Protein AF-A0A8S1INH0-F1 (afdb_monomer_lite)

Sequence (662 aa):
KRQGVHVNYIRSQLEVSGIWTEEHAAKLESMSNQMIPEDVAACYAGMVVQLRRRRDALRMISTLQGFLLKPDPESDVDALACVQQLAGLLTSDEEERRASLALTIAKNLKEDWTRQAEGEVEVFVSTGIEPLDAALHGGFRNGGYTIAGLTGHGKTTFSLATMNGWLDAPGEAMVQIWSAEMTQQETAYRLFATRFEGLTEQDFQDNPYARGLKAQADGAADWLGSQNIEIFPPSTRLDVQRIMNEARAAKARKPSARLLLIIDYLQYCRCPWLEREGKSRHIEEAAETLNAFAKSMPDTTVLLLTQYKQEGLRDLPVPVQDPEQAKWGAYDLGFLDAAELLARQFGLSEGDVPREVPKLRKRVATGHKVRPERVVALLEYLLGRLELGEQGASYLEGRGISRHLAETLKIKSIEDPKRWESIVNGLSPDEKAQCGLLYSNGNIAPAHDGPAIIIPYYTAAQQLDSFRFRLLGENPWVRYSSLVGLQPNVPFLAGEISKALESRGTLYVTEAEFDAVSIMTTGRYACSSSGSSIWRDAWVEGWHKLGKVVVVADGDASGKEFAQKVLDSLVRVHGEWARARFVAIQCPAKVKDANALLESGVLDAILDGRTAWLDVEEAPVDVTQLSEEEREDYEERLAIMLESGDVDEDAARKLAGRYARV

pLDDT: mean 81.23, std 16.59, range [26.95, 98.25]

Organism: NCBI:txid121088

Foldseek 3Di:
DDDDCDLVNVQVVCVVVVNDDVVVVVVSVVVVVVDDDPVVVVVVVVVVLVVVLVVVLVVLVVVLVVLVVDPDPVSVVVNVVSVVVSVCSVPVVPPVCVVVVVVVVVVVVVVVVVCVVVVNDDQAFFLQDVVVCVVVVRHHHQFEDEDEEAPPPCSLLSNLLSVVSQQPDDDAAAEEEAAQDDFPQLSLLSSLCSNDPPHHSVCVVVPVVVVVNVVSVVVSVVVVVPHNYHYDGHDLADELVVLLVVVVVVCVVPVGYQYEYEHHALLRYAHVVQVPDDSVVRSVCSRVSVRVSSVVRPNYYYYHYYYDDPVCVVPDDDDDPDPVPCPPDDDPDDPQRVQVVVCVVVVHDPVVGDPDDPPPPPPCPDDDDDLPVLLLVLQVQLLVVFAADDVNQVVLVVLVQHSVNCVVQSKGKDQAVVVSVVSLVVDDPVSCVSNLQADPVRHGPPNDRHMWIKGWAAALVRRTQAIKIQGDDDDDVDRIGGRHVRDDPAWHQNVLVVVQLVVLEEEEEEADNSLQVLVVVVVHRYTYCNHLVNDDLVRCVSVLSHQAYEYEFFQDPRRVVSLVSVLVSCCVRPNPSSVVRYHYHYDHPPAGGSSSCSVVVCSVCVVVVVDDDDPDPDDQQPLVPADPQLNVQLVVQLVVVVVVVPDDSSVSRRVSSVVSVD

InterPro domains:
  IPR007694 DNA helicase, DnaB-like, C-terminal [PF03796] (125-309)
  IPR027417 P-loop containing nucleoside triphosphate hydrolase [G3DSA:3.40.50.300] (104-323)
  IPR027417 P-loop containing nucleoside triphosphate hydrolase [SSF52540] (125-310)
  IPR034154 Archaeal primase DnaG/twinkle-like, TOPRIM domain [cd01029] (506-582)

Secondary structure (DSSP, 8-state):
------HHHHHHHHHHTT---HHHHHHHHHHHTSPPPHHHHHHHHHHHHHHHHHHHHHHHHHHHHHHHTS-SHHHHHHHHHHHHHHHHHHHTHHHHHHHHHHHHHHHHHHHHHHHHHTT---SSB--S-HHHHHHTTSSB-SEEEEEE--TTSSHHHHHHHHHHHHHHSSS-EEEEEEESSS-HHHHHHHHHHHHSTT--HHHHHT-TTTTT-HHHHHHHHHHHHHS-EEEEPP-SSEEHHHHHHHHHHHHHH-TTSEEEEEEE-GGGEE-GGGTTS-HHHHHHHHHHHHHHHHHHSTTEEEEEEE---GGGGSSSPPPPS-TTT-TTPPP---HHHHHHHHHHHTT--TTTS-SS----------TT----HHHHHHHHHHHTT----HHHHHHHHTTT--HHHHHHTT-EEES-HHHHHHHHHTS-HHHHHHTT-B-TTSPBSS--SS-EEEEEEE-TTS-EEEEEEEE-SS--S-SEEEBTTB--SS-BTHHHHHHHHHHT-EEEEESSHHHHHHHHTTT-EEEE-SSGGG--GGGGTTGGGSSEEEEEE-SSHHHHHHHHHHHHHHHHHHTHHHHHHEEEEEPPTT--SHHHHHHTT-HHHHHTT--------PPPP-GGGS-HHHHHHHHHHHHHHHHH-SS-HHHHHHHHHHHTT-

Radius of gyration: 34.38 Å; chains: 1; bounding box: 94×78×93 Å

Structure (mmCIF, N/CA/C/O backbone):
data_AF-A0A8S1INH0-F1
#
_entry.id   AF-A0A8S1INH0-F1
#
loop_
_atom_site.group_PDB
_atom_site.id
_atom_site.type_symbol
_atom_site.label_atom_id
_atom_site.label_alt_id
_atom_site.label_comp_id
_atom_site.label_asym_id
_atom_site.label_entity_id
_atom_site.label_seq_id
_atom_site.pdbx_PDB_ins_code
_atom_site.Cartn_x
_atom_site.Cartn_y
_atom_site.Cartn_z
_atom_site.occupancy
_atom_site.B_iso_or_equiv
_atom_site.auth_seq_id
_atom_site.auth_comp_id
_atom_site.auth_asym_id
_atom_site.auth_atom_id
_atom_site.pdbx_PDB_model_num
ATOM 1 N N . LYS A 1 1 ? -18.030 5.770 -53.976 1.00 33.91 1 LYS A N 1
ATOM 2 C CA . LYS A 1 1 ? -18.067 7.197 -54.386 1.00 33.91 1 LYS A CA 1
ATOM 3 C C . LYS A 1 1 ? -18.965 7.963 -53.408 1.00 33.91 1 LYS A C 1
ATOM 5 O O . LYS A 1 1 ? -20.156 8.069 -53.655 1.00 33.91 1 LYS A O 1
ATOM 10 N N . ARG A 1 2 ? -18.429 8.397 -52.258 1.00 32.25 2 ARG A N 1
ATOM 11 C CA . ARG A 1 2 ? -19.150 9.224 -51.274 1.00 32.25 2 ARG A CA 1
ATOM 12 C C . ARG A 1 2 ? -19.081 10.677 -51.756 1.00 32.25 2 ARG A C 1
ATOM 14 O O . ARG A 1 2 ? -18.022 11.286 -51.676 1.00 32.25 2 ARG A O 1
ATOM 21 N N . GLN A 1 3 ? -20.156 11.197 -52.342 1.00 37.22 3 GLN A N 1
ATOM 22 C CA . GLN A 1 3 ? -20.286 12.637 -52.567 1.00 37.22 3 GLN A CA 1
ATOM 23 C C . GLN A 1 3 ? -20.619 13.267 -51.213 1.00 37.22 3 GLN A C 1
ATOM 25 O O . GLN A 1 3 ? -21.734 13.115 -50.723 1.00 37.22 3 GLN A O 1
ATOM 30 N N . GLY A 1 4 ? -19.637 13.906 -50.574 1.00 49.44 4 GLY A N 1
ATOM 31 C CA . GLY A 1 4 ? -19.907 14.775 -49.432 1.00 49.44 4 GLY A CA 1
ATOM 32 C C . GLY A 1 4 ? -20.866 15.882 -49.863 1.00 49.44 4 GLY A C 1
ATOM 33 O O . GLY A 1 4 ? -20.748 16.412 -50.971 1.00 49.44 4 GLY A O 1
ATOM 34 N N . VAL A 1 5 ? -21.841 16.205 -49.018 1.00 57.50 5 VAL A N 1
ATOM 35 C CA . VAL A 1 5 ? -22.756 17.319 -49.267 1.00 57.50 5 VAL A CA 1
ATOM 36 C C . VAL A 1 5 ? -21.927 18.606 -49.271 1.00 57.50 5 VAL A C 1
ATOM 38 O O . VAL A 1 5 ? -21.475 19.066 -48.228 1.00 57.50 5 VAL A O 1
ATOM 41 N N . HIS A 1 6 ? -21.664 19.156 -50.456 1.00 70.75 6 HIS A N 1
ATOM 42 C CA . HIS A 1 6 ? -20.840 20.354 -50.607 1.00 70.75 6 HIS A CA 1
ATOM 43 C C . HIS A 1 6 ? -21.595 21.577 -50.067 1.00 70.75 6 HIS A C 1
ATOM 45 O O . HIS A 1 6 ? -22.811 21.664 -50.230 1.00 70.75 6 HIS A O 1
ATOM 51 N N . VAL A 1 7 ? -20.894 22.563 -49.500 1.00 69.94 7 VAL A N 1
ATOM 52 C CA . VAL A 1 7 ? -21.493 23.819 -48.985 1.00 69.94 7 VAL A CA 1
ATOM 53 C C . VAL A 1 7 ? -22.413 24.486 -50.021 1.00 69.94 7 VAL A C 1
ATOM 55 O O . VAL A 1 7 ? -23.485 24.987 -49.689 1.00 69.94 7 VAL A O 1
ATOM 58 N N . ASN A 1 8 ? -22.047 24.385 -51.301 1.00 77.38 8 ASN A N 1
ATOM 59 C CA . ASN A 1 8 ? -22.831 24.883 -52.434 1.00 77.38 8 ASN A CA 1
ATOM 60 C C . ASN A 1 8 ? -24.197 24.190 -52.573 1.00 77.38 8 ASN A C 1
ATOM 62 O O . ASN A 1 8 ? -25.172 24.831 -52.954 1.00 77.38 8 ASN A O 1
ATOM 66 N N . TYR A 1 9 ? -24.287 22.902 -52.232 1.00 81.25 9 TYR A N 1
ATOM 67 C CA . TYR A 1 9 ? -25.551 22.172 -52.225 1.00 81.25 9 TYR A CA 1
ATOM 68 C C . TYR A 1 9 ? -26.465 22.679 -51.106 1.00 81.25 9 TYR A C 1
ATOM 70 O O . TYR A 1 9 ? -27.610 23.028 -51.379 1.00 81.25 9 TYR A O 1
ATOM 78 N N . ILE A 1 10 ? -25.955 22.808 -49.875 1.00 79.00 10 ILE A N 1
ATOM 79 C CA . ILE A 1 10 ? -26.731 23.327 -48.732 1.00 79.00 10 ILE A CA 1
ATOM 80 C C . ILE A 1 10 ? -27.231 24.745 -49.022 1.00 79.00 10 ILE A C 1
ATOM 82 O O . ILE A 1 10 ? -28.411 25.029 -48.832 1.00 79.00 10 ILE A O 1
ATOM 86 N N . ARG A 1 11 ? -26.360 25.607 -49.562 1.00 81.81 11 ARG A N 1
ATOM 87 C CA . ARG A 1 11 ? -26.731 26.955 -50.000 1.00 81.81 11 ARG A CA 1
ATOM 88 C C . ARG A 1 11 ? -27.868 26.931 -51.021 1.00 81.81 11 ARG A C 1
ATOM 90 O O . ARG A 1 11 ? -28.874 27.597 -50.805 1.00 81.81 11 ARG A O 1
ATOM 97 N N . SER A 1 12 ? -27.748 26.118 -52.075 1.00 81.94 12 SER A N 1
ATOM 98 C CA . SER A 1 12 ? -28.787 26.022 -53.110 1.00 81.94 12 SER A CA 1
ATOM 99 C C . SER A 1 12 ? -30.146 25.588 -52.546 1.00 81.94 12 SER A C 1
ATOM 101 O O . SER A 1 12 ? -31.172 26.131 -52.938 1.00 81.94 12 SER A O 1
ATOM 103 N N . GLN A 1 13 ? -30.168 24.660 -51.581 1.00 85.56 13 GLN A N 1
ATOM 104 C CA . GLN A 1 13 ? -31.412 24.209 -50.951 1.00 85.56 13 GLN A CA 1
ATOM 105 C C . GLN A 1 13 ? -32.043 25.306 -50.086 1.00 85.56 13 GLN A C 1
ATOM 107 O O . GLN A 1 13 ? -33.254 25.514 -50.137 1.00 85.56 13 GLN A O 1
ATOM 112 N N . LEU A 1 14 ? -31.226 26.042 -49.328 1.00 84.44 14 LEU A N 1
ATOM 113 C CA . LEU A 1 14 ? -31.706 27.125 -48.471 1.00 84.44 14 LEU A CA 1
ATOM 114 C C . LEU A 1 14 ? -32.221 28.326 -49.279 1.00 84.44 14 LEU A C 1
ATOM 116 O O . LEU A 1 14 ? -33.244 28.907 -48.908 1.00 84.44 14 LEU A O 1
ATOM 120 N N . GLU A 1 15 ? -31.567 28.659 -50.395 1.00 85.06 15 GLU A N 1
ATOM 121 C CA . GLU A 1 15 ? -32.019 29.690 -51.341 1.00 85.06 15 GLU A CA 1
ATOM 122 C C . GLU A 1 15 ? -33.357 29.296 -51.982 1.00 85.06 15 GLU A C 1
ATOM 124 O O . GLU A 1 15 ? -34.288 30.100 -51.988 1.00 85.06 15 GLU A O 1
ATOM 129 N N . VAL A 1 16 ? -33.504 28.040 -52.425 1.00 87.50 16 VAL A N 1
ATOM 130 C CA . VAL A 1 16 ? -34.768 27.521 -52.980 1.00 87.50 16 VAL A CA 1
ATOM 131 C C . VAL A 1 16 ? -35.901 27.548 -51.949 1.00 87.50 16 VAL A C 1
ATOM 133 O O . VAL A 1 16 ? -37.036 27.858 -52.299 1.00 87.50 16 VAL A O 1
ATOM 136 N N . SER A 1 17 ? -35.612 27.277 -50.673 1.00 86.00 17 SER A N 1
ATOM 137 C CA . SER A 1 17 ? -36.613 27.368 -49.597 1.00 86.00 17 SER A CA 1
ATOM 138 C C . SER A 1 17 ? -36.920 28.797 -49.123 1.00 86.00 17 SER A C 1
ATOM 140 O O . SER A 1 17 ? -37.795 28.974 -48.280 1.00 86.00 17 SER A O 1
ATOM 142 N N . GLY A 1 18 ? -36.207 29.814 -49.624 1.00 88.19 18 GLY A N 1
ATOM 143 C CA . GLY A 1 18 ? -36.371 31.210 -49.204 1.00 88.19 18 GLY A CA 1
ATOM 144 C C . GLY A 1 18 ? -35.865 31.523 -47.788 1.00 88.19 18 GLY A C 1
ATOM 145 O O . GLY A 1 18 ? -36.223 32.553 -47.227 1.00 88.19 18 GLY A O 1
ATOM 146 N N . ILE A 1 19 ? -35.046 30.644 -47.199 1.00 87.06 19 ILE A N 1
ATOM 147 C CA . ILE A 1 19 ? -34.526 30.765 -45.822 1.00 87.06 19 ILE A CA 1
ATOM 148 C C . ILE A 1 19 ? -33.123 31.399 -45.821 1.00 87.06 19 ILE A C 1
ATOM 150 O O . ILE A 1 19 ? -32.602 31.788 -44.777 1.00 87.06 19 ILE A O 1
ATOM 154 N N . TRP A 1 20 ? -32.481 31.515 -46.986 1.00 87.44 20 TRP A N 1
ATOM 155 C CA . TRP A 1 20 ? -31.119 32.029 -47.087 1.00 87.44 20 TRP A CA 1
ATOM 156 C C . TRP A 1 20 ? -30.998 33.496 -46.651 1.00 87.44 20 TRP A C 1
ATOM 158 O O . TRP A 1 20 ? -31.736 34.362 -47.114 1.00 87.44 20 TRP A O 1
ATOM 168 N N . THR A 1 21 ? -30.019 33.774 -45.789 1.00 88.44 21 THR A N 1
ATOM 169 C CA . THR A 1 21 ? -29.676 35.122 -45.310 1.00 88.44 21 THR A CA 1
ATOM 170 C C . THR A 1 21 ? -28.156 35.293 -45.298 1.00 88.44 21 THR A C 1
ATOM 172 O O . THR A 1 21 ? -27.415 34.306 -45.326 1.00 88.44 21 THR A O 1
ATOM 175 N N . GLU A 1 22 ? -27.668 36.535 -45.226 1.00 80.12 22 GLU A N 1
ATOM 176 C CA . GLU A 1 22 ? -26.226 36.807 -45.084 1.00 80.12 22 GLU A CA 1
ATOM 177 C C . GLU A 1 22 ? -25.638 36.204 -43.794 1.00 80.12 22 GLU A C 1
ATOM 179 O O . GLU A 1 22 ? -24.494 35.752 -43.783 1.00 80.12 22 GLU A O 1
ATOM 184 N N . GLU A 1 23 ? -26.440 36.093 -42.730 1.00 83.19 23 GLU A N 1
ATOM 185 C CA . GLU A 1 23 ? -26.035 35.435 -41.482 1.00 83.19 23 GLU A CA 1
ATOM 186 C C . GLU A 1 23 ? -25.804 33.925 -41.677 1.00 83.19 23 GLU A C 1
ATOM 188 O O . GLU A 1 23 ? -24.836 33.366 -41.156 1.00 83.19 23 GLU A O 1
ATOM 193 N N . HIS A 1 24 ? -26.638 33.257 -42.486 1.00 85.94 24 HIS A N 1
ATOM 194 C CA . HIS A 1 24 ? -26.432 31.851 -42.844 1.00 85.94 24 HIS A CA 1
ATOM 195 C C . HIS A 1 24 ? -25.150 31.644 -43.658 1.00 85.94 24 HIS A C 1
ATOM 197 O O . HIS A 1 24 ? -24.459 30.644 -43.449 1.00 85.94 24 HIS A O 1
ATOM 203 N N . ALA A 1 25 ? -24.804 32.592 -44.537 1.00 79.12 25 ALA A N 1
ATOM 204 C CA . ALA A 1 25 ? -23.573 32.548 -45.322 1.00 79.12 25 ALA A CA 1
ATOM 205 C C . ALA A 1 25 ? -22.331 32.590 -44.419 1.00 79.12 25 ALA A C 1
ATOM 207 O O . ALA A 1 25 ? -21.501 31.681 -44.476 1.00 79.12 25 ALA A O 1
ATOM 208 N N . ALA A 1 26 ? -22.261 33.577 -43.519 1.00 79.69 26 ALA A N 1
ATOM 209 C CA . ALA A 1 26 ? -21.157 33.722 -42.571 1.00 79.69 26 ALA A CA 1
ATOM 210 C C . ALA A 1 26 ? -21.023 32.502 -41.640 1.00 79.69 26 ALA A C 1
ATOM 212 O O . ALA A 1 26 ? -19.919 32.061 -41.315 1.00 79.69 26 ALA A O 1
ATOM 213 N N . LYS A 1 27 ? -22.152 31.910 -41.229 1.00 82.00 27 LYS A N 1
ATOM 214 C CA . LYS A 1 27 ? -22.159 30.744 -40.340 1.00 82.00 27 LYS A CA 1
ATOM 215 C C . LYS A 1 27 ? -21.715 29.460 -41.036 1.00 82.00 27 LYS A C 1
ATOM 217 O O . LYS A 1 27 ? -20.954 28.697 -40.450 1.00 82.00 27 LYS A O 1
ATOM 222 N N . LEU A 1 28 ? -22.137 29.231 -42.280 1.00 79.69 28 LEU A N 1
ATOM 223 C CA . LEU A 1 28 ? -21.678 28.085 -43.072 1.00 79.69 28 LEU A CA 1
ATOM 224 C C . LEU A 1 28 ? -20.183 28.166 -43.382 1.00 79.69 28 LEU A C 1
ATOM 226 O O . LEU A 1 28 ? -19.502 27.149 -43.290 1.00 79.69 28 LEU A O 1
ATOM 230 N N . GLU A 1 29 ? -19.671 29.360 -43.678 1.00 77.00 29 GLU A N 1
ATOM 231 C CA . GLU A 1 29 ? -18.239 29.593 -43.896 1.00 77.00 29 GLU A CA 1
ATOM 232 C C . GLU A 1 29 ? -17.425 29.362 -42.611 1.00 77.00 29 GLU A C 1
ATOM 234 O O . GLU A 1 29 ? -16.391 28.688 -42.618 1.00 77.00 29 GLU A O 1
ATOM 239 N N . SER A 1 30 ? -17.944 29.818 -41.467 1.00 78.06 30 SER A N 1
ATOM 240 C CA . SER A 1 30 ? -17.354 29.515 -40.161 1.00 78.06 30 SER A CA 1
ATOM 241 C C . SER A 1 30 ? -17.362 28.014 -39.846 1.00 78.06 30 SER A C 1
ATOM 243 O O . SER A 1 30 ? -16.390 27.528 -39.271 1.00 78.06 30 SER A O 1
ATOM 245 N N . MET A 1 31 ? -18.417 27.279 -40.211 1.00 75.50 31 MET A N 1
ATOM 246 C CA . MET A 1 31 ? -18.511 25.829 -39.994 1.00 75.50 31 MET A CA 1
ATOM 247 C C . MET A 1 31 ? -17.600 25.036 -40.935 1.00 75.50 31 MET A C 1
ATOM 249 O O . MET A 1 31 ? -16.997 24.059 -40.501 1.00 75.50 31 MET A O 1
ATOM 253 N N . SER A 1 32 ? -17.441 25.451 -42.198 1.00 70.25 32 SER A N 1
ATOM 254 C CA . SER A 1 32 ? -16.522 24.780 -43.130 1.00 70.25 32 SER A CA 1
ATOM 255 C C . SER A 1 32 ? -15.059 24.906 -42.709 1.00 70.25 32 SER A C 1
ATOM 257 O O . SER A 1 32 ? -14.271 23.999 -42.963 1.00 70.25 32 SER A O 1
ATOM 259 N N . ASN A 1 33 ? -14.710 25.995 -42.019 1.00 68.94 33 ASN A N 1
ATOM 260 C CA . ASN A 1 33 ? -13.368 26.218 -41.477 1.00 68.94 33 ASN A CA 1
ATOM 261 C C . ASN A 1 33 ? -13.105 25.441 -40.173 1.00 68.94 33 ASN A C 1
ATOM 263 O O . ASN A 1 33 ? -11.969 25.383 -39.710 1.00 68.94 33 ASN A O 1
ATOM 267 N N . GLN A 1 34 ? -14.135 24.823 -39.589 1.00 67.38 34 GLN A N 1
ATOM 268 C CA . GLN A 1 34 ? -14.057 23.990 -38.390 1.00 67.38 34 GLN A CA 1
ATOM 269 C C . GLN A 1 34 ? -14.294 22.523 -38.772 1.00 67.38 34 GLN A C 1
ATOM 271 O O . GLN A 1 34 ? -15.309 21.927 -38.415 1.00 67.38 34 GLN A O 1
ATOM 276 N N . MET A 1 35 ? -13.373 21.934 -39.542 1.00 59.69 35 MET A N 1
ATOM 277 C CA . MET A 1 35 ? -13.457 20.509 -39.878 1.00 59.69 35 MET A CA 1
ATOM 278 C C . MET A 1 35 ? -13.315 19.654 -38.616 1.00 59.69 35 MET A C 1
ATOM 280 O O . MET A 1 35 ? -12.266 19.638 -37.974 1.00 59.69 35 MET A O 1
ATOM 284 N N . ILE A 1 36 ? -14.373 18.914 -38.291 1.00 60.38 36 ILE A N 1
ATOM 285 C CA . ILE A 1 36 ? -14.364 17.890 -37.248 1.00 60.38 36 ILE A CA 1
ATOM 286 C C . ILE A 1 36 ? -14.061 16.542 -37.924 1.00 60.38 36 ILE A C 1
ATOM 288 O O . ILE A 1 36 ? -14.728 16.211 -38.909 1.00 60.38 36 ILE A O 1
ATOM 292 N N . PRO A 1 37 ? -13.083 15.763 -37.430 1.00 64.06 37 PRO A N 1
ATOM 293 C CA . PRO A 1 37 ? -12.830 14.403 -37.908 1.00 64.06 37 PRO A CA 1
ATOM 294 C C . PRO A 1 37 ? -14.085 13.505 -37.847 1.00 64.06 37 PRO A C 1
ATOM 296 O O . PRO A 1 37 ? -14.911 13.644 -36.942 1.00 64.06 37 PRO A O 1
ATOM 299 N N . GLU A 1 38 ? -14.254 12.595 -38.816 1.00 53.59 38 GLU A N 1
ATOM 300 C CA . GLU A 1 38 ? -15.462 11.752 -38.977 1.00 53.59 38 GLU A CA 1
ATOM 301 C C . GLU A 1 38 ? -15.733 10.871 -37.738 1.00 53.59 38 GLU A C 1
ATOM 303 O O . GLU A 1 38 ? -16.884 10.676 -37.347 1.00 53.59 38 GLU A O 1
ATOM 308 N N . ASP A 1 39 ? -14.676 10.418 -37.067 1.00 50.06 39 ASP A N 1
ATOM 309 C CA . ASP A 1 39 ? -14.702 9.655 -35.814 1.00 50.06 39 ASP A CA 1
ATOM 310 C C . ASP A 1 39 ? -15.163 10.493 -34.608 1.00 50.06 39 ASP A C 1
ATOM 312 O O . ASP A 1 39 ? -15.843 9.991 -33.711 1.00 50.06 39 ASP A O 1
ATOM 316 N N . VAL A 1 40 ? -14.879 11.796 -34.612 1.00 52.25 40 VAL A N 1
ATOM 317 C CA . VAL A 1 40 ? -15.286 12.730 -33.553 1.00 52.25 40 VAL A CA 1
ATOM 318 C C . VAL A 1 40 ? -16.713 13.255 -33.785 1.00 52.25 40 VAL A C 1
ATOM 320 O O . VAL A 1 40 ? -17.442 13.542 -32.830 1.00 52.25 40 VAL A O 1
ATOM 323 N N . ALA A 1 41 ? -17.170 13.322 -35.041 1.00 61.00 41 ALA A N 1
ATOM 324 C CA . ALA A 1 41 ? -18.518 13.768 -35.399 1.00 61.00 41 ALA A CA 1
ATOM 325 C C . ALA A 1 41 ? -19.624 12.900 -34.768 1.00 61.00 41 ALA A C 1
ATOM 327 O O . ALA A 1 41 ? -20.642 13.432 -34.318 1.00 61.00 41 ALA A O 1
ATOM 328 N N . ALA A 1 42 ? -19.408 11.584 -34.660 1.00 57.97 42 ALA A N 1
ATOM 329 C CA . ALA A 1 42 ? -20.332 10.671 -33.984 1.00 57.97 42 ALA A CA 1
ATOM 330 C C . ALA A 1 42 ? -20.482 10.996 -32.484 1.00 57.97 42 ALA A C 1
ATOM 332 O O . ALA A 1 42 ? -21.590 10.970 -31.944 1.00 57.97 42 ALA A O 1
ATOM 333 N N . CYS A 1 43 ? -19.382 11.374 -31.825 1.00 54.75 43 CYS A N 1
ATOM 334 C CA . CYS A 1 43 ? -19.386 11.784 -30.421 1.00 54.75 43 CYS A CA 1
ATOM 335 C C . CYS A 1 43 ? -20.176 13.089 -30.224 1.00 54.75 43 CYS A C 1
ATOM 337 O O . CYS A 1 43 ? -21.077 13.156 -29.384 1.00 54.75 43 CYS A O 1
ATOM 339 N N . TYR A 1 44 ? -19.927 14.100 -31.065 1.00 61.66 44 TYR A N 1
ATOM 340 C CA . TYR A 1 44 ? -20.676 15.360 -31.021 1.00 61.66 44 TYR A CA 1
ATOM 341 C C . TYR A 1 44 ? -22.163 15.179 -31.336 1.00 61.66 44 TYR A C 1
ATOM 343 O O . TYR A 1 44 ? -22.999 15.803 -30.681 1.00 61.66 44 TYR A O 1
ATOM 351 N N . ALA A 1 45 ? -22.518 14.308 -32.283 1.00 66.50 45 ALA A N 1
ATOM 352 C CA . ALA A 1 45 ? -23.913 13.972 -32.553 1.00 66.50 45 ALA A CA 1
ATOM 353 C C . ALA A 1 45 ? -24.592 13.390 -31.300 1.00 66.50 45 ALA A C 1
ATOM 355 O O . ALA A 1 45 ? -25.675 13.842 -30.923 1.00 66.50 45 ALA A O 1
ATOM 356 N N . GLY A 1 46 ? -23.915 12.474 -30.596 1.00 63.47 46 GLY A N 1
ATOM 357 C CA . GLY A 1 46 ? -24.373 11.947 -29.309 1.00 63.47 46 GLY A CA 1
ATOM 358 C C . GLY A 1 46 ? -24.587 13.042 -28.258 1.00 63.47 46 GLY A C 1
ATOM 359 O O . GLY A 1 46 ? -25.639 13.093 -27.617 1.00 63.47 46 GLY A O 1
ATOM 360 N N . MET A 1 47 ? -23.643 13.980 -28.128 1.00 63.66 47 MET A N 1
ATOM 361 C CA . MET A 1 47 ? -23.767 15.118 -27.207 1.00 63.66 47 MET A CA 1
ATOM 362 C C . MET A 1 47 ? -24.951 16.032 -27.553 1.00 63.66 47 MET A C 1
ATOM 364 O O . MET A 1 47 ? -25.687 16.455 -26.661 1.00 63.66 47 MET A O 1
ATOM 368 N N . VAL A 1 48 ? -25.168 16.337 -28.836 1.00 71.94 48 VAL A N 1
ATOM 369 C CA . VAL A 1 48 ? -26.285 17.186 -29.287 1.00 71.94 48 VAL A CA 1
ATOM 370 C C . VAL A 1 48 ? -27.630 16.526 -28.986 1.00 71.94 48 VAL A C 1
ATOM 372 O O . VAL A 1 48 ? -28.540 17.198 -28.492 1.00 71.94 48 VAL A O 1
ATOM 375 N N . VAL A 1 49 ? -27.750 15.214 -29.210 1.00 71.81 49 VAL A N 1
ATOM 376 C CA . VAL A 1 49 ? -28.950 14.439 -28.856 1.00 71.81 49 VAL A CA 1
ATOM 377 C C . VAL A 1 49 ? -29.195 14.481 -27.345 1.00 71.81 49 VAL A C 1
ATOM 379 O O . VAL A 1 49 ? -30.309 14.795 -26.919 1.00 71.81 49 VAL A O 1
ATOM 382 N N . GLN A 1 50 ? -28.163 14.269 -26.522 1.00 67.69 50 GLN A N 1
ATOM 383 C CA . GLN A 1 50 ? -28.279 14.368 -25.061 1.00 67.69 50 GLN A CA 1
ATOM 384 C C . GLN A 1 50 ? -28.713 15.767 -24.602 1.00 67.69 50 GLN A C 1
ATOM 386 O O . GLN A 1 50 ? -29.594 15.899 -23.750 1.00 67.69 50 GLN A O 1
ATOM 391 N N . LEU A 1 51 ? -28.139 16.826 -25.179 1.00 75.94 51 LEU A N 1
ATOM 392 C CA . LEU A 1 51 ? -28.508 18.206 -24.858 1.00 75.94 51 LEU A CA 1
ATOM 393 C C . LEU A 1 51 ? -29.949 18.527 -25.263 1.00 75.94 51 LEU A C 1
ATOM 395 O O . LEU A 1 51 ? -30.651 19.215 -24.518 1.00 75.94 51 LEU A O 1
ATOM 399 N N . ARG A 1 52 ? -30.416 18.027 -26.413 1.00 78.38 52 ARG A N 1
ATOM 400 C CA . ARG A 1 52 ? -31.814 18.182 -26.831 1.00 78.38 52 ARG A CA 1
ATOM 401 C C . ARG A 1 52 ? -32.760 17.476 -25.862 1.00 78.38 52 ARG A C 1
ATOM 403 O O . ARG A 1 52 ? -33.699 18.113 -25.396 1.00 78.38 52 ARG A O 1
ATOM 410 N N . ARG A 1 53 ? -32.467 16.227 -25.490 1.00 71.44 53 ARG A N 1
ATOM 411 C CA . ARG A 1 53 ? -33.259 15.467 -24.509 1.00 71.44 53 ARG A CA 1
ATOM 412 C C . ARG A 1 53 ? -33.324 16.175 -23.161 1.00 71.44 53 ARG A C 1
ATOM 414 O O . ARG A 1 53 ? -34.407 16.317 -22.615 1.00 71.44 53 ARG A O 1
ATOM 421 N N . ARG A 1 54 ? -32.203 16.705 -22.656 1.00 76.69 54 ARG A N 1
ATOM 422 C CA . ARG A 1 54 ? -32.196 17.512 -21.420 1.00 76.69 54 ARG A CA 1
ATOM 423 C C . ARG A 1 54 ? -33.114 18.729 -21.524 1.00 76.69 54 ARG A C 1
ATOM 425 O O . ARG A 1 54 ? -33.841 19.021 -20.583 1.00 76.69 54 ARG A O 1
ATOM 432 N N . ARG A 1 55 ? -33.111 19.430 -22.662 1.00 84.06 55 ARG A N 1
ATOM 433 C CA . ARG A 1 55 ? -34.013 20.573 -22.890 1.00 84.06 55 ARG A CA 1
ATOM 434 C C . ARG A 1 55 ? -35.478 20.149 -22.936 1.00 84.06 55 ARG A C 1
ATOM 436 O O . ARG A 1 55 ? -36.313 20.845 -22.368 1.00 84.06 55 ARG A O 1
ATOM 443 N N . ASP A 1 56 ? -35.784 19.033 -23.586 1.00 81.94 56 ASP A N 1
ATOM 444 C CA . ASP A 1 56 ? -37.152 18.520 -23.672 1.00 81.94 56 ASP A CA 1
ATOM 445 C C . ASP A 1 56 ? -37.638 18.009 -22.303 1.00 81.94 56 ASP A C 1
ATOM 447 O O . ASP A 1 56 ? -38.727 18.380 -21.875 1.00 81.94 56 ASP A O 1
ATOM 451 N N . ALA A 1 57 ? -36.791 17.307 -21.543 1.00 80.44 57 ALA A N 1
ATOM 452 C CA . ALA A 1 57 ? -37.062 16.910 -20.161 1.00 80.44 57 ALA A CA 1
ATOM 453 C C . ALA A 1 57 ? -37.335 18.122 -19.256 1.00 80.44 57 ALA A C 1
ATOM 455 O O . ALA A 1 57 ? -38.309 18.126 -18.512 1.00 80.44 57 ALA A O 1
ATOM 456 N N . LEU A 1 58 ? -36.531 19.188 -19.358 1.00 85.00 58 LEU A N 1
ATOM 457 C CA . LEU A 1 58 ? -36.764 20.427 -18.607 1.00 85.00 58 LEU A CA 1
ATOM 458 C C . LEU A 1 58 ? -38.110 21.073 -18.961 1.00 85.00 58 LEU A C 1
ATOM 460 O O . LEU A 1 58 ? -38.829 21.503 -18.064 1.00 85.00 58 LEU A O 1
ATOM 464 N N . ARG A 1 59 ? -38.489 21.100 -20.246 1.00 86.94 59 ARG A N 1
ATOM 465 C CA . ARG A 1 59 ? -39.811 21.596 -20.675 1.00 86.94 59 ARG A CA 1
ATOM 466 C C . ARG A 1 59 ? -40.948 20.755 -20.100 1.00 86.94 59 ARG A C 1
ATOM 468 O O . ARG A 1 59 ? -41.959 21.311 -19.672 1.00 86.94 59 ARG A O 1
ATOM 475 N N . MET A 1 60 ? -40.781 19.436 -20.068 1.00 85.75 60 MET A N 1
ATOM 476 C CA . MET A 1 60 ? -41.768 18.525 -19.491 1.00 85.75 60 MET A CA 1
ATOM 477 C C . MET A 1 60 ? -41.880 18.696 -17.978 1.00 85.75 60 MET A C 1
ATOM 479 O O . MET A 1 60 ? -42.989 18.738 -17.469 1.00 85.75 60 MET A O 1
ATOM 483 N N . ILE A 1 61 ? -40.768 18.902 -17.266 1.00 88.44 61 ILE A N 1
ATOM 484 C CA . ILE A 1 61 ? -40.781 19.220 -15.830 1.00 88.44 61 ILE A CA 1
ATOM 485 C C . ILE A 1 61 ? -41.530 20.533 -15.571 1.00 88.44 61 ILE A C 1
ATOM 487 O O . ILE A 1 61 ? -42.362 20.590 -14.671 1.00 88.44 61 ILE A O 1
ATOM 491 N N . SER A 1 62 ? -41.300 21.575 -16.376 1.00 89.44 62 SER A N 1
ATOM 492 C CA . SER A 1 62 ? -42.060 22.828 -16.259 1.00 89.44 62 SER A CA 1
ATOM 493 C C . SER A 1 62 ? -43.555 22.639 -16.538 1.00 89.44 62 SER A C 1
ATOM 495 O O . SER A 1 62 ? -44.386 23.281 -15.901 1.00 89.44 62 SER A O 1
ATOM 497 N N . THR A 1 63 ? -43.905 21.745 -17.465 1.00 88.00 63 THR A N 1
ATOM 498 C CA . THR A 1 63 ? -45.302 21.410 -17.783 1.00 88.00 63 THR A CA 1
ATOM 499 C C . THR A 1 63 ? -45.954 20.642 -16.630 1.00 88.00 63 THR A C 1
ATOM 501 O O . THR A 1 63 ? -47.024 21.029 -16.169 1.00 88.00 63 THR A O 1
ATOM 504 N N . LEU A 1 64 ? -45.261 19.634 -16.091 1.00 89.69 64 LEU A N 1
ATOM 505 C CA . LEU A 1 64 ? -45.662 18.873 -14.909 1.00 89.69 64 LEU A CA 1
ATOM 506 C C . LEU A 1 64 ? -45.892 19.789 -13.704 1.00 89.69 64 LEU A C 1
ATOM 508 O O . LEU A 1 64 ? -46.911 19.681 -13.033 1.00 89.69 64 LEU A O 1
ATOM 512 N N . GLN A 1 65 ? -44.982 20.733 -13.459 1.00 90.00 65 GLN A N 1
ATOM 513 C CA . GLN A 1 65 ? -45.142 21.727 -12.402 1.00 90.00 65 GLN A CA 1
ATOM 514 C C . GLN A 1 65 ? -46.412 22.568 -12.603 1.00 90.00 65 GLN A C 1
ATOM 516 O O . GLN A 1 65 ? -47.109 22.865 -11.637 1.00 90.00 65 GLN A O 1
ATOM 521 N N . GLY A 1 66 ? -46.739 22.924 -13.848 1.00 88.75 66 GLY A N 1
ATOM 522 C CA . GLY A 1 66 ? -47.973 23.632 -14.185 1.00 88.75 66 GLY A CA 1
ATOM 523 C C . GLY A 1 66 ? -49.246 22.839 -13.871 1.00 88.75 66 GLY A C 1
ATOM 524 O O . GLY A 1 66 ? -50.229 23.446 -13.448 1.00 88.75 66 GLY A O 1
ATOM 525 N N . PHE A 1 67 ? -49.220 21.514 -14.037 1.00 90.00 67 PHE A N 1
ATOM 526 C CA . PHE A 1 67 ? -50.328 20.631 -13.656 1.00 90.00 67 PHE A CA 1
ATOM 527 C C . PHE A 1 67 ? -50.438 20.479 -12.137 1.00 90.00 67 PHE A C 1
ATOM 529 O O . PHE A 1 67 ? -51.504 20.701 -11.581 1.00 90.00 67 PHE A O 1
ATOM 536 N N . LEU A 1 68 ? -49.323 20.230 -11.443 1.00 83.12 68 LEU A N 1
ATOM 537 C CA . LEU A 1 68 ? -49.308 20.030 -9.986 1.00 83.12 68 LEU A CA 1
ATOM 538 C C . LEU A 1 68 ? -49.734 21.268 -9.179 1.00 83.12 68 LEU A C 1
ATOM 540 O O . LEU A 1 68 ? -50.141 21.152 -8.026 1.00 83.12 68 LEU A O 1
ATOM 544 N N . LEU A 1 69 ? -49.633 22.466 -9.760 1.00 88.56 69 LEU A N 1
ATOM 545 C CA . LEU A 1 69 ? -50.089 23.710 -9.132 1.00 88.56 69 LEU A CA 1
ATOM 546 C C . LEU A 1 69 ? -51.607 23.937 -9.249 1.00 88.56 69 LEU A C 1
ATOM 548 O O . LEU A 1 69 ? -52.120 24.887 -8.654 1.00 88.56 69 LEU A O 1
ATOM 552 N N . LYS A 1 70 ? -52.326 23.095 -9.999 1.00 87.62 70 LYS A N 1
ATOM 553 C CA . LYS A 1 70 ? -53.784 23.131 -10.130 1.00 87.62 70 LYS A CA 1
ATOM 554 C C . LYS A 1 70 ? -54.374 21.897 -9.439 1.00 87.62 70 LYS A C 1
ATOM 556 O O . LYS A 1 70 ? -54.291 20.807 -9.992 1.00 87.62 70 LYS A O 1
ATOM 561 N N . PRO A 1 71 ? -54.942 22.036 -8.230 1.00 74.06 71 PRO A N 1
ATOM 562 C CA . PRO A 1 71 ? -55.460 20.899 -7.478 1.00 74.06 71 PRO A CA 1
ATOM 563 C C . PRO A 1 71 ? -56.852 20.508 -7.997 1.00 74.06 71 PRO A C 1
ATOM 565 O O . PRO A 1 71 ? -57.864 20.764 -7.341 1.00 74.06 71 PRO A O 1
ATOM 568 N N . ASP A 1 72 ? -56.905 19.932 -9.197 1.00 90.12 72 ASP A N 1
ATOM 569 C CA . ASP A 1 72 ? -58.115 19.378 -9.794 1.00 90.12 72 ASP A CA 1
ATOM 570 C C . ASP A 1 72 ? -57.858 17.984 -10.407 1.00 90.12 72 ASP A C 1
ATOM 572 O O . ASP A 1 72 ? -56.739 17.698 -10.839 1.00 90.12 72 ASP A O 1
ATOM 576 N N . PRO A 1 73 ? -58.877 17.103 -10.454 1.00 80.81 73 PRO A N 1
ATOM 577 C CA . PRO A 1 73 ? -58.687 15.713 -10.870 1.00 80.81 73 PRO A CA 1
ATOM 578 C C . PRO A 1 73 ? -58.224 15.523 -12.322 1.00 80.81 73 PRO A C 1
ATOM 580 O O . PRO A 1 73 ? -57.641 14.486 -12.627 1.00 80.81 73 PRO A O 1
ATOM 583 N N . GLU A 1 74 ? -58.495 16.472 -13.226 1.00 84.19 74 GLU A N 1
ATOM 584 C CA . GLU A 1 74 ? -58.035 16.382 -14.621 1.00 84.19 74 GLU A CA 1
ATOM 585 C C . GLU A 1 74 ? -56.533 16.692 -14.703 1.00 84.19 74 GLU A C 1
ATOM 587 O O . GLU A 1 74 ? -55.781 15.950 -15.339 1.00 84.19 74 GLU A O 1
ATOM 592 N N . SER A 1 75 ? -56.076 17.707 -13.963 1.00 81.88 75 SER A N 1
ATOM 593 C CA . SER A 1 75 ? -54.655 18.057 -13.845 1.00 81.88 75 SER A CA 1
ATOM 594 C C . SER A 1 75 ? -53.804 16.930 -13.233 1.00 81.88 75 SER A C 1
ATOM 596 O O . SER A 1 75 ? -52.661 16.739 -13.652 1.00 81.88 75 SER A O 1
ATOM 598 N N . ASP A 1 76 ? -54.345 16.134 -12.303 1.00 79.94 76 ASP A N 1
ATOM 599 C CA . ASP A 1 76 ? -53.641 14.975 -11.725 1.00 79.94 76 ASP A CA 1
ATOM 600 C C . ASP A 1 76 ? -53.412 13.846 -12.752 1.00 79.94 76 ASP A C 1
ATOM 602 O O . ASP A 1 76 ? -52.351 13.210 -12.772 1.00 79.94 76 ASP A O 1
ATOM 606 N N . VAL A 1 77 ? -54.381 13.606 -13.645 1.00 84.75 77 VAL A N 1
ATOM 607 C CA . VAL A 1 77 ? -54.261 12.612 -14.729 1.00 84.75 77 VAL A CA 1
ATOM 608 C C . VAL A 1 77 ? -53.225 13.063 -15.762 1.00 84.75 77 VAL A C 1
ATOM 610 O O . VAL A 1 77 ? -52.375 12.267 -16.175 1.00 84.75 77 VAL A O 1
ATOM 613 N N . ASP A 1 78 ? -53.238 14.344 -16.126 1.00 86.00 78 ASP A N 1
ATOM 614 C CA . ASP A 1 78 ? -52.258 14.930 -17.045 1.00 86.00 78 ASP A CA 1
ATOM 615 C C . ASP A 1 78 ? -50.841 14.955 -16.445 1.00 86.00 78 ASP A C 1
ATOM 617 O O . ASP A 1 78 ? -49.855 14.690 -17.144 1.00 86.00 78 ASP A O 1
ATOM 621 N N . ALA A 1 79 ? -50.718 15.191 -15.133 1.00 83.69 79 ALA A N 1
ATOM 622 C CA . ALA A 1 79 ? -49.452 15.087 -14.413 1.00 83.69 79 ALA A CA 1
ATOM 623 C C . ALA A 1 79 ? -48.877 13.663 -14.491 1.00 83.69 79 ALA A C 1
ATOM 625 O O . ALA A 1 79 ? -47.696 13.489 -14.814 1.00 83.69 79 ALA A O 1
ATOM 626 N N . LEU A 1 80 ? -49.705 12.635 -14.275 1.00 83.44 80 LEU A N 1
ATOM 627 C CA . LEU A 1 80 ? -49.280 11.238 -14.373 1.00 83.44 80 LEU A CA 1
ATOM 628 C C . LEU A 1 80 ? -48.840 10.867 -15.800 1.00 83.44 80 LEU A C 1
ATOM 630 O O . LEU A 1 80 ? -47.795 10.234 -15.978 1.00 83.44 80 LEU A O 1
ATOM 634 N N . ALA A 1 81 ? -49.583 11.306 -16.820 1.00 83.88 81 ALA A N 1
ATOM 635 C CA . ALA A 1 81 ? -49.213 11.102 -18.220 1.00 83.88 81 ALA A CA 1
ATOM 636 C C . ALA A 1 81 ? -47.872 11.781 -18.559 1.00 83.88 81 ALA A C 1
ATOM 638 O O . ALA A 1 81 ? -47.015 11.191 -19.224 1.00 83.88 81 ALA A O 1
ATOM 639 N N . CYS A 1 82 ? -47.642 12.994 -18.046 1.00 85.50 82 CYS A N 1
ATOM 640 C CA . CYS A 1 82 ? -46.388 13.720 -18.231 1.00 85.50 82 CYS A CA 1
ATOM 641 C C . CYS A 1 82 ? -45.196 13.004 -17.566 1.00 85.50 82 CYS A C 1
ATOM 643 O O . CYS A 1 82 ? -44.108 12.963 -18.145 1.00 85.50 82 CYS A O 1
ATOM 645 N N . VAL A 1 83 ? -45.386 12.394 -16.388 1.00 84.25 83 VAL A N 1
ATOM 646 C CA . VAL A 1 83 ? -44.356 11.584 -15.704 1.00 84.25 83 VAL A CA 1
ATOM 647 C C . VAL A 1 83 ? -44.001 10.335 -16.512 1.00 84.25 83 VAL A C 1
ATOM 649 O O . VAL A 1 83 ? -42.820 10.028 -16.678 1.00 84.25 83 VAL A O 1
ATOM 652 N N . GLN A 1 84 ? -44.992 9.634 -17.068 1.00 83.38 84 GLN A N 1
ATOM 653 C CA . GLN A 1 84 ? -44.755 8.445 -17.895 1.00 83.38 84 GLN A CA 1
ATOM 654 C C . GLN A 1 84 ? -43.990 8.777 -19.182 1.00 83.38 84 GLN A C 1
ATOM 656 O O . GLN A 1 84 ? -43.045 8.075 -19.547 1.00 83.38 84 GLN A O 1
ATOM 661 N N . GLN A 1 85 ? -44.343 9.878 -19.848 1.00 81.94 85 GLN A N 1
ATOM 662 C CA . GLN A 1 85 ? -43.615 10.336 -21.032 1.00 81.94 85 GLN A CA 1
ATOM 663 C C . GLN A 1 85 ? -42.187 10.790 -20.685 1.00 81.94 85 GLN A C 1
ATOM 665 O O . GLN A 1 85 ? -41.260 10.520 -21.449 1.00 81.94 85 GLN A O 1
ATOM 670 N N . LEU A 1 86 ? -41.986 11.438 -19.528 1.00 82.12 86 LEU A N 1
ATOM 671 C CA . LEU A 1 86 ? -40.659 11.834 -19.051 1.00 82.12 86 LEU A CA 1
ATOM 672 C C . LEU A 1 86 ? -39.786 10.602 -18.786 1.00 82.12 86 LEU A C 1
ATOM 674 O O . LEU A 1 86 ? -38.626 10.579 -19.191 1.00 82.12 86 LEU A O 1
ATOM 678 N N . ALA A 1 87 ? -40.353 9.561 -18.170 1.00 76.56 87 ALA A N 1
ATOM 679 C CA . ALA A 1 87 ? -39.668 8.292 -17.965 1.00 76.56 87 ALA A CA 1
ATOM 680 C C . ALA A 1 87 ? -39.257 7.658 -19.305 1.00 76.56 87 ALA A C 1
ATOM 682 O O . ALA A 1 87 ? -38.088 7.328 -19.476 1.00 76.56 87 ALA A O 1
ATOM 683 N N . GLY A 1 88 ? -40.162 7.588 -20.289 1.00 75.88 88 GLY A N 1
ATOM 684 C CA . GLY A 1 88 ? -39.856 7.061 -21.629 1.00 75.88 88 GLY A CA 1
ATOM 685 C C . GLY A 1 88 ? -38.780 7.854 -22.388 1.00 75.88 88 GLY A C 1
ATOM 686 O O . GLY A 1 88 ? -37.914 7.278 -23.052 1.00 75.88 88 GLY A O 1
ATOM 687 N N . LEU A 1 89 ? -38.769 9.184 -22.253 1.00 76.25 89 LEU A N 1
ATOM 688 C CA . LEU A 1 89 ? -37.737 10.049 -22.841 1.00 76.25 89 LEU A CA 1
ATOM 689 C C . LEU A 1 89 ? -36.346 9.795 -22.230 1.00 76.25 89 LEU A C 1
ATOM 691 O O . LEU A 1 89 ? -35.329 9.998 -22.896 1.00 76.25 89 LEU A O 1
ATOM 695 N N . LEU A 1 90 ? -36.301 9.349 -20.972 1.00 67.81 90 LEU A N 1
ATOM 696 C CA . LEU A 1 90 ? -35.070 9.038 -20.246 1.00 67.81 90 LEU A CA 1
ATOM 697 C C . LEU A 1 90 ? -34.617 7.576 -20.420 1.00 67.81 90 LEU A C 1
ATOM 699 O O . LEU A 1 90 ? -33.422 7.317 -20.292 1.00 67.81 90 LEU A O 1
ATOM 703 N N . THR A 1 91 ? -35.520 6.641 -20.745 1.00 63.28 91 THR A N 1
ATOM 704 C CA . THR A 1 91 ? -35.227 5.193 -20.840 1.00 63.28 91 THR A CA 1
ATOM 705 C C . THR A 1 91 ? -35.134 4.630 -22.263 1.00 63.28 91 THR A C 1
ATOM 707 O O . THR A 1 91 ? -34.566 3.555 -22.444 1.00 63.28 91 THR A O 1
ATOM 710 N N . SER A 1 92 ? -35.610 5.347 -23.286 1.00 60.31 92 SER A N 1
ATOM 711 C CA . SER A 1 92 ? -35.606 4.920 -24.706 1.00 60.31 92 SER A CA 1
ATOM 712 C C . SER A 1 92 ? -34.225 4.595 -25.316 1.00 60.31 92 SER A C 1
ATOM 714 O O . SER A 1 92 ? -34.146 4.106 -26.440 1.00 60.31 92 SER A O 1
ATOM 716 N N . ASP A 1 93 ? -33.127 4.820 -24.588 1.00 54.75 93 ASP A N 1
ATOM 717 C CA . ASP A 1 93 ? -31.752 4.595 -25.047 1.00 54.75 93 ASP A CA 1
ATOM 718 C C . ASP A 1 93 ? -31.329 3.114 -25.062 1.00 54.75 93 ASP A C 1
ATOM 720 O O . ASP A 1 93 ? -30.398 2.764 -25.783 1.00 54.75 93 ASP A O 1
ATOM 724 N N . GLU A 1 94 ? -31.975 2.228 -24.294 1.00 53.09 94 GLU A N 1
ATOM 725 C CA . GLU A 1 94 ? -31.534 0.826 -24.202 1.00 53.09 94 GLU A CA 1
ATOM 726 C C . GLU A 1 94 ? -31.969 -0.039 -25.393 1.00 53.09 94 GLU A C 1
ATOM 728 O O . GLU A 1 94 ? -31.174 -0.841 -25.886 1.00 53.09 94 GLU A O 1
ATOM 733 N N . GLU A 1 95 ? -33.202 0.102 -25.885 1.00 49.09 95 GLU A N 1
ATOM 734 C CA . GLU A 1 95 ? -33.735 -0.781 -26.934 1.00 49.09 95 GLU A CA 1
ATOM 735 C C . GLU A 1 95 ? -33.181 -0.450 -28.330 1.00 49.09 95 GLU A C 1
ATOM 737 O O . GLU A 1 95 ? -32.748 -1.358 -29.047 1.00 49.09 95 GLU A O 1
ATOM 742 N N . GLU A 1 96 ? -33.082 0.835 -28.695 1.00 52.09 96 GLU A N 1
ATOM 743 C CA . GLU A 1 96 ? -32.463 1.253 -29.965 1.00 52.09 96 GLU A CA 1
ATOM 744 C C . GLU A 1 96 ? -30.949 0.965 -29.994 1.00 52.09 96 GLU A C 1
ATOM 746 O O . GLU A 1 96 ? -30.423 0.522 -31.023 1.00 52.09 96 GLU A O 1
ATOM 751 N N . ARG A 1 97 ? -30.237 1.119 -28.860 1.00 51.19 97 ARG A N 1
ATOM 752 C CA . ARG A 1 97 ? -28.826 0.696 -28.746 1.00 51.19 97 ARG A CA 1
ATOM 753 C C . ARG A 1 97 ? -28.672 -0.811 -28.891 1.00 51.19 97 ARG A C 1
ATOM 755 O O . ARG A 1 97 ? -27.764 -1.234 -29.601 1.00 51.19 97 ARG A O 1
ATOM 762 N N . ARG A 1 98 ? -29.533 -1.626 -28.268 1.00 49.47 98 ARG A N 1
ATOM 763 C CA . ARG A 1 98 ? -29.461 -3.098 -28.357 1.00 49.47 98 ARG A CA 1
ATOM 764 C C . ARG A 1 98 ? -29.678 -3.598 -29.789 1.00 49.47 98 ARG A C 1
ATOM 766 O O . ARG A 1 98 ? -28.915 -4.448 -30.247 1.00 49.47 98 ARG A O 1
ATOM 773 N N . ALA A 1 99 ? -30.643 -3.036 -30.520 1.00 52.53 99 ALA A N 1
ATOM 774 C CA . ALA A 1 99 ? -30.915 -3.420 -31.908 1.00 52.53 99 ALA A CA 1
ATOM 775 C C . ALA A 1 99 ? -29.781 -3.018 -32.876 1.00 52.53 99 ALA A C 1
ATOM 777 O O . ALA A 1 99 ? -29.358 -3.818 -33.714 1.00 52.53 99 ALA A O 1
ATOM 778 N N . SER A 1 100 ? -29.236 -1.804 -32.728 1.00 55.47 100 SER A N 1
ATOM 779 C CA . SER A 1 100 ? -28.103 -1.313 -33.530 1.00 55.47 100 SER A CA 1
ATOM 780 C C . SER A 1 100 ? -26.794 -2.062 -33.226 1.00 55.47 100 SER A C 1
ATOM 782 O O . SER A 1 100 ? -26.020 -2.393 -34.131 1.00 55.47 100 SER A O 1
ATOM 784 N N . LEU A 1 101 ? -26.572 -2.410 -31.955 1.00 52.06 101 LEU A N 1
ATOM 785 C CA . LEU A 1 101 ? -25.411 -3.178 -31.511 1.00 52.06 101 LEU A CA 1
ATOM 786 C C . LEU A 1 101 ? -25.436 -4.608 -32.064 1.00 52.06 101 LEU A C 1
ATOM 788 O O . LEU A 1 101 ? -24.413 -5.075 -32.553 1.00 52.06 101 LEU A O 1
ATOM 792 N N . ALA A 1 102 ? -26.592 -5.279 -32.066 1.00 58.06 102 ALA A N 1
ATOM 793 C CA . ALA A 1 102 ? -26.724 -6.629 -32.617 1.00 58.06 102 ALA A CA 1
ATOM 794 C C . ALA A 1 102 ? -26.393 -6.687 -34.121 1.00 58.06 102 ALA A C 1
ATOM 796 O O . ALA A 1 102 ? -25.664 -7.575 -34.561 1.00 58.06 102 ALA A O 1
ATOM 797 N N . LEU A 1 103 ? -26.867 -5.709 -34.903 1.00 63.94 103 LEU A N 1
ATOM 798 C CA . LEU A 1 103 ? -26.546 -5.589 -36.331 1.00 63.94 103 LEU A CA 1
ATOM 799 C C . LEU A 1 103 ? -25.060 -5.293 -36.571 1.00 63.94 103 LEU A C 1
ATOM 801 O O . LEU A 1 103 ? -24.457 -5.867 -37.477 1.00 63.94 103 LEU A O 1
ATOM 805 N N . THR A 1 104 ? -24.464 -4.430 -35.746 1.00 62.19 104 THR A N 1
ATOM 806 C CA . THR A 1 104 ? -23.035 -4.097 -35.826 1.00 62.19 104 THR A CA 1
ATOM 807 C C . THR A 1 104 ? -22.165 -5.305 -35.478 1.00 62.19 104 THR A C 1
ATOM 809 O O . THR A 1 104 ? -21.241 -5.625 -36.220 1.00 62.19 104 THR A O 1
ATOM 812 N N . ILE A 1 105 ? -22.503 -6.039 -34.412 1.00 64.00 105 ILE A N 1
ATOM 813 C CA . ILE A 1 105 ? -21.819 -7.279 -34.023 1.00 64.00 105 ILE A CA 1
ATOM 814 C C . ILE A 1 105 ? -21.937 -8.325 -35.135 1.00 64.00 105 ILE A C 1
ATOM 816 O O . ILE A 1 105 ? -20.929 -8.899 -35.531 1.00 64.00 105 ILE A O 1
ATOM 820 N N . ALA A 1 106 ? -23.135 -8.548 -35.683 1.00 66.00 106 ALA A N 1
ATOM 821 C CA . ALA A 1 106 ? -23.343 -9.525 -36.752 1.00 66.00 106 ALA A CA 1
ATOM 822 C C . ALA A 1 106 ? -22.542 -9.186 -38.020 1.00 66.00 106 ALA A C 1
ATOM 824 O O . ALA A 1 106 ? -22.013 -10.081 -38.680 1.00 66.00 106 ALA A O 1
ATOM 825 N N . LYS A 1 107 ? -22.428 -7.894 -38.353 1.00 66.69 107 LYS A N 1
ATOM 826 C CA . LYS A 1 107 ? -21.606 -7.427 -39.470 1.00 66.69 107 LYS A CA 1
ATOM 827 C C . LYS A 1 107 ? -20.114 -7.659 -39.208 1.00 66.69 107 LYS A C 1
ATOM 829 O O . LYS A 1 107 ? -19.458 -8.247 -40.062 1.00 66.69 107 LYS A O 1
ATOM 834 N N . ASN A 1 108 ? -19.616 -7.273 -38.032 1.00 62.16 108 ASN A N 1
ATOM 835 C CA . ASN A 1 108 ? -18.210 -7.444 -37.656 1.00 62.16 108 ASN A CA 1
ATOM 836 C C . ASN A 1 108 ? -17.816 -8.928 -37.603 1.00 62.16 108 ASN A C 1
ATOM 838 O O . ASN A 1 108 ? -16.802 -9.308 -38.168 1.00 62.16 108 ASN A O 1
ATOM 842 N N . LEU A 1 109 ? -18.665 -9.790 -37.029 1.00 68.56 109 LEU A N 1
ATOM 843 C CA . LEU A 1 109 ? -18.439 -11.241 -37.006 1.00 68.56 109 LEU A CA 1
ATOM 844 C C . LEU A 1 109 ? -18.351 -11.833 -38.414 1.00 68.56 109 LEU A C 1
ATOM 846 O O . LEU A 1 109 ? -17.526 -12.703 -38.672 1.00 68.56 109 LEU A O 1
ATOM 850 N N . LYS A 1 110 ? -19.192 -11.361 -39.342 1.00 69.62 110 LYS A N 1
ATOM 851 C CA . LYS A 1 110 ? -19.164 -11.823 -40.731 1.00 69.62 110 LYS A CA 1
ATOM 852 C C . LYS A 1 110 ? -17.887 -11.382 -41.448 1.00 69.62 110 LYS A C 1
ATOM 854 O O . LYS A 1 110 ? -17.337 -12.161 -42.224 1.00 69.62 110 LYS A O 1
ATOM 859 N N . GLU A 1 111 ? -17.420 -10.162 -41.196 1.00 66.25 111 GLU A N 1
ATOM 860 C CA . GLU A 1 111 ? -16.139 -9.665 -41.709 1.00 66.25 111 GLU A CA 1
ATOM 861 C C . GLU A 1 111 ? -14.964 -10.472 -41.125 1.00 66.25 111 GLU A C 1
ATOM 863 O O . GLU A 1 111 ? -14.123 -10.944 -41.889 1.00 66.25 111 GLU A O 1
ATOM 868 N N . ASP A 1 112 ? -14.964 -10.749 -39.818 1.00 59.84 112 ASP A N 1
ATOM 869 C CA . ASP A 1 112 ? -13.942 -11.565 -39.147 1.00 59.84 112 ASP A CA 1
ATOM 870 C C . ASP A 1 112 ? -13.900 -13.005 -39.678 1.00 59.84 112 ASP A C 1
ATOM 872 O O . ASP A 1 112 ? -12.826 -13.521 -39.986 1.00 59.84 112 ASP A O 1
ATOM 876 N N . TRP A 1 113 ? -15.056 -13.657 -39.850 1.00 72.19 113 TRP A N 1
ATOM 877 C CA . TRP A 1 113 ? -15.127 -15.008 -40.422 1.00 72.19 113 TRP A CA 1
ATOM 878 C C . TRP A 1 113 ? -14.656 -15.060 -41.874 1.00 72.19 113 TRP A C 1
ATOM 880 O O . TRP A 1 113 ? -14.036 -16.040 -42.278 1.00 72.19 113 TRP A O 1
ATOM 890 N N . THR A 1 114 ? -14.929 -14.012 -42.656 1.00 67.94 114 THR A N 1
ATOM 891 C CA . THR A 1 114 ? -14.475 -13.931 -44.052 1.00 67.94 114 THR A CA 1
ATOM 892 C C . THR A 1 114 ? -12.950 -13.828 -44.103 1.00 67.94 114 THR A C 1
ATOM 894 O O . THR A 1 114 ? -12.307 -14.621 -44.784 1.00 67.94 114 THR A O 1
ATOM 897 N N . ARG A 1 115 ? -12.360 -12.955 -43.277 1.00 60.84 115 ARG A N 1
ATOM 898 C CA . ARG A 1 115 ? -10.901 -12.787 -43.176 1.00 60.84 115 ARG A CA 1
ATOM 899 C C . ARG A 1 115 ? -10.188 -14.030 -42.634 1.00 60.84 115 ARG A C 1
ATOM 901 O O . ARG A 1 115 ? -9.093 -14.354 -43.086 1.00 60.84 115 ARG A O 1
ATOM 908 N N . GLN A 1 116 ? -10.807 -14.751 -41.693 1.00 61.94 116 GLN A N 1
ATOM 909 C CA . GLN A 1 116 ? -10.303 -16.042 -41.202 1.00 61.94 116 GLN A CA 1
ATOM 910 C C . GLN A 1 116 ? -10.318 -17.116 -42.296 1.00 61.94 116 GLN A C 1
ATOM 912 O O . GLN A 1 116 ? -9.354 -17.866 -42.426 1.00 61.94 116 GLN A O 1
ATOM 917 N N . ALA A 1 117 ? -11.388 -17.188 -43.094 1.00 63.91 117 ALA A N 1
ATOM 918 C CA . ALA A 1 117 ? -11.502 -18.148 -44.191 1.00 63.91 117 ALA A CA 1
ATOM 919 C C . ALA A 1 117 ? -10.493 -17.878 -45.323 1.00 63.91 117 ALA A C 1
ATOM 921 O O . ALA A 1 117 ? -10.060 -18.813 -45.994 1.00 63.91 117 ALA A O 1
ATOM 922 N N . GLU A 1 118 ? -10.104 -16.617 -45.512 1.00 68.12 118 GLU A N 1
ATOM 923 C CA . GLU A 1 118 ? -9.104 -16.178 -46.493 1.00 68.12 118 GLU A CA 1
ATOM 924 C C . GLU A 1 118 ? -7.655 -16.284 -45.972 1.00 68.12 118 GLU A C 1
ATOM 926 O O . GLU A 1 118 ? -6.711 -16.100 -46.738 1.00 68.12 118 GLU A O 1
ATOM 931 N N . GLY A 1 119 ? -7.461 -16.631 -44.691 1.00 54.31 119 GLY A N 1
ATOM 932 C CA . GLY A 1 119 ? -6.139 -16.776 -44.068 1.00 54.31 119 GLY A CA 1
ATOM 933 C C . GLY A 1 119 ? -5.417 -15.450 -43.799 1.00 54.31 119 GLY A C 1
ATOM 934 O O . GLY A 1 119 ? -4.214 -15.449 -43.560 1.00 54.31 119 GLY A O 1
ATOM 935 N N . GLU A 1 120 ? -6.129 -14.321 -43.838 1.00 50.47 120 GLU A N 1
ATOM 936 C CA . GLU A 1 120 ? -5.546 -12.975 -43.735 1.00 50.47 120 GLU A CA 1
ATOM 937 C C . GLU A 1 120 ? -5.323 -12.494 -42.292 1.00 50.47 120 GLU A C 1
ATOM 939 O O . GLU A 1 120 ? -4.694 -11.457 -42.077 1.00 50.47 120 GLU A O 1
ATOM 944 N N . VAL A 1 121 ? -5.862 -13.195 -41.290 1.00 52.47 121 VAL A N 1
ATOM 945 C CA . VAL A 1 121 ? -5.809 -12.762 -39.885 1.00 52.47 121 VAL A CA 1
ATOM 946 C C . VAL A 1 121 ? -5.447 -13.926 -38.981 1.00 52.47 121 VAL A C 1
ATOM 948 O O . VAL A 1 121 ? -6.258 -14.827 -38.759 1.00 52.47 121 VAL A O 1
ATOM 951 N N . GLU A 1 122 ? -4.263 -13.859 -38.376 1.00 55.91 122 GLU A N 1
ATOM 952 C CA . GLU A 1 122 ? -4.043 -14.556 -37.115 1.00 55.91 122 GLU A CA 1
ATOM 953 C C . GLU A 1 122 ? -4.859 -13.834 -36.034 1.00 55.91 122 GLU A C 1
ATOM 955 O O . GLU A 1 122 ? -4.635 -12.669 -35.714 1.00 55.91 122 GLU A O 1
ATOM 960 N N . VAL A 1 123 ? -5.869 -14.522 -35.497 1.00 64.75 123 VAL A N 1
ATOM 961 C CA . VAL A 1 123 ? -6.773 -14.011 -34.441 1.00 64.75 123 VAL A CA 1
ATOM 962 C C . VAL A 1 123 ? -6.049 -13.908 -33.089 1.00 64.75 123 VAL A C 1
ATOM 964 O O . VAL A 1 123 ? -6.600 -13.431 -32.096 1.00 64.75 123 VAL A O 1
ATOM 967 N N . PHE A 1 124 ? -4.820 -14.409 -33.042 1.00 80.06 124 PHE A N 1
ATOM 968 C CA . PHE A 1 124 ? -3.990 -14.558 -31.868 1.00 80.06 124 PHE A CA 1
ATOM 969 C C . PHE A 1 124 ? -2.521 -14.343 -32.242 1.00 80.06 124 PHE A C 1
ATOM 971 O O . PHE A 1 124 ? -2.131 -14.526 -33.387 1.00 80.06 124 PHE A O 1
ATOM 978 N N . VAL A 1 125 ? -1.700 -13.992 -31.263 1.00 86.94 125 VAL A N 1
ATOM 979 C CA . VAL A 1 125 ? -0.251 -13.866 -31.386 1.00 86.94 125 VAL A CA 1
ATOM 980 C C . VAL A 1 125 ? 0.370 -14.884 -30.444 1.00 86.94 125 VAL A C 1
ATOM 982 O O . VAL A 1 125 ? 0.087 -14.854 -29.246 1.00 86.94 125 VAL A O 1
ATOM 985 N N . SER A 1 126 ? 1.197 -15.785 -30.973 1.00 88.75 126 SER A N 1
ATOM 986 C CA . SER A 1 126 ? 1.885 -16.793 -30.161 1.00 88.75 126 SER A CA 1
ATOM 987 C C . SER A 1 126 ? 2.649 -16.134 -29.008 1.00 88.75 126 SER A C 1
ATOM 989 O O . SER A 1 126 ? 3.317 -15.110 -29.166 1.00 88.75 126 SER A O 1
ATOM 991 N N . THR A 1 127 ? 2.557 -16.740 -27.831 1.00 89.44 127 THR A N 1
ATOM 992 C CA . THR A 1 127 ? 3.360 -16.379 -26.663 1.00 89.44 127 THR A CA 1
ATOM 993 C C . THR A 1 127 ? 4.796 -16.895 -26.777 1.00 89.44 127 THR A C 1
ATOM 995 O O . THR A 1 127 ? 5.634 -16.545 -25.957 1.00 89.44 127 THR A O 1
ATOM 998 N N . GLY A 1 128 ? 5.113 -17.744 -27.760 1.00 87.75 128 GLY A N 1
ATOM 999 C CA . GLY A 1 128 ? 6.400 -18.438 -27.858 1.00 87.75 128 GLY A CA 1
ATOM 1000 C C . GLY A 1 128 ? 6.557 -19.588 -26.855 1.00 87.75 128 GLY A C 1
ATOM 1001 O O . GLY A 1 128 ? 7.627 -20.186 -26.773 1.00 87.75 128 GLY A O 1
ATOM 1002 N N . ILE A 1 129 ? 5.504 -19.910 -26.094 1.00 87.94 129 ILE A N 1
ATOM 1003 C CA . ILE A 1 129 ? 5.459 -21.018 -25.138 1.00 87.94 129 ILE A CA 1
ATOM 1004 C C . ILE A 1 129 ? 4.334 -21.957 -25.581 1.00 87.94 129 ILE A C 1
ATOM 1006 O O . ILE A 1 129 ? 3.165 -21.720 -25.290 1.00 87.94 129 ILE A O 1
ATOM 1010 N N . GLU A 1 130 ? 4.679 -23.044 -26.271 1.00 87.94 130 GLU A N 1
ATOM 1011 C CA . GLU A 1 130 ? 3.704 -23.944 -26.911 1.00 87.94 130 GLU A CA 1
ATOM 1012 C C . GLU A 1 130 ? 2.596 -24.455 -25.961 1.00 87.94 130 GLU A C 1
ATOM 1014 O O . GLU A 1 130 ? 1.421 -24.366 -26.328 1.00 87.94 130 GLU A O 1
ATOM 1019 N N . PRO A 1 131 ? 2.886 -24.903 -24.718 1.00 85.75 131 PRO A N 1
ATOM 1020 C CA . PRO A 1 131 ? 1.823 -25.309 -23.796 1.00 85.75 131 PRO A CA 1
ATOM 1021 C C . PRO A 1 131 ? 0.859 -24.172 -23.433 1.00 85.75 131 PRO A C 1
ATOM 1023 O O . PRO A 1 131 ? -0.333 -24.404 -23.231 1.00 85.75 131 PRO A O 1
ATOM 1026 N N . LEU A 1 132 ? 1.366 -22.939 -23.350 1.00 86.31 132 LEU A N 1
ATOM 1027 C CA . LEU A 1 132 ? 0.556 -21.763 -23.051 1.00 86.31 132 LEU A CA 1
ATOM 1028 C C . LEU A 1 132 ? -0.297 -21.368 -24.257 1.00 86.31 132 LEU A C 1
ATOM 1030 O O . LEU A 1 132 ? -1.477 -21.073 -24.093 1.00 86.31 132 LEU A O 1
ATOM 1034 N N . ASP A 1 133 ? 0.260 -21.430 -25.463 1.00 85.69 133 ASP A N 1
ATOM 1035 C CA . ASP A 1 133 ? -0.486 -21.179 -26.697 1.00 85.69 133 ASP A CA 1
ATOM 1036 C C . ASP A 1 133 ? -1.614 -22.190 -26.877 1.00 85.69 133 ASP A C 1
ATOM 1038 O O . ASP A 1 133 ? -2.736 -21.805 -27.202 1.00 85.69 133 ASP A O 1
ATOM 1042 N N . ALA A 1 134 ? -1.368 -23.468 -26.582 1.00 81.25 134 ALA A N 1
ATOM 1043 C CA . ALA A 1 134 ? -2.407 -24.492 -26.594 1.00 81.25 134 ALA A CA 1
ATOM 1044 C C . ALA A 1 134 ? -3.546 -24.160 -25.612 1.00 81.25 134 ALA A C 1
ATOM 1046 O O . ALA A 1 134 ? -4.722 -24.243 -25.979 1.00 81.25 134 ALA A O 1
ATOM 1047 N N . ALA A 1 135 ? -3.209 -23.721 -24.393 1.00 80.69 135 ALA A N 1
ATOM 1048 C CA . ALA A 1 135 ? -4.184 -23.318 -23.378 1.00 80.69 135 ALA A CA 1
ATOM 1049 C C . ALA A 1 135 ? -4.952 -22.036 -23.749 1.00 80.69 135 ALA A C 1
ATOM 1051 O O . ALA A 1 135 ? -6.116 -21.883 -23.385 1.00 80.69 135 ALA A O 1
ATOM 1052 N N . LEU A 1 136 ? -4.320 -21.127 -24.494 1.00 83.44 136 LEU A N 1
ATOM 1053 C CA . LEU A 1 136 ? -4.918 -19.878 -24.972 1.00 83.44 136 LEU A CA 1
ATOM 1054 C C . LEU A 1 136 ? -5.573 -20.005 -26.358 1.00 83.44 136 LEU A C 1
ATOM 1056 O O . LEU A 1 136 ? -6.030 -19.007 -26.920 1.00 83.44 136 LEU A O 1
ATOM 1060 N N . HIS A 1 137 ? -5.649 -21.220 -26.907 1.00 81.31 137 HIS A N 1
ATOM 1061 C CA . HIS A 1 137 ? -6.185 -21.498 -28.241 1.00 81.31 137 HIS A CA 1
ATOM 1062 C C . HIS A 1 137 ? -5.483 -20.699 -29.354 1.00 81.31 137 HIS A C 1
ATOM 1064 O O . HIS A 1 137 ? -6.142 -20.095 -30.205 1.00 81.31 137 HIS A O 1
ATOM 1070 N N . GLY A 1 138 ? -4.150 -20.696 -29.318 1.00 80.94 138 GLY A N 1
ATOM 1071 C CA . GLY A 1 138 ? -3.252 -20.107 -30.312 1.00 80.94 138 GLY A CA 1
ATOM 1072 C C . GLY A 1 138 ? -2.301 -19.041 -29.757 1.00 80.94 138 GLY A C 1
ATOM 1073 O O . GLY A 1 138 ? -1.251 -18.811 -30.346 1.00 80.94 138 GLY A O 1
ATOM 1074 N N . GLY A 1 139 ? -2.626 -18.413 -28.621 1.00 88.75 139 GLY A N 1
ATOM 1075 C CA . GLY A 1 139 ? -1.790 -17.387 -27.985 1.00 88.75 139 GLY A CA 1
ATOM 1076 C C . GLY A 1 139 ? -2.588 -16.174 -27.500 1.00 88.75 139 GLY A C 1
ATOM 1077 O O . GLY A 1 139 ? -3.785 -16.262 -27.218 1.00 88.75 139 GLY A O 1
ATOM 1078 N N . PHE A 1 140 ? -1.935 -15.020 -27.389 1.00 90.31 140 PHE A N 1
ATOM 1079 C CA . PHE A 1 140 ? -2.566 -13.774 -26.963 1.00 90.31 140 PHE A CA 1
ATOM 1080 C C . PHE A 1 140 ? -3.564 -13.248 -27.989 1.00 90.31 140 PHE A C 1
ATOM 1082 O O . PHE A 1 140 ? -3.271 -13.157 -29.171 1.00 90.31 140 PHE A O 1
ATOM 1089 N N . ARG A 1 141 ? -4.722 -12.802 -27.518 1.00 87.56 141 ARG A N 1
ATOM 1090 C CA . ARG A 1 141 ? -5.705 -12.033 -28.283 1.00 87.56 141 ARG A CA 1
ATOM 1091 C C . ARG A 1 141 ? -5.672 -10.575 -27.834 1.00 87.56 141 ARG A C 1
ATOM 1093 O O . ARG A 1 141 ? -5.067 -10.232 -26.815 1.00 87.56 141 ARG A O 1
ATOM 1100 N N . ASN A 1 142 ? -6.375 -9.715 -28.561 1.00 85.69 142 ASN A N 1
ATOM 1101 C CA . ASN A 1 142 ? -6.591 -8.338 -28.125 1.00 85.69 142 ASN A CA 1
ATOM 1102 C C . ASN A 1 142 ? -7.346 -8.327 -26.786 1.00 85.69 142 ASN A C 1
ATOM 1104 O O . ASN A 1 142 ? -8.363 -9.009 -26.630 1.00 85.69 142 ASN A O 1
ATOM 1108 N N . GLY A 1 143 ? -6.844 -7.564 -25.817 1.00 87.94 143 GLY A N 1
ATOM 1109 C CA . GLY A 1 143 ? -7.386 -7.537 -24.460 1.00 87.94 143 GLY A CA 1
ATOM 1110 C C . GLY A 1 143 ? -6.324 -7.597 -23.367 1.00 87.94 143 GLY A C 1
ATOM 1111 O O . GLY A 1 143 ? -5.124 -7.514 -23.621 1.00 87.94 143 GLY A O 1
ATOM 1112 N N . GLY A 1 144 ? -6.780 -7.686 -22.121 1.00 89.94 144 GLY A N 1
ATOM 1113 C CA . GLY A 1 144 ? -5.899 -7.708 -20.961 1.00 89.94 144 GLY A CA 1
ATOM 1114 C C . GLY A 1 144 ? -5.777 -9.092 -20.330 1.00 89.94 144 GLY A C 1
ATOM 1115 O O . GLY A 1 144 ? -6.760 -9.821 -20.196 1.00 89.94 144 GLY A O 1
ATOM 1116 N N . TYR A 1 145 ? -4.557 -9.426 -19.926 1.00 92.81 145 TYR A N 1
ATOM 1117 C CA . TYR A 1 145 ? -4.171 -10.659 -19.254 1.00 92.81 145 TYR A CA 1
ATOM 1118 C C . TYR A 1 145 ? -3.488 -10.315 -17.938 1.00 92.81 145 TYR A C 1
ATOM 1120 O O . TYR A 1 145 ? -2.729 -9.352 -17.848 1.00 92.81 145 TYR A O 1
ATOM 1128 N N . THR A 1 146 ? -3.737 -11.119 -16.910 1.00 92.12 146 THR A N 1
ATOM 1129 C CA . THR A 1 146 ? -3.128 -10.931 -15.590 1.00 92.12 146 THR A CA 1
ATOM 1130 C C . THR A 1 146 ? -2.211 -12.101 -15.270 1.00 92.12 146 THR A C 1
ATOM 1132 O O . THR A 1 146 ? -2.627 -13.254 -15.337 1.00 92.12 146 THR A O 1
ATOM 1135 N N . ILE A 1 147 ? -0.971 -11.798 -14.891 1.00 91.31 147 ILE A N 1
ATOM 1136 C CA . ILE A 1 147 ? 0.032 -12.774 -14.466 1.00 91.31 147 ILE A CA 1
ATOM 1137 C C . ILE A 1 147 ? 0.247 -12.588 -12.966 1.00 91.31 147 ILE A C 1
ATOM 1139 O O . ILE A 1 147 ? 0.861 -11.614 -12.523 1.00 91.31 147 ILE A O 1
ATOM 1143 N N . ALA A 1 148 ? -0.275 -13.525 -12.176 1.00 89.31 148 ALA A N 1
ATOM 1144 C CA . ALA A 1 148 ? -0.194 -13.499 -10.722 1.00 89.31 148 ALA A CA 1
ATOM 1145 C C . ALA A 1 148 ? 0.814 -14.529 -10.200 1.00 89.31 148 ALA A C 1
ATOM 1147 O O . ALA A 1 148 ? 0.822 -15.686 -10.613 1.00 89.31 148 ALA A O 1
ATOM 1148 N N . GLY A 1 149 ? 1.662 -14.120 -9.261 1.00 85.81 149 GLY A N 1
ATOM 1149 C CA . GLY A 1 149 ? 2.689 -14.996 -8.700 1.00 85.81 149 GLY A CA 1
ATOM 1150 C C . GLY A 1 149 ? 3.407 -14.387 -7.503 1.00 85.81 149 GLY A C 1
ATOM 1151 O O . GLY A 1 149 ? 3.411 -13.170 -7.298 1.00 85.81 149 GLY A O 1
ATOM 1152 N N . LEU A 1 150 ? 4.057 -15.224 -6.701 1.00 82.94 150 LEU A N 1
ATOM 1153 C CA . LEU A 1 150 ? 4.836 -14.771 -5.548 1.00 82.94 150 LEU A CA 1
ATOM 1154 C C . LEU A 1 150 ? 6.068 -13.949 -5.968 1.00 82.94 150 LEU A C 1
ATOM 1156 O O . LEU A 1 150 ? 6.535 -14.007 -7.112 1.00 82.94 150 LEU A O 1
ATOM 1160 N N . THR A 1 151 ? 6.596 -13.133 -5.051 1.00 80.06 151 THR A N 1
ATOM 1161 C CA . THR A 1 151 ? 7.867 -12.420 -5.268 1.00 80.06 151 THR A CA 1
ATOM 1162 C C . THR A 1 151 ? 8.977 -13.427 -5.569 1.00 80.06 151 THR A C 1
ATOM 1164 O O . THR A 1 151 ? 9.042 -14.490 -4.951 1.00 80.06 151 THR A O 1
ATOM 1167 N N . GLY A 1 152 ? 9.832 -13.119 -6.545 1.00 80.75 152 GLY A N 1
ATOM 1168 C CA . GLY A 1 152 ? 10.968 -13.970 -6.914 1.00 80.75 152 GLY A CA 1
ATOM 1169 C C . GLY A 1 152 ? 10.633 -15.239 -7.708 1.00 80.75 152 GLY A C 1
ATOM 1170 O O . GLY A 1 152 ? 11.548 -15.978 -8.037 1.00 80.75 152 GLY A O 1
ATOM 1171 N N . HIS A 1 153 ? 9.368 -15.491 -8.062 1.00 84.88 153 HIS A N 1
ATOM 1172 C CA . HIS A 1 153 ? 8.961 -16.687 -8.825 1.00 84.88 153 HIS A CA 1
ATOM 1173 C C . HIS A 1 153 ? 8.932 -16.452 -10.347 1.00 84.88 153 HIS A C 1
ATOM 1175 O O . HIS A 1 153 ? 8.162 -17.074 -11.066 1.00 84.88 153 HIS A O 1
ATOM 1181 N N . GLY A 1 154 ? 9.738 -15.510 -10.843 1.00 88.62 154 GLY A N 1
ATOM 1182 C CA . GLY A 1 154 ? 9.947 -15.338 -12.283 1.00 88.62 154 GLY A CA 1
ATOM 1183 C C . GLY A 1 154 ? 8.809 -14.679 -13.070 1.00 88.62 154 GLY A C 1
ATOM 1184 O O . GLY A 1 154 ? 8.794 -14.828 -14.283 1.00 88.62 154 GLY A O 1
ATOM 1185 N N . LYS A 1 155 ? 7.887 -13.925 -12.446 1.00 92.06 155 LYS A N 1
ATOM 1186 C CA . LYS A 1 155 ? 6.805 -13.208 -13.166 1.00 92.06 155 LYS A CA 1
ATOM 1187 C C . LYS A 1 155 ? 7.326 -12.334 -14.311 1.00 92.06 155 LYS A C 1
ATOM 1189 O O . LYS A 1 155 ? 6.883 -12.479 -15.443 1.00 92.06 155 LYS A O 1
ATOM 1194 N N . THR A 1 156 ? 8.292 -11.467 -14.009 1.00 91.81 156 THR A N 1
ATOM 1195 C CA . THR A 1 156 ? 8.921 -10.577 -14.992 1.00 91.81 156 THR A CA 1
ATOM 1196 C C . THR A 1 156 ? 9.651 -11.373 -16.070 1.00 91.81 156 THR A C 1
ATOM 1198 O O . THR A 1 156 ? 9.532 -11.076 -17.252 1.00 91.81 156 THR A O 1
ATOM 1201 N N . THR A 1 157 ? 10.374 -12.429 -15.681 1.00 92.19 157 THR A N 1
ATOM 1202 C CA . THR A 1 157 ? 11.054 -13.326 -16.629 1.00 92.19 157 THR A CA 1
ATOM 1203 C C . THR A 1 157 ? 10.058 -13.980 -17.581 1.00 92.19 157 THR A C 1
ATOM 1205 O O . THR A 1 157 ? 10.284 -13.992 -18.783 1.00 92.19 157 THR A O 1
ATOM 1208 N N . PHE A 1 158 ? 8.935 -14.468 -17.056 1.00 93.19 158 PHE A N 1
ATOM 1209 C CA . PHE A 1 158 ? 7.869 -15.070 -17.842 1.00 93.19 158 PHE A CA 1
ATOM 1210 C C . PHE A 1 158 ? 7.261 -14.063 -18.822 1.00 93.19 158 PHE A C 1
ATOM 1212 O O . PHE A 1 158 ? 7.172 -14.362 -20.007 1.00 93.19 158 PHE A O 1
ATOM 1219 N N . SER A 1 159 ? 6.929 -12.841 -18.386 1.00 94.44 159 SER A N 1
ATOM 1220 C CA . SER A 1 159 ? 6.387 -11.827 -19.302 1.00 94.44 159 SER A CA 1
ATOM 1221 C C . SER A 1 159 ? 7.372 -11.435 -20.406 1.00 94.44 159 SER A C 1
ATOM 1223 O O . SER A 1 159 ? 6.972 -11.303 -21.561 1.00 94.44 159 SER A O 1
ATOM 1225 N N . LEU A 1 160 ? 8.662 -11.299 -20.077 1.00 93.62 160 LEU A N 1
ATOM 1226 C CA . LEU A 1 160 ? 9.708 -10.998 -21.060 1.00 93.62 160 LEU A CA 1
ATOM 1227 C C . LEU A 1 160 ? 9.934 -12.165 -22.030 1.00 93.62 160 LEU A C 1
ATOM 1229 O O . LEU A 1 160 ? 10.127 -11.932 -23.217 1.00 93.62 160 LEU A O 1
ATOM 1233 N N . ALA A 1 161 ? 9.829 -13.411 -21.566 1.00 91.31 161 ALA A N 1
ATOM 1234 C CA . ALA A 1 161 ? 9.871 -14.574 -22.446 1.00 91.31 161 ALA A CA 1
ATOM 1235 C C . ALA A 1 161 ? 8.677 -14.580 -23.413 1.00 91.31 161 ALA A C 1
ATOM 1237 O O . ALA A 1 161 ? 8.870 -14.759 -24.614 1.00 91.31 161 ALA A O 1
ATOM 1238 N N . THR A 1 162 ? 7.464 -14.290 -22.922 1.00 92.38 162 THR A N 1
ATOM 1239 C CA . THR A 1 162 ? 6.269 -14.246 -23.783 1.00 92.38 162 THR A CA 1
ATOM 1240 C C . THR A 1 162 ? 6.296 -13.121 -24.819 1.00 92.38 162 THR A C 1
ATOM 1242 O O . THR A 1 162 ? 5.681 -13.214 -25.880 1.00 92.38 162 THR A O 1
ATOM 1245 N N . MET A 1 163 ? 7.049 -12.056 -24.535 1.00 93.62 163 MET A N 1
ATOM 1246 C CA . MET A 1 163 ? 7.272 -10.956 -25.467 1.00 93.62 163 MET A CA 1
ATOM 1247 C C . MET A 1 163 ? 8.046 -11.401 -26.715 1.00 93.62 163 MET A C 1
ATOM 1249 O O . MET A 1 163 ? 7.838 -10.830 -27.782 1.00 93.62 163 MET A O 1
ATOM 1253 N N . ASN A 1 164 ? 8.909 -12.418 -26.620 1.00 90.00 164 ASN A N 1
ATOM 1254 C CA . ASN A 1 164 ? 9.666 -12.895 -27.779 1.00 90.00 164 ASN A CA 1
ATOM 1255 C C . ASN A 1 164 ? 8.733 -13.460 -28.859 1.00 90.00 164 ASN A C 1
ATOM 1257 O O . ASN A 1 164 ? 8.875 -13.086 -30.019 1.00 90.00 164 ASN A O 1
ATOM 1261 N N . GLY A 1 165 ? 7.715 -14.244 -28.478 1.00 89.38 165 GLY A N 1
ATOM 1262 C CA . GLY A 1 165 ? 6.684 -14.706 -29.418 1.00 89.38 165 GLY A CA 1
ATOM 1263 C C . GLY A 1 165 ? 5.923 -13.549 -30.076 1.00 89.38 165 GLY A C 1
ATOM 1264 O O . GLY A 1 165 ? 5.677 -13.559 -31.282 1.00 89.38 165 GLY A O 1
ATOM 1265 N N . TRP A 1 166 ? 5.655 -12.481 -29.315 1.00 92.38 166 TRP A N 1
ATOM 1266 C CA . TRP A 1 166 ? 5.022 -11.269 -29.840 1.00 92.38 166 TRP A CA 1
ATOM 1267 C C . TRP A 1 166 ? 5.872 -10.532 -30.879 1.00 92.38 166 TRP A C 1
ATOM 1269 O O . TRP A 1 166 ? 5.333 -9.963 -31.832 1.00 92.38 166 TRP A O 1
ATOM 1279 N N . LEU A 1 167 ? 7.189 -10.500 -30.689 1.00 91.88 167 LEU A N 1
ATOM 1280 C CA . LEU A 1 167 ? 8.125 -9.861 -31.614 1.00 91.88 167 LEU A CA 1
ATOM 1281 C C . LEU A 1 167 ? 8.382 -10.717 -32.857 1.00 91.88 167 LEU A C 1
ATOM 1283 O O . LEU A 1 167 ? 8.504 -10.162 -33.944 1.00 91.88 167 LEU A O 1
ATOM 1287 N N . ASP A 1 168 ? 8.421 -12.040 -32.703 1.00 90.38 168 ASP A N 1
ATOM 1288 C CA . ASP A 1 168 ? 8.726 -12.980 -33.787 1.00 90.38 168 ASP A CA 1
ATOM 1289 C C . ASP A 1 168 ? 7.535 -13.235 -34.730 1.00 90.38 168 ASP A C 1
ATOM 1291 O O . ASP A 1 168 ? 7.730 -13.671 -35.866 1.00 90.38 168 ASP A O 1
ATOM 1295 N N . ALA A 1 169 ? 6.301 -12.960 -34.294 1.00 87.69 169 ALA A N 1
ATOM 1296 C CA . ALA A 1 169 ? 5.121 -13.163 -35.130 1.00 87.69 169 ALA A CA 1
ATOM 1297 C C . ALA A 1 169 ? 5.116 -12.254 -36.391 1.00 87.69 169 ALA A C 1
ATOM 1299 O O . ALA A 1 169 ? 5.706 -11.169 -36.391 1.00 87.69 169 ALA A O 1
ATOM 1300 N N . PRO A 1 170 ? 4.421 -12.626 -37.481 1.00 83.19 170 PRO A N 1
ATOM 1301 C CA . PRO A 1 170 ? 4.417 -11.844 -38.720 1.00 83.19 170 PRO A CA 1
ATOM 1302 C C . PRO A 1 170 ? 3.809 -10.445 -38.550 1.00 83.19 170 PRO A C 1
ATOM 1304 O O . PRO A 1 170 ? 2.828 -10.274 -37.832 1.00 83.19 170 PRO A O 1
ATOM 1307 N N . GLY A 1 171 ? 4.343 -9.445 -39.254 1.00 85.00 171 GLY A N 1
ATOM 1308 C CA . GLY A 1 171 ? 3.834 -8.068 -39.227 1.00 85.00 171 GLY A CA 1
ATOM 1309 C C . GLY A 1 171 ? 4.593 -7.140 -38.277 1.00 85.00 171 GLY A C 1
ATOM 1310 O O . GLY A 1 171 ? 5.549 -7.529 -37.612 1.00 85.00 171 GLY A O 1
ATOM 1311 N N . GLU A 1 172 ? 4.202 -5.867 -38.256 1.00 89.94 172 GLU A N 1
ATOM 1312 C CA . GLU A 1 172 ? 4.882 -4.868 -37.433 1.00 89.94 172 GLU A CA 1
ATOM 1313 C C . GLU A 1 172 ? 4.455 -5.003 -35.966 1.00 89.94 172 GLU A C 1
ATOM 1315 O O . GLU A 1 172 ? 3.269 -4.937 -35.643 1.00 89.94 172 GLU A O 1
ATOM 1320 N N . ALA A 1 173 ? 5.422 -5.174 -35.067 1.00 93.19 173 ALA A N 1
ATOM 1321 C CA . ALA A 1 173 ? 5.190 -5.262 -33.632 1.00 93.19 173 ALA A CA 1
ATOM 1322 C C . ALA A 1 173 ? 5.783 -4.060 -32.900 1.00 93.19 173 ALA A C 1
ATOM 1324 O O . ALA A 1 173 ? 6.780 -3.473 -33.329 1.00 93.19 173 ALA A O 1
ATOM 1325 N N . MET A 1 174 ? 5.166 -3.724 -31.776 1.00 95.25 174 MET A N 1
ATOM 1326 C CA . MET A 1 174 ? 5.620 -2.735 -30.815 1.00 95.25 174 MET A CA 1
ATOM 1327 C C . MET A 1 174 ? 5.372 -3.252 -29.401 1.00 95.25 174 MET A C 1
ATOM 1329 O O . MET A 1 174 ? 4.331 -3.854 -29.126 1.00 95.25 174 MET A O 1
ATOM 1333 N N . VAL A 1 175 ? 6.318 -2.993 -28.502 1.00 96.94 175 VAL A N 1
ATOM 1334 C CA . VAL A 1 175 ? 6.199 -3.358 -27.091 1.00 96.94 175 VAL A CA 1
ATOM 1335 C C . VAL A 1 175 ? 6.553 -2.168 -26.213 1.00 96.94 175 VAL A C 1
ATOM 1337 O O . VAL A 1 175 ? 7.565 -1.512 -26.445 1.00 96.94 175 VAL A O 1
ATOM 1340 N N . GLN A 1 176 ? 5.748 -1.914 -25.185 1.00 97.25 176 GLN A N 1
ATOM 1341 C CA . GLN A 1 176 ? 6.081 -0.975 -24.119 1.00 97.25 176 GLN A CA 1
ATOM 1342 C C . GLN A 1 176 ? 6.172 -1.703 -22.784 1.00 97.25 176 GLN A C 1
ATOM 1344 O O . GLN A 1 176 ? 5.258 -2.438 -22.408 1.00 97.25 176 GLN A O 1
ATOM 1349 N N . ILE A 1 177 ? 7.255 -1.463 -22.051 1.00 96.56 177 ILE A N 1
ATOM 1350 C CA . ILE A 1 177 ? 7.513 -2.075 -20.750 1.00 96.56 177 ILE A CA 1
ATOM 1351 C C . ILE A 1 177 ? 7.522 -0.986 -19.684 1.00 96.56 177 ILE A C 1
ATOM 1353 O O . ILE A 1 177 ? 8.371 -0.093 -19.684 1.00 96.56 177 ILE A O 1
ATOM 1357 N N . TRP A 1 178 ? 6.575 -1.088 -18.762 1.00 95.88 178 TRP A N 1
ATOM 1358 C CA . TRP A 1 178 ? 6.374 -0.184 -17.641 1.00 95.88 178 TRP A CA 1
ATOM 1359 C C . TRP A 1 178 ? 6.751 -0.896 -16.352 1.00 95.88 178 TRP A C 1
ATOM 1361 O O . TRP A 1 178 ? 5.929 -1.581 -15.750 1.00 95.88 178 TRP A O 1
ATOM 1371 N N . SER A 1 179 ? 8.007 -0.738 -15.946 1.00 91.00 179 SER A N 1
ATOM 1372 C CA . SER A 1 179 ? 8.541 -1.333 -14.724 1.00 91.00 179 SER A CA 1
ATOM 1373 C C . SER A 1 179 ? 8.584 -0.300 -13.596 1.00 91.00 179 SER A C 1
ATOM 1375 O O . SER A 1 179 ? 9.106 0.795 -13.775 1.00 91.00 179 SER A O 1
ATOM 1377 N N . ALA A 1 180 ? 8.039 -0.628 -12.428 1.00 86.25 180 ALA A N 1
ATOM 1378 C CA . ALA A 1 180 ? 8.148 0.153 -11.198 1.00 86.25 180 ALA A CA 1
ATOM 1379 C C . ALA A 1 180 ? 9.345 -0.283 -10.337 1.00 86.25 180 ALA A C 1
ATOM 1381 O O . ALA A 1 180 ? 9.815 0.490 -9.503 1.00 86.25 180 ALA A O 1
ATOM 1382 N N . GLU A 1 181 ? 9.815 -1.520 -10.520 1.00 81.56 181 GLU A N 1
ATOM 1383 C CA . GLU A 1 181 ? 10.820 -2.163 -9.664 1.00 81.56 181 GLU A CA 1
ATOM 1384 C C . GLU A 1 181 ? 12.206 -2.196 -10.304 1.00 81.56 181 GLU A C 1
ATOM 1386 O O . GLU A 1 181 ? 13.189 -1.808 -9.677 1.00 81.56 181 GLU A O 1
ATOM 1391 N N . MET A 1 182 ? 12.278 -2.651 -11.553 1.00 87.94 182 MET A N 1
ATOM 1392 C CA . MET A 1 182 ? 13.527 -2.824 -12.287 1.00 87.94 182 MET A CA 1
ATOM 1393 C C . MET A 1 182 ? 13.851 -1.590 -13.120 1.00 87.94 182 MET A C 1
ATOM 1395 O O . MET A 1 182 ? 12.974 -0.994 -13.752 1.00 87.94 182 MET A O 1
ATOM 1399 N N . THR A 1 183 ? 15.133 -1.246 -13.172 1.00 90.69 183 THR A N 1
ATOM 1400 C CA . THR A 1 183 ? 15.673 -0.242 -14.089 1.00 90.69 183 THR A CA 1
ATOM 1401 C C . THR A 1 183 ? 15.564 -0.697 -15.549 1.00 90.69 183 THR A C 1
ATOM 1403 O O . THR A 1 183 ? 15.377 -1.880 -15.853 1.00 90.69 183 THR A O 1
ATOM 1406 N N . GLN A 1 184 ? 15.728 0.243 -16.487 1.00 92.25 184 GLN A N 1
ATOM 1407 C CA . GLN A 1 184 ? 15.756 -0.072 -17.922 1.00 92.25 184 GLN A CA 1
ATOM 1408 C C . GLN A 1 184 ? 16.877 -1.064 -18.266 1.00 92.25 184 GLN A C 1
ATOM 1410 O O . GLN A 1 184 ? 16.671 -1.971 -19.068 1.00 92.25 184 GLN A O 1
ATOM 1415 N N . GLN A 1 185 ? 18.043 -0.916 -17.628 1.00 91.38 185 GLN A N 1
ATOM 1416 C CA . GLN A 1 185 ? 19.198 -1.788 -17.847 1.00 91.38 185 GLN A CA 1
ATOM 1417 C C . GLN A 1 185 ? 18.944 -3.206 -17.334 1.00 91.38 185 GLN A C 1
ATOM 1419 O O . GLN A 1 185 ? 19.148 -4.159 -18.077 1.00 91.38 185 GLN A O 1
ATOM 1424 N N . GLU A 1 186 ? 18.435 -3.362 -16.110 1.00 91.94 186 GLU A N 1
ATOM 1425 C CA . GLU A 1 186 ? 18.101 -4.685 -15.559 1.00 91.94 186 GLU A CA 1
ATOM 1426 C C . GLU A 1 186 ? 17.026 -5.388 -16.396 1.00 91.94 186 GLU A C 1
ATOM 1428 O O . GLU A 1 186 ? 17.121 -6.587 -16.661 1.00 91.94 186 GLU A O 1
ATOM 1433 N N . THR A 1 187 ? 16.027 -4.633 -16.863 1.00 93.25 187 THR A N 1
ATOM 1434 C CA . THR A 1 187 ? 14.983 -5.151 -17.759 1.00 93.25 187 THR A CA 1
ATOM 1435 C C . THR A 1 187 ? 15.590 -5.644 -19.074 1.00 93.25 187 THR A C 1
ATOM 1437 O O . THR A 1 187 ? 15.270 -6.745 -19.519 1.00 93.25 187 THR A O 1
ATOM 1440 N N . ALA A 1 188 ? 16.504 -4.871 -19.670 1.00 93.25 188 ALA A N 1
ATOM 1441 C CA . ALA A 1 188 ? 17.196 -5.250 -20.899 1.00 93.25 188 ALA A CA 1
ATOM 1442 C C . ALA A 1 188 ? 18.092 -6.486 -20.710 1.00 93.25 188 ALA A C 1
ATOM 1444 O O . ALA A 1 188 ? 18.041 -7.403 -21.523 1.00 93.25 188 ALA A O 1
ATOM 1445 N N . TYR A 1 189 ? 18.858 -6.571 -19.619 1.00 93.81 189 TYR A N 1
ATOM 1446 C CA . TYR A 1 189 ? 19.703 -7.739 -19.336 1.00 93.81 189 TYR A CA 1
ATOM 1447 C C . TYR A 1 189 ? 18.885 -9.015 -19.168 1.00 93.81 189 TYR A C 1
ATOM 1449 O O . TYR A 1 189 ? 19.245 -10.064 -19.706 1.00 93.81 189 TYR A O 1
ATOM 1457 N N . ARG A 1 190 ? 17.754 -8.929 -18.463 1.00 93.50 190 ARG A N 1
ATOM 1458 C CA . ARG A 1 190 ? 16.847 -10.065 -18.308 1.00 93.50 190 ARG A CA 1
ATOM 1459 C C . ARG A 1 190 ? 16.199 -10.452 -19.632 1.00 93.50 190 ARG A C 1
ATOM 1461 O O . ARG A 1 190 ? 16.109 -11.638 -19.930 1.00 93.50 190 ARG A O 1
ATOM 1468 N N . LEU A 1 191 ? 15.810 -9.470 -20.444 1.00 93.44 191 LEU A N 1
ATOM 1469 C CA . LEU A 1 191 ? 15.325 -9.714 -21.796 1.00 93.44 191 LEU A CA 1
ATOM 1470 C C . LEU A 1 191 ? 16.367 -10.470 -22.632 1.00 93.44 191 LEU A C 1
ATOM 1472 O O . LEU A 1 191 ? 16.039 -11.490 -23.235 1.00 93.44 191 LEU A O 1
ATOM 1476 N N . PHE A 1 192 ? 17.627 -10.034 -22.619 1.00 93.88 192 PHE A N 1
ATOM 1477 C CA . PHE A 1 192 ? 18.693 -10.717 -23.349 1.00 93.88 192 PHE A CA 1
ATOM 1478 C C . PHE A 1 192 ? 18.860 -12.162 -22.894 1.00 93.88 192 PHE A C 1
ATOM 1480 O O . PHE A 1 192 ? 18.897 -13.054 -23.735 1.00 93.88 192 PHE A O 1
ATOM 1487 N N . ALA A 1 193 ? 18.862 -12.408 -21.584 1.00 91.75 193 ALA A N 1
ATOM 1488 C CA . ALA A 1 193 ? 18.935 -13.761 -21.038 1.00 91.75 193 ALA A CA 1
ATOM 1489 C C . ALA A 1 193 ? 17.739 -14.645 -21.447 1.00 91.75 193 ALA A C 1
ATOM 1491 O O . ALA A 1 193 ? 17.885 -15.854 -21.578 1.00 91.75 193 ALA A O 1
ATOM 1492 N N . THR A 1 194 ? 16.553 -14.064 -21.669 1.00 91.06 194 THR A N 1
ATOM 1493 C CA . THR A 1 194 ? 15.385 -14.816 -22.171 1.00 91.06 194 THR A CA 1
ATOM 1494 C C . THR A 1 194 ? 15.381 -15.023 -23.685 1.00 91.06 194 THR A C 1
ATOM 1496 O O . THR A 1 194 ? 14.698 -15.922 -24.165 1.00 91.06 194 THR A O 1
ATOM 1499 N N . ARG A 1 195 ? 16.091 -14.182 -24.447 1.00 91.69 195 ARG A N 1
ATOM 1500 C CA . ARG A 1 195 ? 16.098 -14.207 -25.917 1.00 91.69 195 ARG A CA 1
ATOM 1501 C C . ARG A 1 195 ? 17.266 -15.006 -26.487 1.00 91.69 195 ARG A C 1
ATOM 1503 O O . ARG A 1 195 ? 17.098 -15.697 -27.487 1.00 91.69 195 ARG A O 1
ATOM 1510 N N . PHE A 1 196 ? 18.443 -14.876 -25.889 1.00 90.25 196 PHE A N 1
ATOM 1511 C CA . PHE A 1 196 ? 19.682 -15.450 -26.395 1.00 90.25 196 PHE A CA 1
ATOM 1512 C C . PHE A 1 196 ? 20.070 -16.671 -25.570 1.00 90.25 196 PHE A C 1
ATOM 1514 O O . PHE A 1 196 ? 20.387 -16.575 -24.385 1.00 90.25 196 PHE A O 1
ATOM 1521 N N . GLU A 1 197 ? 20.054 -17.828 -26.223 1.00 86.62 197 GLU A N 1
ATOM 1522 C CA . GLU A 1 197 ? 20.407 -19.096 -25.601 1.00 86.62 197 GLU A CA 1
ATOM 1523 C C . GLU A 1 197 ? 21.854 -19.090 -25.079 1.00 86.62 197 GLU A C 1
ATOM 1525 O O . GLU A 1 197 ? 22.767 -18.548 -25.705 1.00 86.62 197 GLU A O 1
ATOM 1530 N N . GLY A 1 198 ? 22.062 -19.700 -23.911 1.00 84.62 198 GLY A N 1
ATOM 1531 C CA . GLY A 1 198 ? 23.384 -19.826 -23.294 1.00 84.62 198 GLY A CA 1
ATOM 1532 C C . GLY A 1 198 ? 23.910 -18.558 -22.614 1.00 84.62 198 GLY A C 1
ATOM 1533 O O . GLY A 1 198 ? 25.042 -18.576 -22.134 1.00 84.62 198 GLY A O 1
ATOM 1534 N N . LEU A 1 199 ? 23.115 -17.484 -22.539 1.00 88.50 199 LEU A N 1
ATOM 1535 C CA . LEU A 1 199 ? 23.460 -16.257 -21.820 1.00 88.50 199 LEU A CA 1
ATOM 1536 C C . LEU A 1 199 ? 22.594 -16.089 -20.571 1.00 88.50 199 LEU A C 1
ATOM 1538 O O . LEU A 1 199 ? 21.393 -16.348 -20.577 1.00 88.50 199 LEU A O 1
ATOM 1542 N N . THR A 1 200 ? 23.205 -15.618 -19.489 1.00 90.62 200 THR A N 1
ATOM 1543 C CA . THR A 1 200 ? 22.524 -15.332 -18.223 1.00 90.62 200 THR A CA 1
ATOM 1544 C C . THR A 1 200 ? 22.450 -13.832 -17.962 1.00 90.62 200 THR A C 1
ATOM 1546 O O . THR A 1 200 ? 23.239 -13.053 -18.489 1.00 90.62 200 THR A O 1
ATOM 1549 N N . GLU A 1 201 ? 21.537 -13.403 -17.086 1.00 89.81 201 GLU A N 1
ATOM 1550 C CA . GLU A 1 201 ? 21.473 -11.999 -16.648 1.00 89.81 201 GLU A CA 1
ATOM 1551 C C . GLU A 1 201 ? 22.816 -11.543 -16.040 1.00 89.81 201 GLU A C 1
ATOM 1553 O O . GLU A 1 201 ? 23.272 -10.427 -16.291 1.00 89.81 201 GLU A O 1
ATOM 1558 N N . GLN A 1 202 ? 23.493 -12.440 -15.312 1.00 88.94 202 GLN A N 1
ATOM 1559 C CA . GLN A 1 202 ? 24.794 -12.179 -14.694 1.00 88.94 202 GLN A CA 1
ATOM 1560 C C . GLN A 1 202 ? 25.891 -11.903 -15.731 1.00 88.94 202 GLN A C 1
ATOM 1562 O O . GLN A 1 202 ? 26.766 -11.079 -15.479 1.00 88.94 202 GLN A O 1
ATOM 1567 N N . ASP A 1 203 ? 25.844 -12.547 -16.901 1.00 90.56 203 ASP A N 1
ATOM 1568 C CA . ASP A 1 203 ? 26.834 -12.331 -17.964 1.00 90.56 203 ASP A CA 1
ATOM 1569 C C . ASP A 1 203 ? 26.843 -10.884 -18.463 1.00 90.56 203 ASP A C 1
ATOM 1571 O O . ASP A 1 203 ? 27.903 -10.345 -18.785 1.00 90.56 203 ASP A O 1
ATOM 1575 N N . PHE A 1 204 ? 25.674 -10.243 -18.480 1.00 88.12 204 PHE A N 1
ATOM 1576 C CA . PHE A 1 204 ? 25.534 -8.841 -18.860 1.00 88.12 204 PHE A CA 1
ATOM 1577 C C . PHE A 1 204 ? 25.831 -7.882 -17.699 1.00 88.12 204 PHE A C 1
ATOM 1579 O O . PHE A 1 204 ? 26.377 -6.803 -17.928 1.00 88.12 204 PHE A O 1
ATOM 1586 N N . GLN A 1 205 ? 25.534 -8.277 -16.456 1.00 88.25 205 GLN A N 1
ATOM 1587 C CA . GLN A 1 205 ? 25.859 -7.482 -15.265 1.00 88.25 205 GLN A CA 1
ATOM 1588 C C . GLN A 1 205 ? 27.373 -7.424 -14.981 1.00 88.25 205 GLN A C 1
ATOM 1590 O O . GLN A 1 205 ? 27.892 -6.359 -14.651 1.00 88.25 205 GLN A O 1
ATOM 1595 N N . ASP A 1 206 ? 28.100 -8.531 -15.165 1.00 87.56 206 ASP A N 1
ATOM 1596 C CA . ASP A 1 206 ? 29.537 -8.675 -14.854 1.00 87.56 206 ASP A CA 1
ATOM 1597 C C . ASP A 1 206 ? 30.481 -8.099 -15.930 1.00 87.56 206 ASP A C 1
ATOM 1599 O O . ASP A 1 206 ? 31.659 -8.458 -15.981 1.00 87.56 206 ASP A O 1
ATOM 1603 N N . ASN A 1 207 ? 29.990 -7.205 -16.790 1.00 85.62 207 ASN A N 1
ATOM 1604 C CA . ASN A 1 207 ? 30.661 -6.747 -18.007 1.00 85.62 207 ASN A CA 1
ATOM 1605 C C . ASN A 1 207 ? 30.917 -7.904 -19.007 1.00 85.62 207 ASN A C 1
ATOM 1607 O O . ASN A 1 207 ? 31.926 -8.618 -18.912 1.00 85.62 207 ASN A O 1
ATOM 1611 N N . PRO A 1 208 ? 30.076 -8.048 -20.048 1.00 85.19 208 PRO A N 1
ATOM 1612 C CA . PRO A 1 208 ? 30.186 -9.164 -20.985 1.00 85.19 208 PRO A CA 1
ATOM 1613 C C . PRO A 1 208 ? 31.500 -9.145 -21.780 1.00 85.19 208 PRO A C 1
ATOM 1615 O O . PRO A 1 208 ? 31.986 -10.192 -22.206 1.00 85.19 208 PRO A O 1
ATOM 1618 N N . TYR A 1 209 ? 32.137 -7.983 -21.948 1.00 88.06 209 TYR A N 1
ATOM 1619 C CA . TYR A 1 209 ? 33.398 -7.885 -22.684 1.00 88.06 209 TYR A CA 1
ATOM 1620 C C . TYR A 1 209 ? 34.555 -8.478 -21.881 1.00 88.06 209 TYR A C 1
ATOM 1622 O O . TYR A 1 209 ? 35.407 -9.162 -22.446 1.00 88.06 209 TYR A O 1
ATOM 1630 N N . ALA A 1 210 ? 34.559 -8.275 -20.561 1.00 84.75 210 ALA A N 1
ATOM 1631 C CA . ALA A 1 210 ? 35.547 -8.875 -19.668 1.00 84.75 210 ALA A CA 1
ATOM 1632 C C . ALA A 1 210 ? 35.423 -10.408 -19.618 1.00 84.75 210 ALA A C 1
ATOM 1634 O O . ALA A 1 210 ? 36.415 -11.103 -19.403 1.00 84.75 210 ALA A O 1
ATOM 1635 N N . ARG A 1 211 ? 34.222 -10.936 -19.880 1.00 85.69 211 ARG A N 1
ATOM 1636 C CA . ARG A 1 211 ? 33.937 -12.375 -19.978 1.00 85.69 211 ARG A CA 1
ATOM 1637 C C . ARG A 1 211 ? 34.205 -12.985 -21.358 1.00 85.69 211 ARG A C 1
ATOM 1639 O O . ARG A 1 211 ? 33.979 -14.174 -21.548 1.00 85.69 211 ARG A O 1
ATOM 1646 N N . GLY A 1 212 ? 34.681 -12.199 -22.327 1.00 89.94 212 GLY A N 1
ATOM 1647 C CA . GLY A 1 212 ? 34.902 -12.672 -23.698 1.00 89.94 212 GLY A CA 1
ATOM 1648 C C . GLY A 1 212 ? 33.618 -12.850 -24.519 1.00 89.94 212 GLY A C 1
ATOM 1649 O O . GLY A 1 212 ? 33.667 -13.438 -25.594 1.00 89.94 212 GLY A O 1
ATOM 1650 N N . LEU A 1 213 ? 32.486 -12.308 -24.057 1.00 92.56 213 LEU A N 1
ATOM 1651 C CA . LEU A 1 213 ? 31.166 -12.391 -24.697 1.00 92.56 213 LEU A CA 1
ATOM 1652 C C . LEU A 1 213 ? 30.858 -11.166 -25.571 1.00 92.56 213 LEU A C 1
ATOM 1654 O O . LEU A 1 213 ? 29.702 -10.780 -25.741 1.00 92.56 213 LEU A O 1
ATOM 1658 N N . LYS A 1 214 ? 31.895 -10.506 -26.103 1.00 91.94 214 LYS A N 1
ATOM 1659 C CA . LYS A 1 214 ? 31.741 -9.251 -26.851 1.00 91.94 214 LYS A CA 1
ATOM 1660 C C . LYS A 1 214 ? 30.793 -9.405 -28.043 1.00 91.94 214 LYS A C 1
ATOM 1662 O O . LYS A 1 214 ? 29.889 -8.599 -28.194 1.00 91.94 214 LYS A O 1
ATOM 1667 N N . ALA A 1 215 ? 30.971 -10.449 -28.854 1.00 92.19 215 ALA A N 1
ATOM 1668 C CA . ALA A 1 215 ? 30.147 -10.661 -30.044 1.00 92.19 215 ALA A CA 1
ATOM 1669 C C . ALA A 1 215 ? 28.664 -10.876 -29.695 1.00 92.19 215 ALA A C 1
ATOM 1671 O O . ALA A 1 215 ? 27.788 -10.348 -30.372 1.00 92.19 215 ALA A O 1
ATOM 1672 N N . GLN A 1 216 ? 28.384 -11.616 -28.620 1.00 92.56 216 GLN A N 1
ATOM 1673 C CA . GLN A 1 216 ? 27.026 -11.847 -28.133 1.00 92.56 216 GLN A CA 1
ATOM 1674 C C . GLN A 1 216 ? 26.398 -10.565 -27.578 1.00 92.56 216 GLN A C 1
ATOM 1676 O O . GLN A 1 216 ? 25.234 -10.288 -27.850 1.00 92.56 216 GLN A O 1
ATOM 1681 N N . ALA A 1 217 ? 27.162 -9.771 -26.825 1.00 89.56 217 ALA A N 1
ATOM 1682 C CA . ALA A 1 217 ? 26.685 -8.508 -26.271 1.00 89.56 217 ALA A CA 1
ATOM 1683 C C . ALA A 1 217 ? 26.427 -7.453 -27.352 1.00 89.56 217 ALA A C 1
ATOM 1685 O O . ALA A 1 217 ? 25.391 -6.794 -27.308 1.00 89.56 217 ALA A O 1
ATOM 1686 N N . ASP A 1 218 ? 27.320 -7.341 -28.337 1.00 91.81 218 ASP A N 1
ATOM 1687 C CA . ASP A 1 218 ? 27.135 -6.454 -29.487 1.00 91.81 218 ASP A CA 1
ATOM 1688 C C . ASP A 1 218 ? 25.893 -6.889 -30.286 1.00 91.81 218 ASP A C 1
ATOM 1690 O O . ASP A 1 218 ? 25.014 -6.075 -30.549 1.00 91.81 218 ASP A O 1
ATOM 1694 N N . GLY A 1 219 ? 25.736 -8.194 -30.545 1.00 93.44 219 GLY A N 1
ATOM 1695 C CA . GLY A 1 219 ? 24.548 -8.738 -31.209 1.00 93.44 219 GLY A CA 1
ATOM 1696 C C . GLY A 1 219 ? 23.241 -8.508 -30.437 1.00 93.44 219 GLY A C 1
ATOM 1697 O O . GLY A 1 219 ? 22.214 -8.214 -31.046 1.00 93.44 219 GLY A O 1
ATOM 1698 N N . ALA A 1 220 ? 23.263 -8.594 -29.104 1.00 92.69 220 ALA A N 1
ATOM 1699 C CA . ALA A 1 220 ? 22.098 -8.310 -28.266 1.00 92.69 220 ALA A CA 1
ATOM 1700 C C . ALA A 1 220 ? 21.713 -6.821 -28.284 1.00 92.69 220 ALA A C 1
ATOM 1702 O O . ALA A 1 220 ? 20.527 -6.491 -28.363 1.00 92.69 220 ALA A O 1
ATOM 1703 N N . ALA A 1 221 ? 22.705 -5.928 -28.251 1.00 90.94 221 ALA A N 1
ATOM 1704 C CA . ALA A 1 221 ? 22.496 -4.486 -28.342 1.00 90.94 221 ALA A CA 1
ATOM 1705 C C . ALA A 1 221 ? 21.967 -4.072 -29.725 1.00 90.94 221 ALA A C 1
ATOM 1707 O O . ALA A 1 221 ? 20.987 -3.328 -29.804 1.00 90.94 221 ALA A O 1
ATOM 1708 N N . ASP A 1 222 ? 22.562 -4.602 -30.797 1.00 93.88 222 ASP A N 1
ATOM 1709 C CA . ASP A 1 222 ? 22.121 -4.375 -32.175 1.00 93.88 222 ASP A CA 1
ATOM 1710 C C . ASP A 1 222 ? 20.695 -4.893 -32.388 1.00 93.88 222 ASP A C 1
ATOM 1712 O O . ASP A 1 222 ? 19.852 -4.201 -32.967 1.00 93.88 222 ASP A O 1
ATOM 1716 N N . TRP A 1 223 ? 20.390 -6.085 -31.861 1.00 94.94 223 TRP A N 1
ATOM 1717 C CA . TRP A 1 223 ? 19.038 -6.627 -31.890 1.00 94.94 223 TRP A CA 1
ATOM 1718 C C . TRP A 1 223 ? 18.063 -5.688 -31.183 1.00 94.94 223 TRP A C 1
ATOM 1720 O O . TRP A 1 223 ? 17.096 -5.270 -31.813 1.00 94.94 223 TRP A O 1
ATOM 1730 N N . LEU A 1 224 ? 18.328 -5.277 -29.938 1.00 93.06 224 LEU A N 1
ATOM 1731 C CA . LEU A 1 224 ? 17.438 -4.372 -29.202 1.00 93.06 224 LEU A CA 1
ATOM 1732 C C . LEU A 1 224 ? 17.205 -3.055 -29.952 1.00 93.06 224 LEU A C 1
ATOM 1734 O O . LEU A 1 224 ? 16.067 -2.604 -30.041 1.00 93.06 224 LEU A O 1
ATOM 1738 N N . GLY A 1 225 ? 18.261 -2.473 -30.530 1.00 90.44 225 GLY A N 1
ATOM 1739 C CA . GLY A 1 225 ? 18.180 -1.242 -31.321 1.00 90.44 225 GLY A CA 1
ATOM 1740 C C . GLY A 1 225 ? 17.397 -1.386 -32.631 1.00 90.44 225 GLY A C 1
ATOM 1741 O O . GLY A 1 225 ? 16.898 -0.391 -33.155 1.00 90.44 225 GLY A O 1
ATOM 1742 N N . SER A 1 226 ? 17.262 -2.609 -33.151 1.00 91.06 226 SER A N 1
ATOM 1743 C CA . SER A 1 226 ? 16.457 -2.911 -34.343 1.00 91.06 226 SER A CA 1
ATOM 1744 C C . SER A 1 226 ? 14.971 -3.148 -34.048 1.00 91.06 226 SER A C 1
ATOM 1746 O O . SER A 1 226 ? 14.153 -3.095 -34.967 1.00 91.06 226 SER A O 1
ATOM 1748 N N . GLN A 1 227 ? 14.607 -3.421 -32.789 1.00 93.31 227 GLN A N 1
ATOM 1749 C CA . GLN A 1 227 ? 13.229 -3.712 -32.390 1.00 93.31 227 GLN A CA 1
ATOM 1750 C C . GLN A 1 227 ? 12.477 -2.446 -31.953 1.00 93.31 227 GLN A C 1
ATOM 1752 O O . GLN A 1 227 ? 13.055 -1.494 -31.436 1.00 93.31 227 GLN A O 1
ATOM 1757 N N . ASN A 1 228 ? 11.145 -2.452 -32.077 1.00 93.81 228 ASN A N 1
ATOM 1758 C CA . ASN A 1 228 ? 10.288 -1.375 -31.559 1.00 93.81 228 ASN A CA 1
ATOM 1759 C C . ASN A 1 228 ? 9.915 -1.622 -30.087 1.00 93.81 228 ASN A C 1
ATOM 1761 O O . ASN A 1 228 ? 8.741 -1.821 -29.760 1.00 93.81 228 ASN A O 1
ATOM 1765 N N . ILE A 1 229 ? 10.917 -1.652 -29.209 1.00 95.75 229 ILE A N 1
ATOM 1766 C CA . ILE A 1 229 ? 10.737 -1.877 -27.770 1.00 95.75 229 ILE A CA 1
ATOM 1767 C C . ILE A 1 229 ? 10.999 -0.569 -27.023 1.00 95.75 229 ILE A C 1
ATOM 1769 O O . ILE A 1 229 ? 12.086 -0.001 -27.099 1.00 95.75 229 ILE A O 1
ATOM 1773 N N . GLU A 1 230 ? 10.012 -0.106 -26.264 1.00 95.69 230 GLU A N 1
ATOM 1774 C CA . GLU A 1 230 ? 10.118 1.073 -25.407 1.00 95.69 230 GLU A CA 1
ATOM 1775 C C . GLU A 1 230 ? 10.117 0.634 -23.940 1.00 95.69 230 GLU A C 1
ATOM 1777 O O . GLU A 1 230 ? 9.099 0.200 -23.403 1.00 95.69 230 GLU A O 1
ATOM 1782 N N . ILE A 1 231 ? 11.266 0.744 -23.270 1.00 94.31 231 ILE A N 1
ATOM 1783 C CA . ILE A 1 231 ? 11.378 0.464 -21.834 1.00 94.31 231 ILE A CA 1
ATOM 1784 C C . ILE A 1 231 ? 11.305 1.793 -21.095 1.00 94.31 231 ILE A C 1
ATOM 1786 O O . ILE A 1 231 ? 12.182 2.642 -21.256 1.00 94.31 231 ILE A O 1
ATOM 1790 N N . PHE A 1 232 ? 10.271 1.997 -20.287 1.00 92.56 232 PHE A N 1
ATOM 1791 C CA . PHE A 1 232 ? 10.096 3.238 -19.540 1.00 92.56 232 PHE A CA 1
ATOM 1792 C C . PHE A 1 232 ? 10.956 3.235 -18.266 1.00 92.56 232 PHE A C 1
ATOM 1794 O O . PHE A 1 232 ? 11.169 2.179 -17.665 1.00 92.56 232 PHE A O 1
ATOM 1801 N N . PRO A 1 233 ? 11.492 4.399 -17.850 1.00 84.44 233 PRO A N 1
ATOM 1802 C CA . PRO A 1 233 ? 12.294 4.494 -16.638 1.00 84.44 233 PRO A CA 1
ATOM 1803 C C . PRO A 1 233 ? 11.459 4.149 -15.399 1.00 84.44 233 PRO A C 1
ATOM 1805 O O . PRO A 1 233 ? 10.263 4.467 -15.366 1.00 84.44 233 PRO A O 1
ATOM 1808 N N . PRO A 1 234 ? 12.080 3.549 -14.368 1.00 83.06 234 PRO A N 1
ATOM 1809 C CA . PRO A 1 234 ? 11.362 3.151 -13.175 1.00 83.06 234 PRO A CA 1
ATOM 1810 C C . PRO A 1 234 ? 10.757 4.360 -12.474 1.00 83.06 234 PRO A C 1
ATOM 1812 O O . PRO A 1 234 ? 11.408 5.386 -12.268 1.00 83.06 234 PRO A O 1
ATOM 1815 N N . SER A 1 235 ? 9.494 4.220 -12.091 1.00 75.69 235 SER A N 1
ATOM 1816 C CA . SER A 1 235 ? 8.778 5.201 -11.289 1.00 75.69 235 SER A CA 1
ATOM 1817 C C . SER A 1 235 ? 8.168 4.505 -10.086 1.00 75.69 235 SER A C 1
ATOM 1819 O O . SER A 1 235 ? 7.528 3.464 -10.214 1.00 75.69 235 SER A O 1
ATOM 1821 N N . THR A 1 236 ? 8.286 5.130 -8.914 1.00 66.31 236 THR A N 1
ATOM 1822 C CA . THR A 1 236 ? 7.613 4.665 -7.690 1.00 66.31 236 THR A CA 1
ATOM 1823 C C . THR A 1 236 ? 6.087 4.702 -7.813 1.00 66.31 236 THR A C 1
ATOM 1825 O O . THR A 1 236 ? 5.386 4.140 -6.969 1.00 66.31 236 THR A O 1
ATOM 1828 N N . ARG A 1 237 ? 5.560 5.371 -8.849 1.00 77.56 237 ARG A N 1
ATOM 1829 C CA . ARG A 1 237 ? 4.137 5.445 -9.187 1.00 77.56 237 ARG A CA 1
ATOM 1830 C C . ARG A 1 237 ? 3.950 5.339 -10.697 1.00 77.56 237 ARG A C 1
ATOM 1832 O O . ARG A 1 237 ? 4.452 6.178 -11.448 1.00 77.56 237 ARG A O 1
ATOM 1839 N N . LEU A 1 238 ? 3.201 4.337 -11.136 1.00 84.56 238 LEU A N 1
ATOM 1840 C CA . LEU A 1 238 ? 2.810 4.178 -12.532 1.00 84.56 238 LEU A CA 1
ATOM 1841 C C . LEU A 1 238 ? 1.448 4.847 -12.743 1.00 84.56 238 LEU A C 1
ATOM 1843 O O . LEU A 1 238 ? 0.429 4.357 -12.271 1.00 84.56 238 LEU A O 1
ATOM 1847 N N . ASP A 1 239 ? 1.423 6.001 -13.402 1.00 90.44 239 ASP A N 1
ATOM 1848 C CA . ASP A 1 239 ? 0.172 6.699 -13.710 1.00 90.44 239 ASP A CA 1
ATOM 1849 C C . ASP A 1 239 ? -0.532 6.018 -14.893 1.00 90.44 239 ASP A C 1
ATOM 1851 O O . ASP A 1 239 ? -0.015 6.006 -16.014 1.00 90.44 239 ASP A O 1
ATOM 1855 N N . VAL A 1 240 ? -1.723 5.469 -14.642 1.00 92.50 240 VAL A N 1
ATOM 1856 C CA . VAL A 1 240 ? -2.529 4.759 -15.645 1.00 92.50 240 VAL A CA 1
ATOM 1857 C C . VAL A 1 240 ? -2.884 5.664 -16.828 1.00 92.50 240 VAL A C 1
ATOM 1859 O O . VAL A 1 240 ? -2.841 5.221 -17.977 1.00 92.50 240 VAL A O 1
ATOM 1862 N N . GLN A 1 241 ? -3.164 6.949 -16.593 1.00 87.81 241 GLN A N 1
ATOM 1863 C CA . GLN A 1 241 ? -3.470 7.896 -17.665 1.00 87.81 241 GLN A CA 1
ATOM 1864 C C . GLN A 1 241 ? -2.248 8.156 -18.543 1.00 87.81 241 GLN A C 1
ATOM 1866 O O . GLN A 1 241 ? -2.368 8.222 -19.769 1.00 87.81 241 GLN A O 1
ATOM 1871 N N . ARG A 1 242 ? -1.065 8.276 -17.929 1.00 92.19 242 ARG A N 1
ATOM 1872 C CA . ARG A 1 242 ? 0.192 8.436 -18.667 1.00 92.19 242 ARG A CA 1
ATOM 1873 C C . ARG A 1 242 ? 0.470 7.217 -19.541 1.00 92.19 242 ARG A C 1
ATOM 1875 O O . ARG A 1 242 ? 0.752 7.400 -20.720 1.00 92.19 242 ARG A O 1
ATOM 1882 N N . ILE A 1 243 ? 0.328 6.006 -18.996 1.00 94.50 243 ILE A N 1
ATOM 1883 C CA . ILE A 1 243 ? 0.501 4.754 -19.750 1.00 94.50 243 ILE A CA 1
ATOM 1884 C C . ILE A 1 243 ? -0.401 4.750 -20.988 1.00 94.50 243 ILE A C 1
ATOM 1886 O O . ILE A 1 243 ? 0.071 4.545 -22.103 1.00 94.50 243 ILE A O 1
ATOM 1890 N N . MET A 1 244 ? -1.692 5.048 -20.813 1.00 94.19 244 MET A N 1
ATOM 1891 C CA . MET A 1 244 ? -2.642 5.090 -21.929 1.00 94.19 244 MET A CA 1
ATOM 1892 C C . MET A 1 244 ? -2.294 6.165 -22.965 1.00 94.19 244 MET A C 1
ATOM 1894 O O . MET A 1 244 ? -2.456 5.943 -24.163 1.00 94.19 244 MET A O 1
ATOM 1898 N N . ASN A 1 245 ? -1.836 7.341 -22.532 1.00 88.44 245 ASN A N 1
ATOM 1899 C CA . ASN A 1 245 ? -1.467 8.422 -23.445 1.00 88.44 245 ASN A CA 1
ATOM 1900 C C . ASN A 1 245 ? -0.231 8.066 -24.282 1.00 88.44 245 ASN A C 1
ATOM 1902 O O . ASN A 1 245 ? -0.240 8.294 -25.491 1.00 88.44 245 ASN A O 1
ATOM 1906 N N . GLU A 1 246 ? 0.789 7.459 -23.675 1.00 93.75 246 GLU A N 1
ATOM 1907 C CA . GLU A 1 246 ? 1.980 6.988 -24.391 1.00 93.75 246 GLU A CA 1
ATOM 1908 C C . GLU A 1 246 ? 1.647 5.839 -25.348 1.00 93.75 246 GLU A C 1
ATOM 1910 O O . GLU A 1 246 ? 2.101 5.835 -26.490 1.00 93.75 246 GLU A O 1
ATOM 1915 N N . ALA A 1 247 ? 0.787 4.904 -24.938 1.00 94.62 247 ALA A N 1
ATOM 1916 C CA . ALA A 1 247 ? 0.297 3.836 -25.805 1.00 94.62 247 ALA A CA 1
ATOM 1917 C C . ALA A 1 247 ? -0.457 4.389 -27.030 1.00 94.62 247 ALA A C 1
ATOM 1919 O O . ALA A 1 247 ? -0.227 3.958 -28.163 1.00 94.62 247 ALA A O 1
ATOM 1920 N N . ARG A 1 248 ? -1.316 5.401 -26.829 1.00 90.75 248 ARG A N 1
ATOM 1921 C CA . ARG A 1 248 ? -2.001 6.110 -27.925 1.00 90.75 248 ARG A CA 1
ATOM 1922 C C . ARG A 1 248 ? -1.020 6.822 -28.845 1.00 90.75 248 ARG A C 1
ATOM 1924 O O . ARG A 1 248 ? -1.149 6.709 -30.060 1.00 90.75 248 ARG A O 1
ATOM 1931 N N . ALA A 1 249 ? -0.038 7.526 -28.289 1.00 88.25 249 ALA A N 1
ATOM 1932 C CA . ALA A 1 249 ? 0.985 8.209 -29.072 1.00 88.25 249 ALA A CA 1
ATOM 1933 C C . ALA A 1 249 ? 1.826 7.219 -29.895 1.00 88.25 249 ALA A C 1
ATOM 1935 O O . ALA A 1 249 ? 2.173 7.489 -31.046 1.00 88.25 249 ALA A O 1
ATOM 1936 N N . ALA A 1 250 ? 2.127 6.049 -29.339 1.00 90.06 250 ALA A N 1
ATOM 1937 C CA . ALA A 1 250 ? 2.880 5.008 -30.021 1.00 90.06 250 ALA A CA 1
ATOM 1938 C C . ALA A 1 250 ? 2.083 4.385 -31.182 1.00 90.06 250 ALA A C 1
ATOM 1940 O O . ALA A 1 250 ? 2.596 4.308 -32.299 1.00 90.06 250 ALA A O 1
ATOM 1941 N N . LYS A 1 251 ? 0.792 4.090 -30.979 1.00 89.56 251 LYS A N 1
ATOM 1942 C CA . LYS A 1 251 ? -0.125 3.682 -32.059 1.00 89.56 251 LYS A CA 1
ATOM 1943 C C . LYS A 1 251 ? -0.359 4.774 -33.101 1.00 89.56 251 LYS A C 1
ATOM 1945 O O . LYS A 1 251 ? -0.453 4.465 -34.279 1.00 89.56 251 LYS A O 1
ATOM 1950 N N . ALA A 1 252 ? -0.396 6.048 -32.716 1.00 87.75 252 ALA A N 1
ATOM 1951 C CA . ALA A 1 252 ? -0.491 7.145 -33.680 1.00 87.75 252 ALA A CA 1
ATOM 1952 C C . ALA A 1 252 ? 0.755 7.228 -34.581 1.00 87.75 252 ALA A C 1
ATOM 1954 O O . ALA A 1 252 ? 0.634 7.505 -35.772 1.00 87.75 252 ALA A O 1
ATOM 1955 N N . ARG A 1 253 ? 1.948 6.950 -34.032 1.00 89.50 253 ARG A N 1
ATOM 1956 C CA . ARG A 1 253 ? 3.198 6.856 -34.808 1.00 89.50 253 ARG A CA 1
ATOM 1957 C C . ARG A 1 253 ? 3.232 5.621 -35.708 1.00 89.50 253 ARG A C 1
ATOM 1959 O O . ARG A 1 253 ? 3.785 5.700 -36.802 1.00 89.50 253 ARG A O 1
ATOM 1966 N N . LYS A 1 254 ? 2.659 4.502 -35.257 1.00 89.69 254 LYS A N 1
ATOM 1967 C CA . LYS A 1 254 ? 2.625 3.227 -35.988 1.00 89.69 254 LYS A CA 1
ATOM 1968 C C . LYS A 1 254 ? 1.221 2.604 -35.982 1.00 89.69 254 LYS A C 1
ATOM 1970 O O . LYS A 1 254 ? 0.974 1.673 -35.213 1.00 89.69 254 LYS A O 1
ATOM 1975 N N . PRO A 1 255 ? 0.298 3.088 -36.836 1.00 84.94 255 PRO A N 1
ATOM 1976 C CA . PRO A 1 255 ? -1.106 2.663 -36.801 1.00 84.94 255 PRO A CA 1
ATOM 1977 C C . PRO A 1 255 ? -1.318 1.174 -37.091 1.00 84.94 255 PRO A C 1
ATOM 1979 O O . PRO A 1 255 ? -2.242 0.572 -36.553 1.00 84.94 255 PRO A O 1
ATOM 1982 N N . SER A 1 256 ? -0.453 0.585 -37.921 1.00 85.88 256 SER A N 1
ATOM 1983 C CA . SER A 1 256 ? -0.473 -0.829 -38.312 1.00 85.88 256 SER A CA 1
ATOM 1984 C C . SER A 1 256 ? 0.218 -1.767 -37.325 1.00 85.88 256 SER A C 1
ATOM 1986 O O . SER A 1 256 ? 0.064 -2.979 -37.448 1.00 85.88 256 SER A O 1
ATOM 1988 N N . ALA A 1 257 ? 1.006 -1.246 -36.379 1.00 89.88 257 ALA A N 1
ATOM 1989 C CA . ALA A 1 257 ? 1.792 -2.090 -35.491 1.00 89.88 257 ALA A CA 1
ATOM 1990 C C . ALA A 1 257 ? 0.922 -2.664 -34.377 1.00 89.88 257 ALA A C 1
ATOM 1992 O O . ALA A 1 257 ? 0.205 -1.912 -33.716 1.00 89.88 257 ALA A O 1
ATOM 1993 N N . ARG A 1 258 ? 1.017 -3.966 -34.100 1.00 93.12 258 ARG A N 1
ATOM 1994 C CA . ARG A 1 258 ? 0.407 -4.561 -32.900 1.00 93.12 258 ARG A CA 1
ATOM 1995 C C . ARG A 1 258 ? 1.155 -4.102 -31.647 1.00 93.12 258 ARG A C 1
ATOM 1997 O O . ARG A 1 258 ? 2.384 -4.065 -31.644 1.00 93.12 258 ARG A O 1
ATOM 2004 N N . LEU A 1 259 ? 0.430 -3.757 -30.585 1.00 95.75 259 LEU A N 1
ATOM 2005 C CA . LEU A 1 259 ? 1.006 -3.198 -29.360 1.00 95.75 259 LEU A CA 1
ATOM 2006 C C . LEU A 1 259 ? 0.846 -4.155 -28.180 1.00 95.75 259 LEU A C 1
ATOM 2008 O O . LEU A 1 259 ? -0.274 -4.484 -27.800 1.00 95.75 259 LEU A O 1
ATOM 2012 N N . LEU A 1 260 ? 1.963 -4.531 -27.563 1.00 97.00 260 LEU A N 1
ATOM 2013 C CA . LEU A 1 260 ? 1.987 -5.207 -26.270 1.00 97.00 260 LEU A CA 1
ATOM 2014 C C . LEU A 1 260 ? 2.378 -4.210 -25.177 1.00 97.00 260 LEU A C 1
ATOM 2016 O O . LEU A 1 260 ? 3.441 -3.596 -25.246 1.00 97.00 260 LEU A O 1
ATOM 2020 N N . LEU A 1 261 ? 1.542 -4.063 -24.155 1.00 97.44 261 LEU A N 1
ATOM 2021 C CA . LEU A 1 261 ? 1.853 -3.288 -22.955 1.00 97.44 261 LEU A CA 1
ATOM 2022 C C . LEU A 1 261 ? 2.148 -4.243 -21.803 1.00 97.44 261 LEU A C 1
ATOM 2024 O O . LEU A 1 261 ? 1.271 -5.000 -21.405 1.00 97.44 261 LEU A O 1
ATOM 2028 N N . ILE A 1 262 ? 3.350 -4.191 -21.241 1.00 96.94 262 ILE A N 1
ATOM 2029 C CA . ILE A 1 262 ? 3.734 -4.970 -20.058 1.00 96.94 262 ILE A CA 1
ATOM 2030 C C . ILE A 1 262 ? 3.825 -4.020 -18.870 1.00 96.94 262 ILE A C 1
ATOM 2032 O O . ILE A 1 262 ? 4.583 -3.054 -18.911 1.00 96.94 262 ILE A O 1
ATOM 2036 N N . ILE A 1 263 ? 3.058 -4.290 -17.814 1.00 96.06 263 ILE A N 1
ATOM 2037 C CA . ILE A 1 263 ? 2.986 -3.454 -16.614 1.00 96.06 263 ILE A CA 1
ATOM 2038 C C . ILE A 1 263 ? 3.456 -4.274 -15.414 1.00 96.06 263 ILE A C 1
ATOM 2040 O O . ILE A 1 263 ? 2.740 -5.147 -14.921 1.00 96.06 263 ILE A O 1
ATOM 2044 N N . ASP A 1 264 ? 4.666 -3.971 -14.950 1.00 93.06 264 ASP A N 1
ATOM 2045 C CA . ASP A 1 264 ? 5.350 -4.617 -13.832 1.00 93.06 264 ASP A CA 1
ATOM 2046 C C . ASP A 1 264 ? 5.559 -3.601 -12.698 1.00 93.06 264 ASP A C 1
ATOM 2048 O O . ASP A 1 264 ? 6.544 -2.881 -12.655 1.00 93.06 264 ASP A O 1
ATOM 2052 N N . TYR A 1 265 ? 4.644 -3.432 -11.752 1.00 88.62 265 TYR A N 1
ATOM 2053 C CA . TYR A 1 265 ? 3.522 -4.304 -11.426 1.00 88.62 265 TYR A CA 1
ATOM 2054 C C . TYR A 1 265 ? 2.316 -3.493 -10.969 1.00 88.62 265 TYR A C 1
ATOM 2056 O O . TYR A 1 265 ? 2.416 -2.359 -10.489 1.00 88.62 265 TYR A O 1
ATOM 2064 N N . LEU A 1 266 ? 1.142 -4.099 -11.116 1.00 90.00 266 LEU A N 1
ATOM 2065 C CA . LEU A 1 266 ? -0.165 -3.471 -10.969 1.00 90.00 266 LEU A CA 1
ATOM 2066 C C . LEU A 1 266 ? -0.350 -2.755 -9.617 1.00 90.00 266 LEU A C 1
ATOM 2068 O O . LEU A 1 266 ? -0.973 -1.700 -9.554 1.00 90.00 266 LEU A O 1
ATOM 2072 N N . GLN A 1 267 ? 0.253 -3.254 -8.532 1.00 89.69 267 GLN A N 1
ATOM 2073 C CA . GLN A 1 267 ? 0.203 -2.652 -7.190 1.00 89.69 267 GLN A CA 1
ATOM 2074 C C . GLN A 1 267 ? 0.777 -1.220 -7.126 1.00 89.69 267 GLN A C 1
ATOM 2076 O O . GLN A 1 267 ? 0.494 -0.488 -6.165 1.00 89.69 267 GLN A O 1
ATOM 2081 N N . TYR A 1 268 ? 1.594 -0.841 -8.112 1.00 90.00 268 TYR A N 1
ATOM 2082 C CA . TYR A 1 268 ? 2.248 0.466 -8.231 1.00 90.00 268 TYR A CA 1
ATOM 2083 C C . TYR A 1 268 ? 1.498 1.402 -9.171 1.00 90.00 268 TYR A C 1
ATOM 2085 O O . TYR A 1 268 ? 1.837 2.585 -9.254 1.00 90.00 268 TYR A O 1
ATOM 2093 N N . CYS A 1 269 ? 0.447 0.902 -9.826 1.00 90.31 269 CYS A N 1
ATOM 2094 C CA . CYS A 1 269 ? -0.442 1.733 -10.609 1.00 90.31 269 CYS A CA 1
ATOM 2095 C C . CYS A 1 269 ? -1.208 2.710 -9.712 1.00 90.31 269 CYS A C 1
ATOM 2097 O O . CYS A 1 269 ? -1.576 2.421 -8.564 1.00 90.31 269 CYS A O 1
ATOM 2099 N N . ARG A 1 270 ? -1.418 3.910 -10.241 1.00 87.06 270 ARG A N 1
ATOM 2100 C CA . ARG A 1 270 ? -2.202 4.971 -9.627 1.00 87.06 270 ARG A CA 1
ATOM 2101 C C . ARG A 1 270 ? -3.157 5.546 -10.654 1.00 87.06 270 ARG A C 1
ATOM 2103 O O . ARG A 1 270 ? -2.797 5.766 -11.807 1.00 87.06 270 ARG A O 1
ATOM 2110 N N . CYS A 1 271 ? -4.357 5.815 -10.168 1.00 86.12 271 CYS A N 1
ATOM 2111 C CA . CYS A 1 271 ? -5.417 6.488 -10.896 1.00 86.12 271 CYS A CA 1
ATOM 2112 C C . CYS A 1 271 ? -5.522 7.892 -10.296 1.00 86.12 271 CYS A C 1
ATOM 2114 O O . CYS A 1 271 ? -5.975 7.999 -9.154 1.00 86.12 271 CYS A O 1
ATOM 2116 N N . PRO A 1 272 ? -5.064 8.950 -10.991 1.00 75.75 272 PRO A N 1
ATOM 2117 C CA . PRO A 1 272 ? -5.057 10.308 -10.443 1.00 75.75 272 PRO A CA 1
ATOM 2118 C C . PRO A 1 272 ? -6.439 10.796 -9.985 1.00 75.75 272 PRO A C 1
ATOM 2120 O O . PRO A 1 272 ? -6.546 11.577 -9.053 1.00 75.75 272 PRO A O 1
ATOM 2123 N N . TRP A 1 273 ? -7.521 10.288 -10.580 1.00 81.38 273 TRP A N 1
ATOM 2124 C CA . TRP A 1 273 ? -8.891 10.632 -10.181 1.00 81.38 273 TRP A CA 1
ATOM 2125 C C . TRP A 1 273 ? -9.348 9.997 -8.856 1.00 81.38 273 TRP A C 1
ATOM 2127 O O . TRP A 1 273 ? -10.427 10.324 -8.373 1.00 81.38 273 TRP A O 1
ATOM 2137 N N . LEU A 1 274 ? -8.538 9.123 -8.250 1.00 78.00 274 LEU A N 1
ATOM 2138 C CA . LEU A 1 274 ? -8.826 8.441 -6.984 1.00 78.00 274 LEU A CA 1
ATOM 2139 C C . LEU A 1 274 ? -7.905 8.897 -5.835 1.00 78.00 274 LEU A C 1
ATOM 2141 O O . LEU A 1 274 ? -7.638 8.126 -4.924 1.00 78.00 274 LEU A O 1
ATOM 2145 N N . GLU A 1 275 ? -7.403 10.136 -5.853 1.00 68.00 275 GLU A N 1
ATOM 2146 C CA . GLU A 1 275 ? -6.386 10.665 -4.915 1.00 68.00 275 GLU A CA 1
ATOM 2147 C C . GLU A 1 275 ? -6.624 10.409 -3.409 1.00 68.00 275 GLU A C 1
ATOM 2149 O O . GLU A 1 275 ? -5.662 10.409 -2.639 1.00 68.00 275 GLU A O 1
ATOM 2154 N N . ARG A 1 276 ? -7.875 10.203 -2.975 1.00 74.38 276 ARG A N 1
ATOM 2155 C CA . ARG A 1 276 ? -8.251 9.986 -1.564 1.00 74.38 276 ARG A CA 1
ATOM 2156 C C . ARG A 1 276 ? -8.595 8.537 -1.214 1.00 74.38 276 ARG A C 1
ATOM 2158 O O . ARG A 1 276 ? -8.896 8.260 -0.057 1.00 74.38 276 ARG A O 1
ATOM 2165 N N . GLU A 1 277 ? -8.561 7.634 -2.185 1.00 77.88 277 GLU A N 1
ATOM 2166 C CA . GLU A 1 277 ? -8.993 6.251 -2.008 1.00 77.88 277 GLU A CA 1
ATOM 2167 C C . GLU A 1 277 ? -7.852 5.326 -1.567 1.00 77.88 277 GLU A C 1
ATOM 2169 O O . GLU A 1 277 ? -6.661 5.574 -1.780 1.00 77.88 277 GLU A O 1
ATOM 2174 N N . GLY A 1 278 ? -8.223 4.207 -0.946 1.00 75.88 278 GLY A N 1
ATOM 2175 C CA . GLY A 1 278 ? -7.269 3.194 -0.507 1.00 75.88 278 GLY A CA 1
ATOM 2176 C C . GLY A 1 278 ? -6.510 2.533 -1.668 1.00 75.88 278 GLY A C 1
ATOM 2177 O O . GLY A 1 278 ? -6.986 2.441 -2.801 1.00 75.88 278 GLY A O 1
ATOM 2178 N N . LYS A 1 279 ? -5.325 1.975 -1.375 1.00 78.50 279 LYS A N 1
ATOM 2179 C CA . LYS A 1 279 ? -4.482 1.267 -2.364 1.00 78.50 279 LYS A CA 1
ATOM 2180 C C . LYS A 1 279 ? -5.238 0.153 -3.102 1.00 78.50 279 LYS A C 1
ATOM 2182 O O . LYS A 1 279 ? -4.999 -0.042 -4.288 1.00 78.50 279 LYS A O 1
ATOM 2187 N N . SER A 1 280 ? -6.136 -0.561 -2.420 1.00 81.56 280 SER A N 1
ATOM 2188 C CA . SER A 1 280 ? -6.959 -1.616 -3.027 1.00 81.56 280 SER A CA 1
ATOM 2189 C C . SER A 1 280 ? -7.844 -1.074 -4.150 1.00 81.56 280 SER A C 1
ATOM 2191 O O . SER A 1 280 ? -7.868 -1.662 -5.227 1.00 81.56 280 SER A O 1
ATOM 2193 N N . ARG A 1 281 ? -8.478 0.088 -3.940 1.00 83.94 281 ARG A N 1
ATOM 2194 C CA . ARG A 1 281 ? -9.341 0.726 -4.939 1.00 83.94 281 ARG A CA 1
ATOM 2195 C C . ARG A 1 281 ? -8.548 1.200 -6.153 1.00 83.94 281 ARG A C 1
ATOM 2197 O O . ARG A 1 281 ? -8.984 1.010 -7.278 1.00 83.94 281 ARG A O 1
ATOM 2204 N N . HIS A 1 282 ? -7.342 1.732 -5.944 1.00 86.88 282 HIS A N 1
ATOM 2205 C CA . HIS A 1 282 ? -6.438 2.058 -7.051 1.00 86.88 282 HIS A CA 1
ATOM 2206 C C . HIS A 1 282 ? -6.049 0.839 -7.894 1.00 86.88 282 HIS A C 1
ATOM 2208 O O . HIS A 1 282 ? -5.915 0.972 -9.104 1.00 86.88 282 HIS A O 1
ATOM 2214 N N . ILE A 1 283 ? -5.829 -0.325 -7.275 1.00 87.69 283 ILE A N 1
ATOM 2215 C CA . ILE A 1 283 ? -5.461 -1.556 -7.992 1.00 87.69 283 ILE A CA 1
ATOM 2216 C C . ILE A 1 283 ? -6.634 -2.056 -8.833 1.00 87.69 283 ILE A C 1
ATOM 2218 O O . ILE A 1 283 ? -6.442 -2.381 -10.002 1.00 87.69 283 ILE A O 1
ATOM 2222 N N . GLU A 1 284 ? -7.822 -2.108 -8.233 1.00 86.81 284 GLU A N 1
ATOM 2223 C CA . GLU A 1 284 ? -9.063 -2.511 -8.895 1.00 86.81 284 GLU A CA 1
ATOM 2224 C C . GLU A 1 284 ? -9.358 -1.597 -10.090 1.00 86.81 284 GLU A C 1
ATOM 2226 O O . GLU A 1 284 ? -9.418 -2.064 -11.226 1.00 86.81 284 GLU A O 1
ATOM 2231 N N . GLU A 1 285 ? -9.388 -0.284 -9.856 1.00 90.44 285 GLU A N 1
ATOM 2232 C CA . GLU A 1 285 ? -9.631 0.715 -10.895 1.00 90.44 285 GLU A CA 1
ATOM 2233 C C . GLU A 1 285 ? -8.572 0.660 -12.003 1.00 90.44 285 GLU A C 1
ATOM 2235 O O . GLU A 1 285 ? -8.901 0.751 -13.186 1.00 90.44 285 GLU A O 1
ATOM 2240 N N . ALA A 1 286 ? -7.289 0.510 -11.651 1.00 91.50 286 ALA A N 1
ATOM 2241 C CA . ALA A 1 286 ? -6.219 0.407 -12.637 1.00 91.50 286 ALA A CA 1
ATOM 2242 C C . ALA A 1 286 ? -6.399 -0.831 -13.521 1.00 91.50 286 ALA A C 1
ATOM 2244 O O . ALA A 1 286 ? -6.277 -0.726 -14.741 1.00 91.50 286 ALA A O 1
ATOM 2245 N N . ALA A 1 287 ? -6.715 -1.985 -12.927 1.00 90.75 287 ALA A N 1
ATOM 2246 C CA . ALA A 1 287 ? -6.947 -3.222 -13.665 1.00 90.75 287 ALA A CA 1
ATOM 2247 C C . ALA A 1 287 ? -8.142 -3.095 -14.617 1.00 90.75 287 ALA A C 1
ATOM 2249 O O . ALA A 1 287 ? -8.030 -3.445 -15.793 1.00 90.75 287 ALA A O 1
ATOM 2250 N N . GLU A 1 288 ? -9.265 -2.561 -14.134 1.00 88.81 288 GLU A N 1
ATOM 2251 C CA . GLU A 1 288 ? -10.465 -2.336 -14.944 1.00 88.81 288 GLU A CA 1
ATOM 2252 C C . GLU A 1 288 ? -10.199 -1.358 -16.087 1.00 88.81 288 GLU A C 1
ATOM 2254 O O . GLU A 1 288 ? -10.501 -1.658 -17.244 1.00 88.81 288 GLU A O 1
ATOM 2259 N N . THR A 1 289 ? -9.558 -0.228 -15.787 1.00 90.94 289 THR A N 1
ATOM 2260 C CA . THR A 1 289 ? -9.245 0.815 -16.769 1.00 90.94 289 THR A CA 1
ATOM 2261 C C . THR A 1 289 ? -8.307 0.296 -17.854 1.00 90.94 289 THR A C 1
ATOM 2263 O O . THR A 1 289 ? -8.557 0.510 -19.039 1.00 90.94 289 THR A O 1
ATOM 2266 N N . LEU A 1 290 ? -7.246 -0.423 -17.481 1.00 93.25 290 LEU A N 1
ATOM 2267 C CA . LEU A 1 290 ? -6.274 -0.971 -18.430 1.00 93.25 290 LEU A CA 1
ATOM 2268 C C . LEU A 1 290 ? -6.869 -2.111 -19.269 1.00 93.25 290 LEU A C 1
ATOM 2270 O O . LEU A 1 290 ? -6.594 -2.196 -20.466 1.00 93.25 290 LEU A O 1
ATOM 2274 N N . ASN A 1 291 ? -7.742 -2.940 -18.690 1.00 88.38 291 ASN A N 1
ATOM 2275 C CA . ASN A 1 291 ? -8.489 -3.958 -19.434 1.00 88.38 291 ASN A CA 1
ATOM 2276 C C . ASN A 1 291 ? -9.481 -3.335 -20.425 1.00 88.38 291 ASN A C 1
ATOM 2278 O O . ASN A 1 291 ? -9.587 -3.791 -21.566 1.00 88.38 291 ASN A O 1
ATOM 2282 N N . ALA A 1 292 ? -10.214 -2.299 -20.009 1.00 85.81 292 ALA A N 1
ATOM 2283 C CA . ALA A 1 292 ? -11.121 -1.561 -20.882 1.00 85.81 292 ALA A CA 1
ATOM 2284 C C . ALA A 1 292 ? -10.346 -0.873 -22.014 1.00 85.81 292 ALA A C 1
ATOM 2286 O O . ALA A 1 292 ? -10.745 -0.953 -23.177 1.00 85.81 292 ALA A O 1
ATOM 2287 N N . PHE A 1 293 ? -9.195 -0.282 -21.687 1.00 90.56 293 PHE A N 1
ATOM 2288 C CA . PHE A 1 293 ? -8.286 0.312 -22.658 1.00 90.56 293 PHE A CA 1
ATOM 2289 C C . PHE A 1 293 ? -7.844 -0.712 -23.708 1.00 90.56 293 PHE A C 1
ATOM 2291 O O . PHE A 1 293 ? -8.036 -0.461 -24.897 1.00 90.56 293 PHE A O 1
ATOM 2298 N N . ALA A 1 294 ? -7.369 -1.890 -23.287 1.00 91.12 294 ALA A N 1
ATOM 2299 C CA . ALA A 1 294 ? -6.951 -2.972 -24.183 1.00 91.12 294 ALA A CA 1
ATOM 2300 C C . ALA A 1 294 ? -8.055 -3.408 -25.160 1.00 91.12 294 ALA A C 1
ATOM 2302 O O . ALA A 1 294 ? -7.785 -3.677 -26.323 1.00 91.12 294 ALA A O 1
ATOM 2303 N N . LYS A 1 295 ? -9.313 -3.448 -24.700 1.00 83.12 295 LYS A N 1
ATOM 2304 C CA . LYS A 1 295 ? -10.472 -3.807 -25.537 1.00 83.12 295 LYS A CA 1
ATOM 2305 C C . LYS A 1 295 ? -10.889 -2.692 -26.497 1.00 83.12 295 LYS A C 1
ATOM 2307 O O . LYS A 1 295 ? -11.436 -2.974 -27.556 1.00 83.12 295 LYS A O 1
ATOM 2312 N N . SER A 1 296 ? -10.681 -1.435 -26.108 1.00 82.25 296 SER A N 1
ATOM 2313 C CA . SER A 1 296 ? -11.038 -0.265 -26.920 1.00 82.25 296 SER A CA 1
ATOM 2314 C C . SER A 1 296 ? -9.990 0.087 -27.979 1.00 82.25 296 SER A C 1
ATOM 2316 O O . SER A 1 296 ? -10.312 0.734 -28.973 1.00 82.25 296 SER A O 1
ATOM 2318 N N . MET A 1 297 ? -8.739 -0.315 -27.753 1.00 84.44 297 MET A N 1
ATOM 2319 C CA . MET A 1 297 ? -7.595 0.020 -28.589 1.00 84.44 297 MET A CA 1
ATOM 2320 C C . MET A 1 297 ? -7.357 -1.108 -29.612 1.00 84.44 297 MET A C 1
AT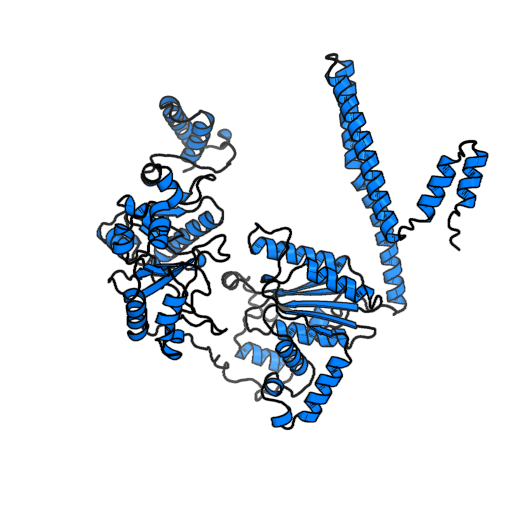OM 2322 O O . MET A 1 297 ? -7.124 -2.245 -29.204 1.00 84.44 297 MET A O 1
ATOM 2326 N N . PRO A 1 298 ? -7.383 -0.835 -30.931 1.00 81.25 298 PRO A N 1
ATOM 2327 C CA . PRO A 1 298 ? -7.152 -1.862 -31.949 1.00 81.25 298 PRO A CA 1
ATOM 2328 C C . PRO A 1 298 ? -5.788 -2.542 -31.789 1.00 81.25 298 PRO A C 1
ATOM 2330 O O . PRO A 1 298 ? -4.787 -1.868 -31.527 1.00 81.25 298 PRO A O 1
ATOM 2333 N N . ASP A 1 299 ? -5.740 -3.863 -31.973 1.00 87.69 299 ASP A N 1
ATOM 2334 C CA . ASP A 1 299 ? -4.520 -4.685 -31.978 1.00 87.69 299 ASP A CA 1
ATOM 2335 C C . ASP A 1 299 ? -3.590 -4.390 -30.802 1.00 87.69 299 ASP A C 1
ATOM 2337 O O . ASP A 1 299 ? -2.412 -4.056 -30.977 1.00 87.69 299 ASP A O 1
ATOM 2341 N N . THR A 1 300 ? -4.180 -4.391 -29.605 1.00 92.94 300 THR A N 1
ATOM 2342 C CA . THR A 1 300 ? -3.512 -4.057 -28.350 1.00 92.94 300 THR A CA 1
ATOM 2343 C C . THR A 1 300 ? -3.764 -5.136 -27.306 1.00 92.94 300 THR A C 1
ATOM 2345 O O . THR A 1 300 ? -4.908 -5.484 -26.998 1.00 92.94 300 THR A O 1
ATOM 2348 N N . THR A 1 301 ? -2.678 -5.619 -26.713 1.00 95.00 301 THR A N 1
ATOM 2349 C CA . THR A 1 301 ? -2.696 -6.570 -25.603 1.00 95.00 301 THR A CA 1
ATOM 2350 C C . THR A 1 301 ? -2.006 -5.958 -24.391 1.00 95.00 301 THR A C 1
ATOM 2352 O O . THR A 1 301 ? -0.970 -5.309 -24.518 1.00 95.00 301 THR A O 1
ATOM 2355 N N . VAL A 1 302 ? -2.574 -6.158 -23.202 1.00 96.94 302 VAL A N 1
ATOM 2356 C CA . VAL A 1 302 ? -2.017 -5.658 -21.937 1.00 96.94 302 VAL A CA 1
ATOM 2357 C C . VAL A 1 302 ? -1.708 -6.828 -21.009 1.00 96.94 302 VAL A C 1
ATOM 2359 O O . VAL A 1 302 ? -2.601 -7.598 -20.678 1.00 96.94 302 VAL A O 1
ATOM 2362 N N . LEU A 1 303 ? -0.460 -6.954 -20.561 1.00 96.38 303 LEU A N 1
ATOM 2363 C CA . LEU A 1 303 ? -0.022 -7.902 -19.538 1.00 96.38 303 LEU A CA 1
ATOM 2364 C C . LEU A 1 303 ? 0.154 -7.168 -18.207 1.00 96.38 303 LEU A C 1
ATOM 2366 O O . LEU A 1 303 ? 1.032 -6.318 -18.059 1.00 96.38 303 LEU A O 1
ATOM 2370 N N . LEU A 1 304 ? -0.677 -7.516 -17.229 1.00 95.75 304 LEU A N 1
ATOM 2371 C CA . LEU A 1 304 ? -0.658 -6.964 -15.878 1.00 95.75 304 LEU A CA 1
ATOM 2372 C C . LEU A 1 304 ? 0.029 -7.948 -14.933 1.00 95.75 304 LEU A C 1
ATOM 2374 O O . LEU A 1 304 ? -0.511 -9.020 -14.652 1.00 95.75 304 LEU A O 1
ATOM 2378 N N . LEU A 1 305 ? 1.202 -7.597 -14.411 1.00 94.44 305 LEU A N 1
ATOM 2379 C CA . LEU A 1 305 ? 1.881 -8.420 -13.413 1.00 94.44 305 LEU A CA 1
ATOM 2380 C C . LEU A 1 305 ? 1.377 -8.049 -12.021 1.00 94.44 305 LEU A C 1
ATOM 2382 O O . LEU A 1 305 ? 1.294 -6.877 -11.659 1.00 94.44 305 LEU A O 1
ATOM 2386 N N . THR A 1 306 ? 1.033 -9.060 -11.229 1.00 91.88 306 THR A N 1
ATOM 2387 C CA . THR A 1 306 ? 0.494 -8.886 -9.879 1.00 91.88 306 THR A CA 1
ATOM 2388 C C . THR A 1 306 ? 1.021 -9.958 -8.924 1.00 91.88 306 THR A C 1
ATOM 2390 O O . THR A 1 306 ? 1.569 -10.987 -9.327 1.00 91.88 306 THR A O 1
ATOM 2393 N N . GLN A 1 307 ? 0.887 -9.721 -7.624 1.00 86.75 307 GLN A N 1
ATOM 2394 C CA . GLN A 1 307 ? 1.330 -10.610 -6.562 1.00 86.75 307 GLN A CA 1
ATOM 2395 C C . GLN A 1 307 ? 0.170 -11.051 -5.662 1.00 86.75 307 GLN A C 1
ATOM 2397 O O . GLN A 1 307 ? -0.683 -10.245 -5.291 1.00 86.75 307 GLN A O 1
ATOM 2402 N N . TYR A 1 308 ? 0.190 -12.325 -5.252 1.00 78.62 308 TYR A N 1
ATOM 2403 C CA . TYR A 1 308 ? -0.724 -12.868 -4.244 1.00 78.62 308 TYR A CA 1
ATOM 2404 C C . TYR A 1 308 ? -0.475 -12.273 -2.852 1.00 78.62 308 TYR A C 1
ATOM 2406 O O . TYR A 1 308 ? 0.673 -12.095 -2.432 1.00 78.62 308 TYR A O 1
ATOM 2414 N N . LYS A 1 309 ? -1.551 -12.046 -2.088 1.00 66.00 309 LYS A N 1
ATOM 2415 C CA . LYS A 1 309 ? -1.445 -11.841 -0.637 1.00 66.00 309 LYS A CA 1
ATOM 2416 C C . LYS A 1 309 ? -1.018 -13.163 0.012 1.00 66.00 309 LYS A C 1
ATOM 2418 O O . LYS A 1 309 ? -1.589 -14.204 -0.298 1.00 66.00 309 LYS A O 1
ATOM 2423 N N . GLN A 1 310 ? -0.039 -13.123 0.919 1.00 55.88 310 GLN A N 1
ATOM 2424 C CA . GLN A 1 310 ? 0.489 -14.317 1.605 1.00 55.88 310 GLN A CA 1
ATOM 2425 C C . GLN A 1 310 ? -0.587 -15.122 2.359 1.00 55.88 310 GLN A C 1
ATOM 2427 O O . GLN A 1 310 ? -0.429 -16.327 2.526 1.00 55.88 310 GLN A O 1
ATOM 2432 N N . GLU A 1 311 ? -1.675 -14.477 2.786 1.00 52.62 311 GLU A N 1
ATOM 2433 C CA . GLU A 1 311 ? -2.793 -15.108 3.501 1.00 52.62 311 GLU A CA 1
ATOM 2434 C C . GLU A 1 311 ? -3.628 -16.047 2.608 1.00 52.62 311 GLU A C 1
ATOM 2436 O O . GLU A 1 311 ? -4.062 -17.092 3.081 1.00 52.62 311 GLU A O 1
ATOM 2441 N N . GLY A 1 312 ? -3.764 -15.761 1.305 1.00 45.69 312 GLY A N 1
ATOM 2442 C CA . GLY A 1 312 ? -4.610 -16.531 0.374 1.00 45.69 312 GLY A CA 1
ATOM 2443 C C . GLY A 1 312 ? -4.022 -17.859 -0.120 1.00 45.69 312 GLY A C 1
ATOM 2444 O O . GLY A 1 312 ? -4.646 -18.544 -0.921 1.00 45.69 312 GLY A O 1
ATOM 2445 N N . LEU A 1 313 ? -2.821 -18.234 0.331 1.00 47.19 313 LEU A N 1
ATOM 2446 C CA . LEU A 1 313 ? -2.198 -19.522 -0.003 1.00 47.19 313 LEU A CA 1
ATOM 2447 C C . LEU A 1 313 ? -2.742 -20.691 0.830 1.00 47.19 313 LEU A C 1
ATOM 2449 O O . LEU A 1 313 ? -2.517 -21.838 0.462 1.00 47.19 313 LEU A O 1
ATOM 2453 N N . ARG A 1 314 ? -3.416 -20.419 1.957 1.00 45.53 314 ARG A N 1
ATOM 2454 C CA . ARG A 1 314 ? -3.939 -21.462 2.859 1.00 45.53 314 ARG A CA 1
ATOM 2455 C C . ARG A 1 314 ? -5.297 -22.027 2.428 1.00 45.53 314 ARG A C 1
ATOM 2457 O O . ARG A 1 314 ? -5.626 -23.126 2.856 1.00 45.53 314 ARG A O 1
ATOM 2464 N N . ASP A 1 315 ? -6.017 -21.314 1.559 1.00 40.44 315 ASP A N 1
ATOM 2465 C CA . ASP A 1 315 ? -7.417 -21.596 1.207 1.00 40.44 315 ASP A CA 1
ATOM 2466 C C . ASP A 1 315 ? -7.620 -21.963 -0.277 1.00 40.44 315 ASP A C 1
ATOM 2468 O O . ASP A 1 315 ? -8.749 -21.979 -0.769 1.00 40.44 315 ASP A O 1
ATOM 2472 N N . LEU A 1 316 ? -6.546 -22.250 -1.026 1.00 40.06 316 LEU A N 1
ATOM 2473 C CA . LEU A 1 316 ? -6.700 -22.778 -2.384 1.00 40.06 316 LEU A CA 1
ATOM 2474 C C . LEU A 1 316 ? -7.350 -24.174 -2.306 1.00 40.06 316 LEU A C 1
ATOM 2476 O O . LEU A 1 316 ? -6.892 -25.003 -1.517 1.00 40.06 316 LEU A O 1
ATOM 2480 N N . PRO A 1 317 ? -8.412 -24.455 -3.088 1.00 37.59 317 PRO A N 1
ATOM 2481 C CA . PRO A 1 317 ? -9.081 -25.748 -3.055 1.00 37.59 317 PRO A CA 1
ATOM 2482 C C . PRO A 1 317 ? -8.080 -26.856 -3.381 1.00 37.59 317 PRO A C 1
ATOM 2484 O O . PRO A 1 317 ? -7.445 -26.838 -4.434 1.00 37.59 317 PRO A O 1
ATOM 2487 N N . VAL A 1 318 ? -7.955 -27.813 -2.460 1.00 36.44 318 VAL A N 1
ATOM 2488 C CA . VAL A 1 318 ? -7.167 -29.037 -2.634 1.00 36.44 318 VAL A CA 1
ATOM 2489 C C . VAL A 1 318 ? -7.701 -29.776 -3.871 1.00 36.44 318 VAL A C 1
ATOM 2491 O O . VAL A 1 318 ? -8.871 -30.173 -3.862 1.00 36.44 318 VAL A O 1
ATOM 2494 N N . PRO A 1 319 ? -6.918 -29.959 -4.950 1.00 37.81 319 PRO A N 1
ATOM 2495 C CA . PRO A 1 319 ? -7.381 -30.705 -6.112 1.00 37.81 319 PRO A CA 1
ATOM 2496 C C . PRO A 1 319 ? -7.428 -32.210 -5.819 1.00 37.81 319 PRO A C 1
ATOM 2498 O O . PRO A 1 319 ? -6.684 -32.734 -4.993 1.00 37.81 319 PRO A O 1
ATOM 2501 N N . VAL A 1 320 ? -8.343 -32.884 -6.515 1.00 39.56 320 VAL A N 1
ATOM 2502 C CA . VAL A 1 320 ? -8.721 -34.302 -6.401 1.00 39.56 320 VAL A CA 1
ATOM 2503 C C . VAL A 1 320 ? -7.512 -35.254 -6.348 1.00 39.56 320 VAL A C 1
ATOM 2505 O O . VAL A 1 320 ? -6.617 -35.179 -7.182 1.00 39.56 320 VAL A O 1
ATOM 2508 N N . GLN A 1 321 ? -7.540 -36.198 -5.398 1.00 40.09 321 GLN A N 1
ATOM 2509 C CA . GLN A 1 321 ? -6.486 -37.184 -5.098 1.00 40.09 321 GLN A CA 1
ATOM 2510 C C . GLN A 1 321 ? -6.334 -38.336 -6.120 1.00 40.09 321 GLN A C 1
ATOM 2512 O O . GLN A 1 321 ? -5.650 -39.309 -5.816 1.00 40.09 321 GLN A O 1
ATOM 2517 N N . ASP A 1 322 ? -6.956 -38.268 -7.303 1.00 44.34 322 ASP A N 1
ATOM 2518 C CA . ASP A 1 322 ? -6.904 -39.342 -8.310 1.00 44.34 322 ASP A CA 1
ATOM 2519 C C . ASP A 1 322 ? -6.075 -38.916 -9.546 1.00 44.34 322 ASP A C 1
ATOM 2521 O O . ASP A 1 322 ? -6.569 -38.155 -10.389 1.00 44.34 322 ASP A O 1
ATOM 2525 N N . PRO A 1 323 ? -4.817 -39.386 -9.675 1.00 42.94 323 PRO A N 1
ATOM 2526 C CA . PRO A 1 323 ? -3.916 -39.023 -10.768 1.00 42.94 323 PRO A CA 1
ATOM 2527 C C . PRO A 1 323 ? -4.373 -39.511 -12.148 1.00 42.94 323 PRO A C 1
ATOM 2529 O O . PRO A 1 323 ? -3.944 -38.946 -13.151 1.00 42.94 323 PRO A O 1
ATOM 2532 N N . GLU A 1 324 ? -5.229 -40.538 -12.231 1.00 43.78 324 GLU A N 1
ATOM 2533 C CA . GLU A 1 324 ? -5.668 -41.087 -13.524 1.00 43.78 324 GLU A CA 1
ATOM 2534 C C . GLU A 1 324 ? -6.868 -40.336 -14.124 1.00 43.78 324 GLU A C 1
ATOM 2536 O O . GLU A 1 324 ? -7.090 -40.394 -15.336 1.00 43.78 324 GLU A O 1
ATOM 2541 N N . GLN A 1 325 ? -7.617 -39.575 -13.317 1.00 43.09 325 GLN A N 1
ATOM 2542 C CA . GLN A 1 325 ? -8.783 -38.808 -13.783 1.00 43.09 325 GLN A CA 1
ATOM 2543 C C . GLN A 1 325 ? -8.487 -37.323 -14.055 1.00 43.09 325 GLN A C 1
ATOM 2545 O O . GLN A 1 325 ? -9.257 -36.649 -14.745 1.00 43.09 325 GLN A O 1
ATOM 2550 N N . ALA A 1 326 ? -7.367 -36.788 -13.566 1.00 41.34 326 ALA A N 1
ATOM 2551 C CA . ALA A 1 326 ? -7.039 -35.370 -13.672 1.00 41.34 326 ALA A CA 1
ATOM 2552 C C . ALA A 1 326 ? -6.212 -35.065 -14.932 1.00 41.34 326 ALA A C 1
ATOM 2554 O O . ALA A 1 326 ? -4.990 -34.961 -14.884 1.00 41.34 326 ALA A O 1
ATOM 2555 N N . LYS A 1 327 ? -6.876 -34.862 -16.079 1.00 44.03 327 LYS A N 1
ATOM 2556 C CA . LYS A 1 327 ? -6.170 -34.478 -17.317 1.00 44.03 327 LYS A CA 1
ATOM 2557 C C . LYS A 1 327 ? -5.455 -33.121 -17.242 1.00 44.03 327 LYS A C 1
ATOM 2559 O O . LYS A 1 327 ? -4.516 -32.947 -17.999 1.00 44.03 327 LYS A O 1
ATOM 2564 N N . TRP A 1 328 ? -5.851 -32.207 -16.348 1.00 46.06 328 TRP A N 1
ATOM 2565 C CA . TRP A 1 328 ? -5.171 -30.924 -16.084 1.00 46.06 328 TRP A CA 1
ATOM 2566 C C . TRP A 1 328 ? -5.523 -30.402 -14.677 1.00 46.06 328 TRP A C 1
ATOM 2568 O O . TRP A 1 328 ? -6.184 -29.376 -14.527 1.00 46.06 328 TRP A O 1
ATOM 2578 N N . GLY A 1 329 ? -5.158 -31.149 -13.633 1.00 37.81 329 GLY A N 1
ATOM 2579 C CA . GLY A 1 329 ? -5.296 -30.703 -12.241 1.00 37.81 329 GLY A CA 1
ATOM 2580 C C . GLY A 1 329 ? -4.024 -30.012 -11.753 1.00 37.81 329 GLY A C 1
ATOM 2581 O O . GLY A 1 329 ? -2.926 -30.448 -12.087 1.00 37.81 329 GLY A O 1
ATOM 2582 N N . ALA A 1 330 ? -4.159 -28.942 -10.967 1.00 38.50 330 ALA A N 1
ATOM 2583 C CA . ALA A 1 330 ? -3.029 -28.349 -10.259 1.00 38.50 330 ALA A CA 1
ATOM 2584 C C . ALA A 1 330 ? -2.339 -29.422 -9.396 1.00 38.50 330 ALA A C 1
ATOM 2586 O O . ALA A 1 330 ? -2.987 -30.110 -8.610 1.00 38.50 330 ALA A O 1
ATOM 2587 N N . TYR A 1 331 ? -1.033 -29.583 -9.578 1.00 41.94 331 TYR A N 1
ATOM 2588 C CA . TYR A 1 331 ? -0.235 -30.559 -8.850 1.00 41.94 331 TYR A CA 1
ATOM 2589 C C . TYR A 1 331 ? 0.272 -29.941 -7.541 1.00 41.94 331 TYR A C 1
ATOM 2591 O O . TYR A 1 331 ? 1.019 -28.966 -7.588 1.00 41.94 331 TYR A O 1
ATOM 2599 N N . ASP A 1 332 ? -0.071 -30.524 -6.389 1.00 41.12 332 ASP A N 1
ATOM 2600 C CA . ASP A 1 332 ? 0.670 -30.303 -5.135 1.00 41.12 332 ASP A CA 1
ATOM 2601 C C . ASP A 1 332 ? 1.771 -31.369 -5.019 1.00 41.12 332 ASP A C 1
ATOM 2603 O O . ASP A 1 332 ? 1.727 -32.280 -4.194 1.00 41.12 332 ASP A O 1
ATOM 2607 N N . LEU A 1 333 ? 2.713 -31.330 -5.966 1.00 46.84 333 LEU A N 1
ATOM 2608 C CA . LEU A 1 333 ? 3.861 -32.232 -5.990 1.00 46.84 333 LEU A CA 1
ATOM 2609 C C . LEU A 1 333 ? 5.023 -31.596 -5.225 1.00 46.84 333 LEU A C 1
ATOM 2611 O O . LEU A 1 333 ? 5.344 -30.418 -5.413 1.00 46.84 333 LEU A O 1
ATOM 2615 N N . GLY A 1 334 ? 5.706 -32.395 -4.402 1.00 50.75 334 GLY A N 1
ATOM 2616 C CA . GLY A 1 334 ? 7.010 -32.012 -3.878 1.00 50.75 334 GLY A CA 1
ATOM 2617 C C . GLY A 1 334 ? 7.977 -31.728 -5.031 1.00 50.75 334 GLY A C 1
ATOM 2618 O O . GLY A 1 334 ? 7.837 -32.277 -6.119 1.00 50.75 334 GLY A O 1
ATOM 2619 N N . PHE A 1 335 ? 8.981 -30.872 -4.815 1.00 56.84 335 PHE A N 1
ATOM 2620 C CA . PHE A 1 335 ? 9.923 -30.469 -5.873 1.00 56.84 335 PHE A CA 1
ATOM 2621 C C . PHE A 1 335 ? 10.539 -31.662 -6.629 1.00 56.84 335 PHE A C 1
ATOM 2623 O O . PHE A 1 335 ? 10.692 -31.602 -7.846 1.00 56.84 335 PHE A O 1
ATOM 2630 N N . LEU A 1 336 ? 10.884 -32.737 -5.911 1.00 65.19 336 LEU A N 1
ATOM 2631 C CA . LEU A 1 336 ? 11.453 -33.949 -6.507 1.00 65.19 336 LEU A CA 1
ATOM 2632 C C . LEU A 1 336 ? 10.427 -34.697 -7.359 1.00 65.19 336 LEU A C 1
ATOM 2634 O O . LEU A 1 336 ? 10.739 -35.063 -8.485 1.00 65.19 336 LEU A O 1
ATOM 2638 N N . ASP A 1 337 ? 9.199 -34.833 -6.866 1.00 59.88 337 ASP A N 1
ATOM 2639 C CA . ASP A 1 337 ? 8.121 -35.511 -7.586 1.00 59.88 337 ASP A CA 1
ATOM 2640 C C . ASP A 1 337 ? 7.704 -34.718 -8.835 1.00 59.88 337 ASP A C 1
ATOM 2642 O O . ASP A 1 337 ? 7.441 -35.294 -9.887 1.00 59.88 337 ASP A O 1
ATOM 2646 N N . ALA A 1 338 ? 7.715 -33.382 -8.754 1.00 59.91 338 ALA A N 1
ATOM 2647 C CA . ALA A 1 338 ? 7.489 -32.499 -9.893 1.00 59.91 338 ALA A CA 1
ATOM 2648 C C . ALA A 1 338 ? 8.614 -32.621 -10.933 1.00 59.91 338 ALA A C 1
ATOM 2650 O O . ALA A 1 338 ? 8.341 -32.718 -12.128 1.00 59.91 338 ALA A O 1
ATOM 2651 N N . ALA A 1 339 ? 9.876 -32.651 -10.491 1.00 62.75 339 ALA A N 1
ATOM 2652 C CA . ALA A 1 339 ? 11.022 -32.828 -11.379 1.00 62.75 339 ALA A CA 1
ATOM 2653 C C . ALA A 1 339 ? 11.009 -34.204 -12.063 1.00 62.75 339 ALA A C 1
ATOM 2655 O O . ALA A 1 339 ? 11.309 -34.296 -13.251 1.00 62.75 339 ALA A O 1
ATOM 2656 N N . GLU A 1 340 ? 10.618 -35.259 -11.347 1.00 68.44 340 GLU A N 1
ATOM 2657 C CA . GLU A 1 340 ? 10.518 -36.615 -11.886 1.00 68.44 340 GLU A CA 1
ATOM 2658 C C . GLU A 1 340 ? 9.342 -36.760 -12.865 1.00 68.44 340 GLU A C 1
ATOM 2660 O O . GLU A 1 340 ? 9.491 -37.365 -13.929 1.00 68.44 340 GLU A O 1
ATOM 2665 N N . LEU A 1 341 ? 8.192 -36.151 -12.559 1.00 63.22 341 LEU A N 1
ATOM 2666 C CA . LEU A 1 341 ? 7.037 -36.104 -13.458 1.00 63.22 341 LEU A CA 1
ATOM 2667 C C . LEU A 1 341 ? 7.389 -35.395 -14.773 1.00 63.22 341 LEU A C 1
ATOM 2669 O O . LEU A 1 341 ? 7.128 -35.928 -15.853 1.00 63.22 341 LEU A O 1
ATOM 2673 N N . LEU A 1 342 ? 8.034 -34.228 -14.684 1.00 59.97 342 LEU A N 1
ATOM 2674 C CA . LEU A 1 342 ? 8.502 -33.482 -15.850 1.00 59.97 342 LEU A CA 1
ATOM 2675 C C . LEU A 1 342 ? 9.543 -34.292 -16.631 1.00 59.97 342 LEU A C 1
ATOM 2677 O O . LEU A 1 342 ? 9.434 -34.413 -17.846 1.00 59.97 342 LEU A O 1
ATOM 2681 N N . ALA A 1 343 ? 10.503 -34.923 -15.958 1.00 68.31 343 ALA A N 1
ATOM 2682 C CA . ALA A 1 343 ? 11.503 -35.752 -16.621 1.00 68.31 343 ALA A CA 1
ATOM 2683 C C . ALA A 1 343 ? 10.882 -36.903 -17.422 1.00 68.31 343 ALA A C 1
ATOM 2685 O O . ALA A 1 343 ? 11.255 -37.115 -18.574 1.00 68.31 343 ALA A O 1
ATOM 2686 N N . ARG A 1 344 ? 9.874 -37.587 -16.867 1.00 65.69 344 ARG A N 1
ATOM 2687 C CA . ARG A 1 344 ? 9.123 -38.627 -17.589 1.00 65.69 344 ARG A CA 1
ATOM 2688 C C . ARG A 1 344 ? 8.346 -38.060 -18.772 1.00 65.69 344 ARG A C 1
ATOM 2690 O O . ARG A 1 344 ? 8.353 -38.660 -19.843 1.00 65.69 344 ARG A O 1
ATOM 2697 N N . GLN A 1 345 ? 7.698 -36.910 -18.595 1.00 63.94 345 GLN A N 1
ATOM 2698 C CA . GLN A 1 345 ? 6.908 -36.265 -19.644 1.00 63.94 345 GLN A CA 1
ATOM 2699 C C . GLN A 1 345 ? 7.773 -35.767 -20.813 1.00 63.94 345 GLN A C 1
ATOM 2701 O O . GLN A 1 345 ? 7.329 -35.810 -21.959 1.00 63.94 345 GLN A O 1
ATOM 2706 N N . PHE A 1 346 ? 9.009 -35.347 -20.539 1.00 65.25 346 PHE A N 1
ATOM 2707 C CA . PHE A 1 346 ? 9.956 -34.830 -21.531 1.00 65.25 346 PHE A CA 1
ATOM 2708 C C . PHE A 1 346 ? 11.019 -35.852 -21.979 1.00 65.25 346 PHE A C 1
ATOM 2710 O O . PHE A 1 346 ? 11.928 -35.499 -22.725 1.00 65.25 346 PHE A O 1
ATOM 2717 N N . GLY A 1 347 ? 10.910 -37.120 -21.563 1.00 74.06 347 GLY A N 1
ATOM 2718 C CA . GLY A 1 347 ? 11.817 -38.196 -21.985 1.00 74.06 347 GLY A CA 1
ATOM 2719 C C . GLY A 1 347 ? 13.258 -38.066 -21.473 1.00 74.06 347 GLY A C 1
ATOM 2720 O O . GLY A 1 347 ? 14.177 -38.583 -22.107 1.00 74.06 347 GLY A O 1
ATOM 2721 N N . LEU A 1 348 ? 13.464 -37.373 -20.352 1.00 69.69 348 LEU A N 1
ATOM 2722 C CA . LEU A 1 348 ? 14.768 -37.214 -19.703 1.00 69.69 348 LEU A CA 1
ATOM 2723 C C . LEU A 1 348 ? 15.145 -38.478 -18.914 1.00 69.69 348 LEU A C 1
ATOM 2725 O O . LEU A 1 348 ? 14.280 -39.210 -18.427 1.00 69.69 348 LEU A O 1
ATOM 2729 N N . SER A 1 349 ? 16.445 -38.752 -18.789 1.00 69.56 349 SER A N 1
ATOM 2730 C CA . SER A 1 349 ? 16.946 -39.962 -18.128 1.00 69.56 349 SER A CA 1
ATOM 2731 C C . SER A 1 349 ? 17.055 -39.779 -16.605 1.00 69.56 349 SER A C 1
ATOM 2733 O O . SER A 1 349 ? 17.174 -38.660 -16.114 1.00 69.56 349 SER A O 1
ATOM 2735 N N . GLU A 1 350 ? 17.056 -40.868 -15.820 1.00 58.75 350 GLU A N 1
ATOM 2736 C CA . GLU A 1 350 ? 17.140 -40.827 -14.337 1.00 58.75 350 GLU A CA 1
ATOM 2737 C C . GLU A 1 350 ? 18.381 -40.089 -13.779 1.00 58.75 350 GLU A C 1
ATOM 2739 O O . GLU A 1 350 ? 18.452 -39.799 -12.582 1.00 58.75 350 GLU A O 1
ATOM 2744 N N . GLY A 1 351 ? 19.386 -39.813 -14.617 1.00 65.25 351 GLY A N 1
ATOM 2745 C CA . GLY A 1 351 ? 20.559 -39.014 -14.254 1.00 65.25 351 GLY A CA 1
ATOM 2746 C C . GLY A 1 351 ? 20.337 -37.500 -14.321 1.00 65.25 351 GLY A C 1
ATOM 2747 O O . GLY A 1 351 ? 21.086 -36.763 -13.683 1.00 65.25 351 GLY A O 1
ATOM 2748 N N . ASP A 1 352 ? 19.313 -37.049 -15.049 1.00 63.91 352 ASP A N 1
ATOM 2749 C CA . ASP A 1 352 ? 19.040 -35.633 -15.333 1.00 63.91 352 ASP A CA 1
ATOM 2750 C C . ASP A 1 352 ? 18.104 -34.994 -14.294 1.00 63.91 352 ASP A C 1
ATOM 2752 O O . ASP A 1 352 ? 17.953 -33.772 -14.235 1.00 63.91 352 ASP A O 1
ATOM 2756 N N . VAL A 1 353 ? 17.482 -35.820 -13.446 1.00 63.72 353 VAL A N 1
ATOM 2757 C CA . VAL A 1 353 ? 16.563 -35.380 -12.394 1.00 63.72 353 VAL A CA 1
ATOM 2758 C C . VAL A 1 353 ? 17.354 -35.070 -11.121 1.00 63.72 353 VAL A C 1
ATOM 2760 O O . VAL A 1 353 ? 18.103 -35.928 -10.638 1.00 63.72 353 VAL A O 1
ATOM 2763 N N . PRO A 1 354 ? 17.204 -33.872 -10.526 1.00 63.72 354 PRO A N 1
ATOM 2764 C CA . PRO A 1 354 ? 17.810 -33.564 -9.238 1.00 63.72 354 PRO A CA 1
ATOM 2765 C C . PRO A 1 354 ? 17.407 -34.613 -8.196 1.00 63.72 354 PRO A C 1
ATOM 2767 O O . PRO A 1 354 ? 16.224 -34.854 -7.994 1.00 63.72 354 PRO A O 1
ATOM 2770 N N . ARG A 1 355 ? 18.382 -35.232 -7.518 1.00 72.00 355 ARG A N 1
ATOM 2771 C CA . ARG A 1 355 ? 18.126 -36.237 -6.461 1.00 72.00 355 ARG A CA 1
ATOM 2772 C C . ARG A 1 355 ? 17.932 -35.638 -5.073 1.00 72.00 355 ARG A C 1
ATOM 2774 O O . ARG A 1 355 ? 17.562 -36.333 -4.133 1.00 72.00 355 ARG A O 1
ATOM 2781 N N . GLU A 1 356 ? 18.198 -34.348 -4.942 1.00 63.03 356 GLU A N 1
ATOM 2782 C CA . GLU A 1 356 ? 17.974 -33.589 -3.724 1.00 63.03 356 GLU A CA 1
ATOM 2783 C C . GLU A 1 356 ? 17.153 -32.353 -4.069 1.00 63.03 356 GLU A C 1
ATOM 2785 O O . GLU A 1 356 ? 17.390 -31.708 -5.093 1.00 63.03 356 GLU A O 1
ATOM 2790 N N . VAL A 1 357 ? 16.200 -32.003 -3.201 1.00 51.22 357 VAL A N 1
ATOM 2791 C CA . VAL A 1 357 ? 15.545 -30.696 -3.268 1.00 51.22 357 VAL A CA 1
ATOM 2792 C C . VAL A 1 357 ? 16.658 -29.653 -3.160 1.00 51.22 357 VAL A C 1
ATOM 2794 O O . VAL A 1 357 ? 17.381 -29.673 -2.154 1.00 51.22 357 VAL A O 1
ATOM 2797 N N . PRO A 1 358 ? 16.825 -28.742 -4.140 1.00 42.91 358 PRO A N 1
ATOM 2798 C CA . PRO A 1 358 ? 17.767 -27.652 -4.033 1.00 42.91 358 PRO A CA 1
ATOM 2799 C C . PRO A 1 358 ? 17.480 -26.967 -2.713 1.00 42.91 358 PRO A C 1
ATOM 2801 O O . PRO A 1 358 ? 16.389 -26.432 -2.499 1.00 42.91 358 PRO A O 1
ATOM 2804 N N . LYS A 1 359 ? 18.440 -27.028 -1.786 1.00 34.22 359 LYS A N 1
ATOM 2805 C CA . LYS A 1 359 ? 18.357 -26.229 -0.574 1.00 34.22 359 LYS A CA 1
ATOM 2806 C C . LYS A 1 359 ? 18.269 -24.806 -1.076 1.00 34.22 359 LYS A C 1
ATOM 2808 O O . LYS A 1 359 ? 19.274 -24.255 -1.524 1.00 34.22 359 LYS A O 1
ATOM 2813 N N . LEU A 1 360 ? 17.066 -24.230 -1.024 1.00 33.81 360 LEU A N 1
ATOM 2814 C CA . LEU A 1 360 ? 16.881 -22.797 -1.098 1.00 33.81 360 LEU A CA 1
ATOM 2815 C C . LEU A 1 360 ? 17.958 -22.256 -0.171 1.00 33.81 360 LEU A C 1
ATOM 2817 O O . LEU A 1 360 ? 17.882 -22.434 1.050 1.00 33.81 360 LEU A O 1
ATOM 2821 N N . ARG A 1 361 ? 18.971 -21.596 -0.740 1.00 30.50 361 ARG A N 1
ATOM 2822 C CA . ARG A 1 361 ? 19.658 -20.550 -0.006 1.00 30.50 361 ARG A CA 1
ATOM 2823 C C . ARG A 1 361 ? 18.586 -19.497 0.203 1.00 30.50 361 ARG A C 1
ATOM 2825 O O . ARG A 1 361 ? 18.555 -18.463 -0.451 1.00 30.50 361 ARG A O 1
ATOM 2832 N N . LYS A 1 362 ? 17.691 -19.769 1.159 1.00 30.00 362 LYS A N 1
ATOM 2833 C CA . LYS A 1 362 ? 17.124 -18.732 1.979 1.00 30.00 362 LYS A CA 1
ATOM 2834 C C . LYS A 1 362 ? 18.353 -17.894 2.305 1.00 30.00 362 LYS A C 1
ATOM 2836 O O . LYS A 1 362 ? 19.297 -18.381 2.933 1.00 30.00 362 LYS A O 1
ATOM 2841 N N . ARG A 1 363 ? 18.350 -16.623 1.909 1.00 29.91 363 ARG A N 1
ATOM 2842 C CA . ARG A 1 363 ? 18.756 -15.639 2.899 1.00 29.91 363 ARG A CA 1
ATOM 2843 C C . ARG A 1 363 ? 17.856 -15.948 4.080 1.00 29.91 363 ARG A C 1
ATOM 2845 O O . ARG A 1 363 ? 16.692 -15.567 4.123 1.00 29.91 363 ARG A O 1
ATOM 2852 N N . VAL A 1 364 ? 18.363 -16.823 4.939 1.00 26.95 364 VAL A N 1
ATOM 2853 C CA . VAL A 1 364 ? 17.815 -17.082 6.240 1.00 26.95 364 VAL A CA 1
ATOM 2854 C C . VAL A 1 364 ? 18.008 -15.723 6.895 1.00 26.95 364 VAL A C 1
ATOM 2856 O O . VAL A 1 364 ? 19.081 -15.423 7.406 1.00 26.95 364 VAL A O 1
ATOM 2859 N N . ALA A 1 365 ? 16.992 -14.860 6.804 1.00 34.75 365 ALA A N 1
ATOM 2860 C CA . ALA A 1 365 ? 16.656 -14.037 7.945 1.00 34.75 365 ALA A CA 1
ATOM 2861 C C . ALA A 1 365 ? 16.520 -15.067 9.060 1.00 34.75 365 ALA A C 1
ATOM 2863 O O . ALA A 1 365 ? 15.593 -15.877 9.059 1.00 34.75 365 ALA A O 1
ATOM 2864 N N . THR A 1 366 ? 17.595 -15.201 9.832 1.00 30.41 366 THR A N 1
ATOM 2865 C CA . THR A 1 366 ? 17.764 -16.226 10.847 1.00 30.41 366 THR A CA 1
ATOM 2866 C C . THR A 1 366 ? 16.499 -16.290 11.668 1.00 30.41 366 THR A C 1
ATOM 2868 O O . THR A 1 366 ? 16.177 -15.333 12.369 1.00 30.41 366 THR A O 1
ATOM 2871 N N . GLY A 1 367 ? 15.799 -17.425 11.564 1.00 30.84 367 GLY A N 1
ATOM 2872 C CA . GLY A 1 367 ? 14.895 -17.863 12.611 1.00 30.84 367 GLY A CA 1
ATOM 2873 C C . GLY A 1 367 ? 15.633 -17.700 13.932 1.00 30.84 367 GLY A C 1
ATOM 2874 O O . GLY A 1 367 ? 16.796 -18.092 14.028 1.00 30.84 367 GLY A O 1
ATOM 2875 N N . HIS A 1 368 ? 14.989 -16.985 14.852 1.00 39.81 368 HIS A N 1
ATOM 2876 C CA . HIS A 1 368 ? 15.435 -16.666 16.204 1.00 39.81 368 HIS A CA 1
ATOM 2877 C C . HIS A 1 368 ? 16.937 -16.852 16.458 1.00 39.81 368 HIS A C 1
ATOM 2879 O O . HIS A 1 368 ? 17.379 -17.853 17.014 1.00 39.81 368 HIS A O 1
ATOM 2885 N N . LYS A 1 369 ? 17.732 -15.838 16.119 1.00 37.06 369 LYS A N 1
ATOM 2886 C CA . LYS A 1 369 ? 18.897 -15.535 16.944 1.00 37.06 369 LYS A CA 1
ATOM 2887 C C . LYS A 1 369 ? 18.493 -14.351 17.792 1.00 37.06 369 LYS A C 1
ATOM 2889 O O . LYS A 1 369 ? 18.064 -13.341 17.240 1.00 37.06 369 LYS A O 1
ATOM 2894 N N . VAL A 1 370 ? 18.555 -14.534 19.110 1.00 41.28 370 VAL A N 1
ATOM 2895 C CA . VAL A 1 370 ? 18.681 -13.473 20.116 1.00 41.28 370 VAL A CA 1
ATOM 2896 C C . VAL A 1 370 ? 19.182 -12.212 19.418 1.00 41.28 370 VAL A C 1
ATOM 2898 O O . VAL A 1 370 ? 20.268 -12.260 18.827 1.00 41.28 370 VAL A O 1
ATOM 2901 N N . ARG A 1 371 ? 18.361 -11.144 19.377 1.00 57.47 371 ARG A N 1
ATOM 2902 C CA . ARG A 1 371 ? 18.833 -9.845 18.871 1.00 57.47 371 ARG A CA 1
ATOM 2903 C C . ARG A 1 371 ? 20.159 -9.626 19.588 1.00 57.47 371 ARG A C 1
ATOM 2905 O O . ARG A 1 371 ? 20.137 -9.705 20.817 1.00 57.47 371 ARG A O 1
ATOM 2912 N N . PRO A 1 372 ? 21.295 -9.490 18.876 1.00 63.88 372 PRO A N 1
ATOM 2913 C CA . PRO A 1 372 ? 22.577 -9.379 19.547 1.00 63.88 372 PRO A CA 1
ATOM 2914 C C . PRO A 1 372 ? 22.419 -8.316 20.626 1.00 63.88 372 PRO A C 1
ATOM 2916 O O . PRO A 1 372 ? 21.865 -7.262 20.324 1.00 63.88 372 PRO A O 1
ATOM 2919 N N . GLU A 1 373 ? 22.848 -8.572 21.859 1.00 77.19 373 GLU A N 1
ATOM 2920 C CA . GLU A 1 373 ? 22.810 -7.575 22.946 1.00 77.19 373 GLU A CA 1
ATOM 2921 C C . GLU A 1 373 ? 23.367 -6.221 22.465 1.00 77.19 373 GLU A C 1
ATOM 2923 O O . GLU A 1 373 ? 22.906 -5.152 22.851 1.00 77.19 373 GLU A O 1
ATOM 2928 N N . ARG A 1 374 ? 24.279 -6.285 21.487 1.00 82.56 374 ARG A N 1
ATOM 2929 C CA . ARG A 1 374 ? 24.798 -5.169 20.701 1.00 82.56 374 ARG A CA 1
ATOM 2930 C C . ARG A 1 374 ? 23.741 -4.305 19.989 1.00 82.56 374 ARG A C 1
ATOM 2932 O O . ARG A 1 374 ? 23.886 -3.093 20.011 1.00 82.56 374 ARG A O 1
ATOM 2939 N N . VAL A 1 375 ? 22.703 -4.868 19.364 1.00 87.50 375 VAL A N 1
ATOM 2940 C CA . VAL A 1 375 ? 21.624 -4.091 18.715 1.00 87.50 375 VAL A CA 1
ATOM 2941 C C . VAL A 1 375 ? 20.825 -3.323 19.761 1.00 87.50 375 VAL A C 1
ATOM 2943 O O . VAL A 1 375 ? 20.590 -2.134 19.585 1.00 87.50 375 VAL A O 1
ATOM 2946 N N . VAL A 1 376 ? 20.457 -3.972 20.869 1.00 89.81 376 VAL A N 1
ATOM 2947 C CA . VAL A 1 376 ? 19.741 -3.306 21.969 1.00 89.81 376 VAL A CA 1
ATOM 2948 C C . VAL A 1 376 ? 20.587 -2.165 22.534 1.00 89.81 376 VAL A C 1
ATOM 2950 O O . VAL A 1 376 ? 20.106 -1.037 22.604 1.00 89.81 376 VAL A O 1
ATOM 2953 N N . ALA A 1 377 ? 21.869 -2.416 22.813 1.00 91.56 377 ALA A N 1
ATOM 2954 C CA . ALA A 1 377 ? 22.798 -1.396 23.297 1.00 91.56 377 ALA A CA 1
ATOM 2955 C C . ALA A 1 377 ? 22.947 -0.210 22.325 1.00 91.56 377 ALA A C 1
ATOM 2957 O O . ALA A 1 377 ? 23.033 0.938 22.755 1.00 91.56 377 ALA A O 1
ATOM 2958 N N . LEU A 1 378 ? 22.947 -0.461 21.011 1.00 92.75 378 LEU A N 1
ATOM 2959 C CA . LEU A 1 378 ? 22.986 0.595 19.996 1.00 92.75 378 LEU A CA 1
ATOM 2960 C C . LEU A 1 378 ? 21.692 1.419 19.970 1.00 92.75 378 LEU A C 1
ATOM 2962 O O . LEU A 1 378 ? 21.753 2.644 19.894 1.00 92.75 378 LEU A O 1
ATOM 2966 N N . LEU A 1 379 ? 20.524 0.780 20.067 1.00 94.50 379 LEU A N 1
ATOM 2967 C CA . LEU A 1 379 ? 19.242 1.487 20.140 1.00 94.50 379 LEU A CA 1
ATOM 2968 C C . LEU A 1 379 ? 19.134 2.328 21.423 1.00 94.50 379 LEU A C 1
ATOM 2970 O O . LEU A 1 379 ? 18.686 3.473 21.369 1.00 94.50 379 LEU A O 1
ATOM 2974 N N . GLU A 1 380 ? 19.598 1.801 22.557 1.00 95.19 380 GLU A N 1
ATOM 2975 C CA . GLU A 1 380 ? 19.674 2.536 23.825 1.00 95.19 380 GLU A CA 1
ATOM 2976 C C . GLU A 1 380 ? 20.635 3.724 23.737 1.00 95.19 380 GLU A C 1
ATOM 2978 O O . GLU A 1 380 ? 20.303 4.825 24.176 1.00 95.19 380 GLU A O 1
ATOM 2983 N N . TYR A 1 381 ? 21.795 3.534 23.107 1.00 94.81 381 TYR A N 1
ATOM 2984 C CA . TYR A 1 381 ? 22.753 4.604 22.842 1.00 94.81 381 TYR A CA 1
ATOM 2985 C C . TYR A 1 381 ? 22.150 5.733 21.994 1.00 94.81 381 TYR A C 1
ATOM 2987 O O . TYR A 1 381 ? 22.361 6.910 22.295 1.00 94.81 381 TYR A O 1
ATOM 2995 N N . LEU A 1 382 ? 21.375 5.394 20.959 1.00 95.12 382 LEU A N 1
ATOM 2996 C CA . LEU A 1 382 ? 20.689 6.375 20.116 1.00 95.12 382 LEU A CA 1
ATOM 2997 C C . LEU A 1 382 ? 19.632 7.150 20.906 1.00 95.12 382 LEU A C 1
ATOM 2999 O O . LEU A 1 382 ? 19.646 8.382 20.902 1.00 95.12 382 LEU A O 1
ATOM 3003 N N . LEU A 1 383 ? 18.751 6.444 21.624 1.00 95.62 383 LEU A N 1
ATOM 3004 C CA . LEU A 1 383 ? 17.711 7.066 22.450 1.00 95.62 383 LEU A CA 1
ATOM 3005 C C . LEU A 1 383 ? 18.298 7.945 23.562 1.00 95.62 383 LEU A C 1
ATOM 3007 O O . LEU A 1 383 ? 17.742 8.999 23.863 1.00 95.62 383 LEU A O 1
ATOM 3011 N N . GLY A 1 384 ? 19.431 7.546 24.145 1.00 96.19 384 GLY A N 1
ATOM 3012 C CA . GLY A 1 384 ? 20.113 8.283 25.211 1.00 96.19 384 GLY A CA 1
ATOM 3013 C C . GLY A 1 384 ? 20.678 9.643 24.790 1.00 96.19 384 GLY A C 1
ATOM 3014 O O . GLY A 1 384 ? 20.991 10.461 25.650 1.00 96.19 384 GLY A O 1
ATOM 3015 N N . ARG A 1 385 ? 20.792 9.918 23.484 1.00 96.50 385 ARG A N 1
ATOM 3016 C CA . ARG A 1 385 ? 21.259 11.211 22.939 1.00 96.50 385 ARG A CA 1
ATOM 3017 C C . ARG A 1 385 ? 20.147 12.156 22.516 1.00 96.50 385 ARG A C 1
ATOM 3019 O O . ARG A 1 385 ? 20.420 13.262 22.029 1.00 96.50 385 ARG A O 1
ATOM 3026 N N . LEU A 1 386 ? 18.914 11.697 22.663 1.00 96.62 386 LEU A N 1
ATOM 3027 C CA . LEU A 1 386 ? 17.728 12.426 22.284 1.00 96.62 386 LEU A CA 1
ATOM 3028 C C . LEU A 1 386 ? 16.927 12.798 23.527 1.00 96.62 386 LEU A C 1
ATOM 3030 O O . LEU A 1 386 ? 16.900 12.108 24.551 1.00 96.62 386 LEU A O 1
ATOM 3034 N N . GLU A 1 387 ? 16.239 13.916 23.405 1.00 97.12 387 GLU A N 1
ATOM 3035 C CA . GLU A 1 387 ? 15.315 14.447 24.394 1.00 97.12 387 GLU A CA 1
ATOM 3036 C C . GLU A 1 387 ? 13.964 14.648 23.713 1.00 97.12 387 GLU A C 1
ATOM 3038 O O . GLU A 1 387 ? 13.862 14.575 22.485 1.00 97.12 387 GLU A O 1
ATOM 3043 N N . LEU A 1 388 ? 12.913 14.840 24.503 1.00 97.94 388 LEU A N 1
ATOM 3044 C CA . LEU A 1 388 ? 11.631 15.258 23.959 1.00 97.94 388 LEU A CA 1
ATOM 3045 C C . LEU A 1 388 ? 11.670 16.779 23.772 1.00 97.94 388 LEU A C 1
ATOM 3047 O O . LEU A 1 388 ? 11.506 17.544 24.726 1.00 97.94 388 LEU A O 1
ATOM 3051 N N . GLY A 1 389 ? 11.955 17.200 22.544 1.00 96.94 389 GLY A N 1
ATOM 3052 C CA . GLY A 1 389 ? 11.965 18.602 22.153 1.00 96.94 389 GLY A CA 1
ATOM 3053 C C . GLY A 1 389 ? 10.569 19.225 22.123 1.00 96.94 389 GLY A C 1
ATOM 3054 O O . GLY A 1 389 ? 9.556 18.540 22.274 1.00 96.94 389 GLY A O 1
ATOM 3055 N N . GLU A 1 390 ? 10.526 20.546 21.950 1.00 96.94 390 GLU A N 1
ATOM 3056 C CA . GLU A 1 390 ? 9.292 21.335 22.049 1.00 96.94 390 GLU A CA 1
ATOM 3057 C C . GLU A 1 390 ? 8.248 20.974 20.987 1.00 96.94 390 GLU A C 1
ATOM 3059 O O . GLU A 1 390 ? 7.067 20.913 21.316 1.00 96.94 390 GLU A O 1
ATOM 3064 N N . GLN A 1 391 ? 8.632 20.687 19.735 1.00 95.31 391 GLN A N 1
ATOM 3065 C CA . GLN A 1 391 ? 7.638 20.326 18.714 1.00 95.31 391 GLN A CA 1
ATOM 3066 C C . GLN A 1 391 ? 7.053 18.943 18.982 1.00 95.31 391 GLN A C 1
ATOM 3068 O O . GLN A 1 391 ? 5.842 18.749 18.867 1.00 95.31 391 GLN A O 1
ATOM 3073 N N . GLY A 1 392 ? 7.897 17.987 19.383 1.00 96.38 392 GLY A N 1
ATOM 3074 C CA . GLY A 1 392 ? 7.444 16.671 19.827 1.00 96.38 392 GLY A CA 1
ATOM 3075 C C . GLY A 1 392 ? 6.503 16.760 21.031 1.00 96.38 392 GLY A C 1
ATOM 3076 O O . GLY A 1 392 ? 5.434 16.152 21.010 1.00 96.38 392 GLY A O 1
ATOM 3077 N N . ALA A 1 393 ? 6.867 17.544 22.050 1.00 97.50 393 ALA A N 1
ATOM 3078 C CA . ALA A 1 393 ? 6.039 17.768 23.234 1.00 97.50 393 ALA A CA 1
ATOM 3079 C C . ALA A 1 393 ? 4.703 18.430 22.870 1.00 97.50 393 ALA A C 1
ATOM 3081 O O . ALA A 1 393 ? 3.653 17.886 23.195 1.00 97.50 393 ALA A O 1
ATOM 3082 N N . SER A 1 394 ? 4.728 19.528 22.111 1.00 96.56 394 SER A N 1
ATOM 3083 C CA . SER A 1 394 ? 3.525 20.246 21.676 1.00 96.56 394 SER A CA 1
ATOM 3084 C C . SER A 1 394 ? 2.580 19.354 20.862 1.00 96.56 394 SER A C 1
ATOM 3086 O O . SER A 1 394 ? 1.367 19.370 21.073 1.00 96.56 394 SER A O 1
ATOM 3088 N N . TYR A 1 395 ? 3.121 18.509 19.979 1.00 95.25 395 TYR A N 1
ATOM 3089 C CA . TYR A 1 395 ? 2.328 17.547 19.214 1.00 95.25 395 TYR A CA 1
ATOM 3090 C C . TYR A 1 395 ? 1.614 16.513 20.104 1.00 95.25 395 TYR A C 1
ATOM 3092 O O . TYR A 1 395 ? 0.492 16.101 19.789 1.00 95.25 395 TYR A O 1
ATOM 3100 N N . LEU A 1 396 ? 2.277 16.053 21.170 1.00 95.12 396 LEU A N 1
ATOM 3101 C CA . LEU A 1 396 ? 1.735 15.085 22.128 1.00 95.12 396 LEU A CA 1
ATOM 3102 C C . LEU A 1 396 ? 0.724 15.741 23.077 1.00 95.12 396 LEU A C 1
ATOM 3104 O O . LEU A 1 396 ? -0.334 15.172 23.332 1.00 95.12 396 LEU A O 1
ATOM 3108 N N . GLU A 1 397 ? 0.997 16.959 23.536 1.00 95.06 397 GLU A N 1
ATOM 3109 C CA . GLU A 1 397 ? 0.090 17.730 24.390 1.00 95.06 397 GLU A CA 1
ATOM 3110 C C . GLU A 1 397 ? -1.200 18.091 23.657 1.00 95.06 397 GLU A C 1
ATOM 3112 O O . GLU A 1 397 ? -2.282 17.960 24.226 1.00 95.06 397 GLU A O 1
ATOM 3117 N N . GLY A 1 398 ? -1.105 18.417 22.364 1.00 91.00 398 GLY A N 1
ATOM 3118 C CA . GLY A 1 398 ? -2.264 18.583 21.484 1.00 91.00 398 GLY A CA 1
ATOM 3119 C C . GLY A 1 398 ? -3.115 17.320 21.316 1.00 91.00 398 GLY A C 1
ATOM 3120 O O . GLY A 1 398 ? -4.153 17.399 20.681 1.00 91.00 398 GLY A O 1
ATOM 3121 N N . ARG A 1 399 ? -2.677 16.184 21.873 1.00 89.25 399 ARG A N 1
ATOM 3122 C CA . ARG A 1 399 ? -3.367 14.885 21.924 1.00 89.25 399 ARG A CA 1
ATOM 3123 C C . ARG A 1 399 ? -3.691 14.445 23.350 1.00 89.25 399 ARG A C 1
ATOM 3125 O O . ARG A 1 399 ? -3.962 13.271 23.593 1.00 89.25 399 ARG A O 1
ATOM 3132 N N . GLY A 1 400 ? -3.579 15.344 24.325 1.00 89.25 400 GLY A N 1
ATOM 3133 C CA . GLY A 1 400 ? -3.806 15.025 25.734 1.00 89.25 400 GLY A CA 1
ATOM 3134 C C . GLY A 1 400 ? -2.714 14.161 26.378 1.00 89.25 400 GLY A C 1
ATOM 3135 O O . GLY A 1 400 ? -2.922 13.633 27.469 1.00 89.25 400 GLY A O 1
ATOM 3136 N N . ILE A 1 401 ? -1.546 14.006 25.745 1.00 94.06 401 ILE A N 1
ATOM 3137 C CA . ILE A 1 401 ? -0.398 13.288 26.311 1.00 94.06 401 ILE A CA 1
ATOM 3138 C C . ILE A 1 401 ? 0.576 14.320 26.878 1.00 94.06 401 ILE A C 1
ATOM 3140 O O . ILE A 1 401 ? 1.273 15.007 26.135 1.00 94.06 401 ILE A O 1
ATOM 3144 N N . SER A 1 402 ? 0.637 14.430 28.206 1.00 95.88 402 SER A N 1
ATOM 3145 C CA . SER A 1 402 ? 1.524 15.396 28.860 1.00 95.88 402 SER A CA 1
ATOM 3146 C C . SER A 1 402 ? 3.001 15.070 28.625 1.00 95.88 402 SER A C 1
ATOM 3148 O O . SER A 1 402 ? 3.390 13.901 28.527 1.00 95.88 402 SER A O 1
ATOM 3150 N N . ARG A 1 403 ? 3.853 16.104 28.619 1.00 97.44 403 ARG A N 1
ATOM 3151 C CA . ARG A 1 403 ? 5.313 15.943 28.530 1.00 97.44 403 ARG A CA 1
ATOM 3152 C C . ARG A 1 403 ? 5.859 14.959 29.563 1.00 97.44 403 ARG A C 1
ATOM 3154 O O . ARG A 1 403 ? 6.622 14.064 29.220 1.00 97.44 403 ARG A O 1
ATOM 3161 N N . HIS A 1 404 ? 5.400 15.077 30.808 1.00 97.44 404 HIS A N 1
ATOM 3162 C CA . HIS A 1 404 ? 5.809 14.194 31.899 1.00 97.44 404 HIS A CA 1
ATOM 3163 C C . HIS A 1 404 ? 5.467 12.719 31.625 1.00 97.44 404 HIS A C 1
ATOM 3165 O O . HIS A 1 404 ? 6.277 11.824 31.883 1.00 97.44 404 HIS A O 1
ATOM 3171 N N . LEU A 1 405 ? 4.281 12.450 31.069 1.00 96.69 405 LEU A N 1
ATOM 3172 C CA . LEU A 1 405 ? 3.888 11.093 30.702 1.00 96.69 405 LEU A CA 1
ATOM 3173 C C . LEU A 1 405 ? 4.731 10.564 29.539 1.00 96.69 405 LEU A C 1
ATOM 3175 O O . LEU A 1 405 ? 5.219 9.437 29.594 1.00 96.69 405 LEU A O 1
ATOM 3179 N N . ALA A 1 406 ? 4.944 11.382 28.510 1.00 97.25 406 ALA A N 1
ATOM 3180 C CA . ALA A 1 406 ? 5.782 11.021 27.375 1.00 97.25 406 ALA A CA 1
ATOM 3181 C C . ALA A 1 406 ? 7.225 10.696 27.807 1.00 97.25 406 ALA A C 1
ATOM 3183 O O . ALA A 1 406 ? 7.791 9.694 27.369 1.00 97.25 406 ALA A O 1
ATOM 3184 N N . GLU A 1 407 ? 7.793 11.479 28.726 1.00 97.00 407 GLU A N 1
ATOM 3185 C CA . GLU A 1 407 ? 9.110 11.233 29.324 1.00 97.00 407 GLU A CA 1
ATOM 3186 C C . GLU A 1 407 ? 9.144 9.945 30.156 1.00 97.00 407 GLU A C 1
ATOM 3188 O O . GLU A 1 407 ? 10.108 9.184 30.062 1.00 97.00 407 GLU A O 1
ATOM 3193 N N . THR A 1 408 ? 8.076 9.651 30.905 1.00 96.56 408 THR A N 1
ATOM 3194 C CA . THR A 1 408 ? 7.923 8.386 31.650 1.00 96.56 408 THR A CA 1
ATOM 3195 C C . THR A 1 408 ? 7.919 7.182 30.704 1.00 96.56 408 THR A C 1
ATOM 3197 O O . THR A 1 408 ? 8.539 6.158 30.990 1.00 96.56 408 THR A O 1
ATOM 3200 N N . LEU A 1 409 ? 7.297 7.330 29.532 1.00 96.88 409 LEU A N 1
ATOM 3201 C CA . LEU A 1 409 ? 7.318 6.347 28.445 1.00 96.88 409 LEU A CA 1
ATOM 3202 C C . LEU A 1 409 ? 8.614 6.375 27.618 1.00 96.88 409 LEU A C 1
ATOM 3204 O O . LEU A 1 409 ? 8.752 5.614 26.660 1.00 96.88 409 LEU A O 1
ATOM 3208 N N . LYS A 1 410 ? 9.571 7.239 27.981 1.00 97.69 410 LYS A N 1
ATOM 3209 C CA . LYS A 1 410 ? 10.852 7.455 27.293 1.00 97.69 410 LYS A CA 1
ATOM 3210 C C . LYS A 1 410 ? 10.694 7.850 25.818 1.00 97.69 410 LYS A C 1
ATOM 3212 O O . LYS A 1 410 ? 11.614 7.643 25.029 1.00 97.69 410 LYS A O 1
ATOM 3217 N N . ILE A 1 411 ? 9.557 8.438 25.447 1.00 98.19 411 ILE A N 1
ATOM 3218 C CA . ILE A 1 411 ? 9.318 8.991 24.111 1.00 98.19 411 ILE A CA 1
ATOM 3219 C C . ILE A 1 411 ? 10.273 10.169 23.893 1.00 98.19 411 ILE A C 1
ATOM 3221 O O . ILE A 1 411 ? 10.447 11.013 24.772 1.00 98.19 411 ILE A O 1
ATOM 3225 N N . LYS A 1 412 ? 10.911 10.216 22.722 1.00 98.19 412 LYS A N 1
ATOM 3226 C CA . LYS A 1 412 ? 11.880 11.256 22.331 1.00 98.19 412 LYS A CA 1
ATOM 3227 C C . LYS A 1 412 ? 11.438 11.943 21.043 1.00 98.19 412 LYS A C 1
ATOM 3229 O O . LYS A 1 412 ? 10.523 11.459 20.381 1.00 98.19 412 LYS A O 1
ATOM 3234 N N . SER A 1 413 ? 12.106 13.019 20.637 1.00 97.69 413 SER A N 1
ATOM 3235 C CA . SER A 1 413 ? 11.917 13.596 19.303 1.00 97.69 413 SER A CA 1
ATOM 3236 C C . SER A 1 413 ? 13.234 13.889 18.584 1.00 97.69 413 SER A C 1
ATOM 3238 O O . SER A 1 413 ? 14.302 14.046 19.177 1.00 97.69 413 SER A O 1
ATOM 3240 N N . ILE A 1 414 ? 13.136 13.925 17.260 1.00 96.62 414 ILE A N 1
ATOM 3241 C CA . ILE A 1 414 ? 14.105 14.473 16.323 1.00 96.62 414 ILE A CA 1
ATOM 3242 C C . ILE A 1 414 ? 13.549 15.839 15.922 1.00 96.62 414 ILE A C 1
ATOM 3244 O O . ILE A 1 414 ? 12.653 15.914 15.090 1.00 96.62 414 ILE A O 1
ATOM 3248 N N . GLU A 1 415 ? 14.036 16.908 16.548 1.00 93.50 415 GLU A N 1
ATOM 3249 C CA . GLU A 1 415 ? 13.650 18.288 16.197 1.00 93.50 415 GLU A CA 1
ATOM 3250 C C . GLU A 1 415 ? 14.413 18.790 14.966 1.00 93.50 415 GLU A C 1
ATOM 3252 O O . GLU A 1 415 ? 13.860 19.470 14.108 1.00 93.50 415 GLU A O 1
ATOM 3257 N N . ASP A 1 416 ? 15.695 18.424 14.887 1.00 92.69 416 ASP A N 1
ATOM 3258 C CA . ASP A 1 416 ? 16.592 18.758 13.786 1.00 92.69 416 ASP A CA 1
ATOM 3259 C C . ASP A 1 416 ? 17.073 17.462 13.109 1.00 92.69 416 ASP A C 1
ATOM 3261 O O . ASP A 1 416 ? 17.878 16.722 13.696 1.00 92.69 416 ASP A O 1
ATOM 3265 N N . PRO A 1 417 ? 16.614 17.175 11.878 1.00 91.06 417 PRO A N 1
ATOM 3266 C CA . PRO A 1 417 ? 17.063 16.026 11.097 1.00 91.06 417 PRO A CA 1
ATOM 3267 C C . PRO A 1 417 ? 18.584 15.960 10.932 1.00 91.06 417 PRO A C 1
ATOM 3269 O O . PRO A 1 417 ? 19.153 14.872 10.981 1.00 91.06 417 PRO A O 1
ATOM 3272 N N . LYS A 1 418 ? 19.284 17.101 10.850 1.00 92.19 418 LYS A N 1
ATOM 3273 C CA . LYS A 1 418 ? 20.753 17.120 10.725 1.00 92.19 418 LYS A CA 1
ATOM 3274 C C . LYS A 1 418 ? 21.442 16.638 11.994 1.00 92.19 418 LYS A C 1
ATOM 3276 O O . LYS A 1 418 ? 22.474 15.968 11.934 1.00 92.19 418 LYS A O 1
ATOM 3281 N N . ARG A 1 419 ? 20.874 16.945 13.165 1.00 93.44 419 ARG A N 1
ATOM 3282 C CA . ARG A 1 419 ? 21.359 16.403 14.441 1.00 93.44 419 ARG A CA 1
ATOM 3283 C C . ARG A 1 419 ? 21.182 14.888 14.478 1.00 93.44 419 ARG A C 1
ATOM 3285 O O . ARG A 1 419 ? 22.095 14.191 14.921 1.00 93.44 419 ARG A O 1
ATOM 3292 N N . TRP A 1 420 ? 20.047 14.380 14.004 1.00 94.94 420 TRP A N 1
ATOM 3293 C CA . TRP A 1 420 ? 19.819 12.940 13.889 1.00 94.94 420 TRP A CA 1
ATOM 3294 C C . TRP A 1 420 ? 20.819 12.275 12.940 1.00 94.94 420 TRP A C 1
ATOM 3296 O O . TRP A 1 420 ? 21.487 11.319 13.336 1.00 94.94 420 TRP A O 1
ATOM 3306 N N . GLU A 1 421 ? 21.015 12.830 11.744 1.00 93.50 421 GLU A N 1
ATOM 3307 C CA . GLU A 1 421 ? 22.029 12.359 10.799 1.00 93.50 421 GLU A CA 1
ATOM 3308 C C . GLU A 1 421 ? 23.428 12.358 11.416 1.00 93.50 421 GLU A C 1
ATOM 3310 O O . GLU A 1 421 ? 24.160 11.391 11.250 1.00 93.50 421 GLU A O 1
ATOM 3315 N N . SER A 1 422 ? 23.799 13.397 12.168 1.00 94.00 422 SER A N 1
ATOM 3316 C CA . SER A 1 422 ? 25.088 13.473 12.866 1.00 94.00 422 SER A CA 1
ATOM 3317 C C . SER A 1 422 ? 25.258 12.352 13.900 1.00 94.00 422 SER A C 1
ATOM 3319 O O . SER A 1 422 ? 26.289 11.676 13.922 1.00 94.00 422 SER A O 1
ATOM 3321 N N . ILE A 1 423 ? 24.225 12.084 14.710 1.00 94.25 423 ILE A N 1
ATOM 3322 C CA . ILE A 1 423 ? 24.229 10.984 15.686 1.00 94.25 423 ILE A CA 1
ATOM 3323 C C . ILE A 1 423 ? 24.395 9.637 14.973 1.00 94.25 423 ILE A C 1
ATOM 3325 O O . ILE A 1 423 ? 25.239 8.833 15.376 1.00 94.25 423 ILE A O 1
ATOM 3329 N N . VAL A 1 424 ? 23.622 9.402 13.908 1.00 94.81 424 VAL A N 1
ATOM 3330 C CA . VAL A 1 424 ? 23.659 8.148 13.145 1.00 94.81 424 VAL A CA 1
ATOM 3331 C C . VAL A 1 424 ? 24.969 8.007 12.369 1.00 94.81 424 VAL A C 1
ATOM 3333 O O . VAL A 1 424 ? 25.513 6.910 12.290 1.00 94.81 424 VAL A O 1
ATOM 3336 N N . ASN A 1 425 ? 25.535 9.092 11.841 1.00 93.25 425 ASN A N 1
ATOM 3337 C CA . ASN A 1 425 ? 26.827 9.095 11.151 1.00 93.25 425 ASN A CA 1
ATOM 3338 C C . ASN A 1 425 ? 28.016 8.822 12.071 1.00 93.25 425 ASN A C 1
ATOM 3340 O O . ASN A 1 425 ? 29.069 8.425 11.578 1.00 93.25 425 ASN A O 1
ATOM 3344 N N . GLY A 1 426 ? 27.834 8.941 13.387 1.00 92.44 426 GLY A N 1
ATOM 3345 C CA . GLY A 1 426 ? 28.788 8.434 14.369 1.00 92.44 426 GLY A CA 1
ATOM 3346 C C . GLY A 1 426 ? 28.850 6.902 14.462 1.00 92.44 426 GLY A C 1
ATOM 3347 O O . GLY A 1 426 ? 29.746 6.390 15.127 1.00 92.44 426 GLY A O 1
ATOM 3348 N N . LEU A 1 427 ? 27.921 6.171 13.834 1.00 93.00 427 LEU A N 1
ATOM 3349 C CA . LEU A 1 427 ? 27.918 4.706 13.776 1.00 93.00 427 LEU A CA 1
ATOM 3350 C C . LEU A 1 427 ? 28.639 4.193 12.524 1.00 93.00 427 LEU A C 1
ATOM 3352 O O . LEU A 1 427 ? 28.558 4.794 11.447 1.00 93.00 427 LEU A O 1
ATOM 3356 N N . SER A 1 428 ? 29.286 3.033 12.641 1.00 91.44 428 SER A N 1
ATOM 3357 C CA . SER A 1 428 ? 29.855 2.342 11.479 1.00 91.44 428 SER A CA 1
ATOM 3358 C C . SER A 1 428 ? 28.758 1.872 10.504 1.00 91.44 428 SER A C 1
ATOM 3360 O O . SER A 1 428 ? 27.609 1.671 10.913 1.00 91.44 428 SER A O 1
ATOM 3362 N N . PRO A 1 429 ? 29.073 1.660 9.209 1.00 86.62 429 PRO A N 1
ATOM 3363 C CA . PRO A 1 429 ? 28.106 1.136 8.239 1.00 86.62 429 PRO A CA 1
ATOM 3364 C C . PRO A 1 429 ? 27.424 -0.167 8.689 1.00 86.62 429 PRO A C 1
ATOM 3366 O O . PRO A 1 429 ? 26.210 -0.307 8.540 1.00 86.62 429 PRO A O 1
ATOM 3369 N N . ASP A 1 430 ? 28.180 -1.074 9.313 1.00 85.31 430 ASP A N 1
ATOM 3370 C CA . ASP A 1 430 ? 27.658 -2.338 9.841 1.00 85.31 430 ASP A CA 1
ATOM 3371 C C . ASP A 1 430 ? 26.665 -2.117 10.987 1.00 85.31 430 ASP A C 1
ATOM 3373 O O . ASP A 1 430 ? 25.632 -2.779 11.049 1.00 85.31 430 ASP A O 1
ATOM 3377 N N . GLU A 1 431 ? 26.934 -1.164 11.881 1.00 90.94 431 GLU A N 1
ATOM 3378 C CA . GLU A 1 431 ? 26.042 -0.835 12.999 1.00 90.94 431 GLU A CA 1
ATOM 3379 C C . GLU A 1 431 ? 24.742 -0.189 12.518 1.00 90.94 431 GLU A C 1
ATOM 3381 O O . GLU A 1 431 ? 23.664 -0.543 13.002 1.00 90.94 431 GLU A O 1
ATOM 3386 N N . LYS A 1 432 ? 24.825 0.698 11.515 1.00 91.69 432 LYS A N 1
ATOM 3387 C CA . LYS A 1 432 ? 23.647 1.286 10.859 1.00 91.69 432 LYS A CA 1
ATOM 3388 C C . LYS A 1 432 ? 22.769 0.202 10.233 1.00 91.69 432 LYS A C 1
ATOM 3390 O O . LYS A 1 432 ? 21.553 0.211 10.426 1.00 91.69 432 LYS A O 1
ATOM 3395 N N . ALA A 1 433 ? 23.376 -0.746 9.517 1.00 85.25 433 ALA A N 1
ATOM 3396 C CA . ALA A 1 433 ? 22.661 -1.859 8.903 1.00 85.25 433 ALA A CA 1
ATOM 3397 C C . ALA A 1 433 ? 22.042 -2.798 9.956 1.00 85.25 433 ALA A C 1
ATOM 3399 O O . ALA A 1 433 ? 20.872 -3.159 9.844 1.00 85.25 433 ALA A O 1
ATOM 3400 N N . GLN A 1 434 ? 22.787 -3.148 11.011 1.00 85.62 434 GLN A N 1
ATOM 3401 C CA . GLN A 1 434 ? 22.309 -4.024 12.091 1.00 85.62 434 GLN A CA 1
ATOM 3402 C C . GLN A 1 434 ? 21.141 -3.425 12.883 1.00 85.62 434 GLN A C 1
ATOM 3404 O O . GLN A 1 434 ? 20.271 -4.170 13.329 1.00 85.62 434 GLN A O 1
ATOM 3409 N N . CYS A 1 435 ? 21.100 -2.099 13.038 1.00 88.19 435 CYS A N 1
ATOM 3410 C CA . CYS A 1 435 ? 20.018 -1.395 13.731 1.00 88.19 435 CYS A CA 1
ATOM 3411 C C . CYS A 1 435 ? 18.877 -0.961 12.803 1.00 88.19 435 CYS A C 1
ATOM 3413 O O . CYS A 1 435 ? 18.020 -0.187 13.220 1.00 88.19 435 CYS A O 1
ATOM 3415 N N . GLY A 1 436 ? 18.856 -1.419 11.546 1.00 89.88 436 GLY A N 1
ATOM 3416 C CA . GLY A 1 436 ? 17.788 -1.085 10.602 1.00 89.88 436 GLY A CA 1
ATOM 3417 C C . GLY A 1 436 ? 17.703 0.402 10.249 1.00 89.88 436 GLY A C 1
ATOM 3418 O O . GLY A 1 436 ? 16.643 0.880 9.847 1.00 89.88 436 GLY A O 1
ATOM 3419 N N . LEU A 1 437 ? 18.801 1.144 10.420 1.00 92.00 437 LEU A N 1
ATOM 3420 C CA . LEU A 1 437 ? 18.875 2.577 10.143 1.00 92.00 437 LEU A CA 1
ATOM 3421 C C . LEU A 1 437 ? 19.252 2.891 8.700 1.00 92.00 437 LEU A C 1
ATOM 3423 O O . LEU A 1 437 ? 19.115 4.039 8.304 1.00 92.00 437 LEU A O 1
ATOM 3427 N N . LEU A 1 438 ? 19.748 1.919 7.934 1.00 88.31 438 LEU A N 1
ATOM 3428 C CA . LEU A 1 438 ? 20.190 2.122 6.557 1.00 88.31 438 LEU A CA 1
ATOM 3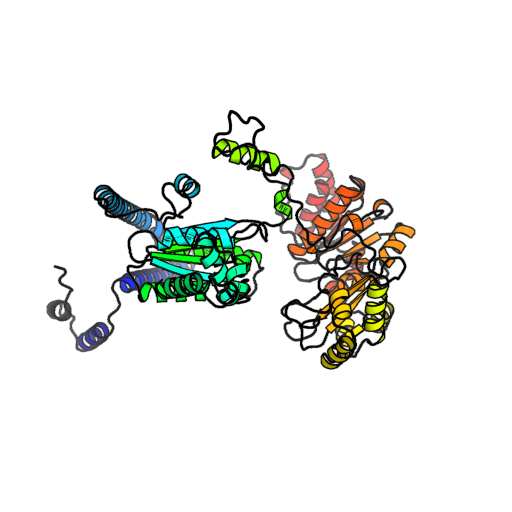429 C C . LEU A 1 438 ? 19.215 1.455 5.580 1.00 88.31 438 LEU A C 1
ATOM 3431 O O . LEU A 1 438 ? 19.049 0.235 5.596 1.00 88.31 438 LEU A O 1
ATOM 3435 N N . TYR A 1 439 ? 18.582 2.253 4.723 1.00 82.56 439 TYR A N 1
ATOM 3436 C CA . TYR A 1 439 ? 17.784 1.757 3.603 1.00 82.56 439 TYR A CA 1
ATOM 3437 C C . TYR A 1 439 ? 18.679 1.210 2.482 1.00 82.56 439 TYR A C 1
ATOM 3439 O O . TYR A 1 439 ? 19.863 1.531 2.390 1.00 82.56 439 TYR A O 1
ATOM 3447 N N . SER A 1 440 ? 18.100 0.413 1.580 1.00 77.62 440 SER A N 1
ATOM 3448 C CA . SER A 1 440 ? 18.818 -0.157 0.427 1.00 77.62 440 SER A CA 1
ATOM 3449 C C . SER A 1 440 ? 19.398 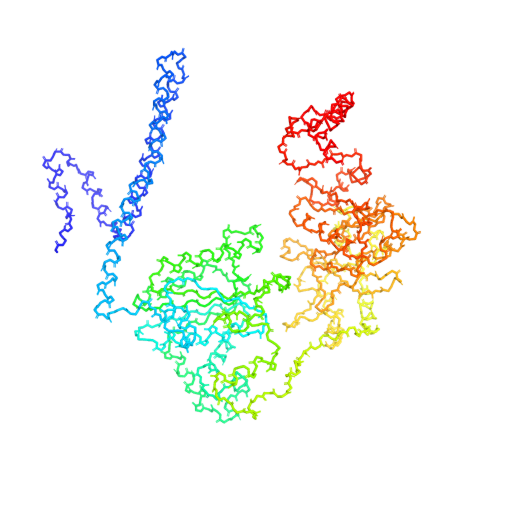0.901 -0.516 1.00 77.62 440 SER A C 1
ATOM 3451 O O . SER A 1 440 ? 20.406 0.647 -1.165 1.00 77.62 440 SER A O 1
ATOM 3453 N N . ASN A 1 441 ? 18.793 2.088 -0.566 1.00 79.56 441 ASN A N 1
ATOM 3454 C CA . ASN A 1 441 ? 19.275 3.229 -1.343 1.00 79.56 441 ASN A CA 1
ATOM 3455 C C . ASN A 1 441 ? 20.346 4.067 -0.613 1.00 79.56 441 ASN A C 1
ATOM 3457 O O . ASN A 1 441 ? 20.755 5.100 -1.130 1.00 79.56 441 ASN A O 1
ATOM 3461 N N . GLY A 1 442 ? 20.777 3.653 0.584 1.00 83.75 442 GLY A N 1
ATOM 3462 C CA . GLY A 1 442 ? 21.767 4.360 1.398 1.00 83.75 442 GLY A CA 1
ATOM 3463 C C . GLY A 1 442 ? 21.200 5.456 2.306 1.00 83.75 442 GLY A C 1
ATOM 3464 O O . GLY A 1 442 ? 21.959 6.032 3.085 1.00 83.75 442 GLY A O 1
ATOM 3465 N N . ASN A 1 443 ? 19.892 5.729 2.263 1.00 85.50 443 ASN A N 1
ATOM 3466 C CA . ASN A 1 443 ? 19.275 6.735 3.130 1.00 85.50 443 ASN A CA 1
ATOM 3467 C C . ASN A 1 443 ? 19.217 6.265 4.590 1.00 85.50 443 ASN A C 1
ATOM 3469 O O . ASN A 1 443 ? 19.101 5.069 4.870 1.00 85.50 443 ASN A O 1
ATOM 3473 N N . ILE A 1 444 ? 19.236 7.223 5.519 1.00 90.06 444 ILE A N 1
ATOM 3474 C CA . ILE A 1 444 ? 19.095 6.972 6.956 1.00 90.06 444 ILE A CA 1
ATOM 3475 C C . ILE A 1 444 ? 17.607 6.974 7.346 1.00 90.06 444 ILE A C 1
ATOM 3477 O O . ILE A 1 444 ? 16.830 7.778 6.840 1.00 90.06 444 ILE A O 1
ATOM 3481 N N . ALA A 1 445 ? 17.190 6.072 8.237 1.00 89.62 445 ALA A N 1
ATOM 3482 C CA . ALA A 1 445 ? 15.843 6.057 8.801 1.00 89.62 445 ALA A CA 1
ATOM 3483 C C . ALA A 1 445 ? 15.675 7.111 9.915 1.00 89.62 445 ALA A C 1
ATOM 3485 O O . ALA A 1 445 ? 16.559 7.199 10.764 1.00 89.62 445 ALA A O 1
ATOM 3486 N N . PRO A 1 446 ? 14.554 7.859 9.965 1.00 91.12 446 PRO A N 1
ATOM 3487 C CA . PRO A 1 446 ? 13.502 7.885 8.954 1.00 91.12 446 PRO A CA 1
ATOM 3488 C C . PRO A 1 446 ? 13.958 8.683 7.723 1.00 91.12 446 PRO A C 1
ATOM 3490 O O . PRO A 1 446 ? 14.638 9.692 7.863 1.00 91.12 446 PRO A O 1
ATOM 3493 N N . ALA A 1 447 ? 13.558 8.251 6.522 1.00 84.44 447 ALA A N 1
ATOM 3494 C CA . ALA A 1 447 ? 13.857 8.972 5.282 1.00 84.44 447 ALA A CA 1
ATOM 3495 C C . ALA A 1 447 ? 12.915 10.182 5.147 1.00 84.44 447 ALA A C 1
ATOM 3497 O O . ALA A 1 447 ? 11.962 10.155 4.367 1.00 84.44 447 ALA A O 1
ATOM 3498 N N . HIS A 1 448 ? 13.123 11.185 5.998 1.00 82.19 448 HIS A N 1
ATOM 3499 C CA . HIS A 1 448 ? 12.264 12.351 6.142 1.00 82.19 448 HIS A CA 1
ATOM 3500 C C . HIS A 1 448 ? 13.063 13.569 6.617 1.00 82.19 448 HIS A C 1
ATOM 3502 O O . HIS A 1 448 ? 13.751 13.499 7.633 1.00 82.19 448 HIS A O 1
ATOM 3508 N N . ASP A 1 449 ? 12.893 14.695 5.922 1.00 84.12 449 ASP A N 1
ATOM 3509 C CA . ASP A 1 449 ? 13.645 15.939 6.157 1.00 84.12 449 ASP A CA 1
ATOM 3510 C C . ASP A 1 449 ? 13.000 16.861 7.204 1.00 84.12 449 ASP A C 1
ATOM 3512 O O . ASP A 1 449 ? 13.401 18.012 7.367 1.00 84.12 449 ASP A O 1
ATOM 3516 N N . GLY A 1 450 ? 11.969 16.385 7.898 1.00 89.19 450 GLY A N 1
ATOM 3517 C CA . GLY A 1 450 ? 11.272 17.122 8.948 1.00 89.19 450 GLY A CA 1
ATOM 3518 C C . GLY A 1 450 ? 11.299 16.414 10.305 1.00 89.19 450 GLY A C 1
ATOM 3519 O O . GLY A 1 450 ? 11.806 15.291 10.422 1.00 89.19 450 GLY A O 1
ATOM 3520 N N . PRO A 1 451 ? 10.734 17.060 11.333 1.00 93.81 451 PRO A N 1
ATOM 3521 C CA . PRO A 1 451 ? 10.774 16.566 12.697 1.00 93.81 451 PRO A CA 1
ATOM 3522 C C . PRO A 1 451 ? 10.043 15.227 12.846 1.00 93.81 451 PRO A C 1
ATOM 3524 O O . PRO A 1 451 ? 9.162 14.875 12.060 1.00 93.81 451 PRO A O 1
ATOM 3527 N N . ALA A 1 452 ? 10.409 14.451 13.861 1.00 96.44 452 ALA A N 1
ATOM 3528 C CA . ALA A 1 452 ? 9.792 13.155 14.129 1.00 96.44 452 ALA A CA 1
ATOM 3529 C C . ALA A 1 452 ? 9.754 12.844 15.627 1.00 96.44 452 ALA A C 1
ATOM 3531 O O . ALA A 1 452 ? 10.631 13.254 16.377 1.00 96.44 452 ALA A O 1
ATOM 3532 N N . ILE A 1 453 ? 8.772 12.065 16.066 1.00 97.62 453 ILE A N 1
ATOM 3533 C CA . ILE A 1 453 ? 8.721 11.490 17.415 1.00 97.62 453 ILE A CA 1
ATOM 3534 C C . ILE A 1 453 ? 9.230 10.056 17.345 1.00 97.62 453 ILE A C 1
ATOM 3536 O O . ILE A 1 453 ? 8.839 9.304 16.455 1.00 97.62 453 ILE A O 1
ATOM 3540 N N . ILE A 1 454 ? 10.074 9.670 18.295 1.00 97.69 454 ILE A N 1
ATOM 3541 C CA . ILE A 1 454 ? 10.555 8.303 18.463 1.00 97.69 454 ILE A CA 1
ATOM 3542 C C . ILE A 1 454 ? 9.765 7.631 19.582 1.00 97.69 454 ILE A C 1
ATOM 3544 O O . ILE A 1 454 ? 9.777 8.086 20.726 1.00 97.69 454 ILE A O 1
ATOM 3548 N N . ILE A 1 455 ? 9.104 6.530 19.235 1.00 97.88 455 ILE A N 1
ATOM 3549 C CA . ILE A 1 455 ? 8.224 5.750 20.102 1.00 97.88 455 ILE A CA 1
ATOM 3550 C C . ILE A 1 455 ? 8.930 4.431 20.441 1.00 97.88 455 ILE A C 1
ATOM 3552 O O . ILE A 1 455 ? 8.985 3.543 19.583 1.00 97.88 455 ILE A O 1
ATOM 3556 N N . PRO A 1 456 ? 9.517 4.290 21.641 1.00 97.44 456 PRO A N 1
ATOM 3557 C CA . PRO A 1 456 ? 10.223 3.079 22.037 1.00 97.44 456 PRO A CA 1
ATOM 3558 C C . PRO A 1 456 ? 9.276 1.957 22.474 1.00 97.44 456 PRO A C 1
ATOM 3560 O O . PRO A 1 456 ? 8.238 2.184 23.091 1.00 97.44 456 PRO A O 1
ATOM 3563 N N . TYR A 1 457 ? 9.675 0.724 22.181 1.00 96.81 457 TYR A N 1
ATOM 3564 C CA . TYR A 1 457 ? 8.975 -0.502 22.539 1.00 96.81 457 TYR A CA 1
ATOM 3565 C C . TYR A 1 457 ? 9.798 -1.222 23.582 1.00 96.81 457 TYR A C 1
ATOM 3567 O O . TYR A 1 457 ? 10.928 -1.629 23.315 1.00 96.81 457 TYR A O 1
ATOM 3575 N N . TYR A 1 458 ? 9.217 -1.395 24.760 1.00 96.31 458 TYR A N 1
ATOM 3576 C CA . TYR A 1 458 ? 9.836 -2.129 25.850 1.00 96.31 458 TYR A CA 1
ATOM 3577 C C . TYR A 1 458 ? 9.128 -3.457 26.053 1.00 96.31 458 TYR A C 1
ATOM 3579 O O . TYR A 1 458 ? 7.902 -3.543 26.006 1.00 96.31 458 TYR A O 1
ATOM 3587 N N . THR A 1 459 ? 9.919 -4.492 26.308 1.00 94.94 459 THR A N 1
ATOM 3588 C CA . THR A 1 459 ? 9.431 -5.769 26.827 1.00 94.94 459 THR A CA 1
ATOM 3589 C C . THR A 1 459 ? 8.801 -5.589 28.214 1.00 94.94 459 THR A C 1
ATOM 3591 O O . THR A 1 459 ? 9.027 -4.585 28.893 1.00 94.94 459 THR A O 1
ATOM 3594 N N . ALA A 1 460 ? 8.065 -6.599 28.688 1.00 92.12 460 ALA A N 1
ATOM 3595 C CA . ALA A 1 460 ? 7.557 -6.632 30.065 1.00 92.12 460 ALA A CA 1
ATOM 3596 C C . ALA A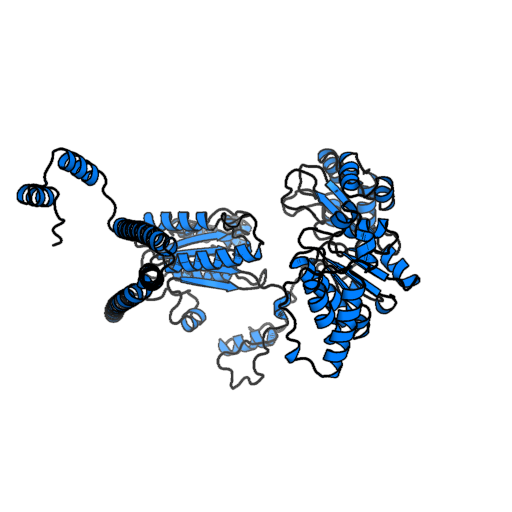 1 460 ? 8.673 -6.453 31.115 1.00 92.12 460 ALA A C 1
ATOM 3598 O O . ALA A 1 460 ? 8.470 -5.811 32.141 1.00 92.12 460 ALA A O 1
ATOM 3599 N N . ALA A 1 461 ? 9.879 -6.948 30.816 1.00 92.81 461 ALA A N 1
ATOM 3600 C CA . ALA A 1 461 ? 11.068 -6.816 31.655 1.00 92.81 461 ALA A CA 1
ATOM 3601 C C . ALA A 1 461 ? 11.780 -5.453 31.516 1.00 92.81 461 ALA A C 1
ATOM 3603 O O . ALA A 1 461 ? 12.920 -5.315 31.952 1.00 92.81 461 ALA A O 1
ATOM 3604 N N . GLN A 1 462 ? 11.144 -4.453 30.892 1.00 93.75 462 GLN A N 1
ATOM 3605 C CA . GLN A 1 462 ? 11.673 -3.096 30.683 1.00 93.75 462 GLN A CA 1
ATOM 3606 C C . GLN A 1 462 ? 12.950 -3.016 29.826 1.00 93.75 462 GLN A C 1
ATOM 3608 O O . GLN A 1 462 ? 13.593 -1.968 29.764 1.00 93.75 462 GLN A O 1
ATOM 3613 N N . GLN A 1 463 ? 13.293 -4.089 29.111 1.00 93.62 463 GLN A N 1
ATOM 3614 C CA . GLN A 1 463 ? 14.348 -4.078 28.094 1.00 93.62 463 GLN A CA 1
ATOM 3615 C C . GLN A 1 463 ? 13.827 -3.485 26.787 1.00 93.62 463 GLN A C 1
ATOM 3617 O O . GLN A 1 463 ? 12.718 -3.826 26.361 1.00 93.62 463 GLN A O 1
ATOM 3622 N N . LEU A 1 464 ? 14.621 -2.620 26.152 1.00 94.75 464 LEU A N 1
ATOM 3623 C CA . LEU A 1 464 ? 14.283 -2.031 24.860 1.00 94.75 464 LEU A CA 1
ATOM 3624 C C . LEU A 1 464 ? 14.280 -3.117 23.776 1.00 94.75 464 LEU A C 1
ATOM 3626 O O . LEU A 1 464 ? 15.283 -3.790 23.554 1.00 94.75 464 LEU A O 1
ATOM 3630 N N . ASP A 1 465 ? 13.154 -3.273 23.087 1.00 92.31 465 ASP A N 1
ATOM 3631 C CA . ASP A 1 465 ? 13.042 -4.134 21.915 1.00 92.31 465 ASP A CA 1
ATOM 3632 C C . ASP A 1 465 ? 13.427 -3.347 20.657 1.00 92.31 465 ASP A C 1
ATOM 3634 O O . ASP A 1 465 ? 14.400 -3.681 19.982 1.00 92.31 465 ASP A O 1
ATOM 3638 N N . SER A 1 466 ? 12.668 -2.300 20.338 1.00 93.62 466 SER A N 1
ATOM 3639 C CA . SER A 1 466 ? 12.789 -1.494 19.115 1.00 93.62 466 SER A CA 1
ATOM 3640 C C . SER A 1 466 ? 12.224 -0.089 19.339 1.00 93.62 466 SER A C 1
ATOM 3642 O O . SER A 1 466 ? 11.765 0.234 20.432 1.00 93.62 466 SER A O 1
ATOM 3644 N N . PHE A 1 467 ? 12.242 0.766 18.318 1.00 94.88 467 PHE A N 1
ATOM 3645 C CA . PHE A 1 467 ? 11.434 1.981 18.302 1.00 94.88 467 PHE A CA 1
ATOM 3646 C C . PHE A 1 467 ? 10.875 2.249 16.904 1.00 94.88 467 PHE A C 1
ATOM 3648 O O . PHE A 1 467 ? 11.402 1.763 15.900 1.00 94.88 467 PHE A O 1
ATOM 3655 N N . ARG A 1 468 ? 9.802 3.037 16.843 1.00 95.38 468 ARG A N 1
ATOM 3656 C CA . ARG A 1 468 ? 9.200 3.535 15.601 1.00 95.38 468 ARG A CA 1
ATOM 3657 C C . ARG A 1 468 ? 9.252 5.051 15.551 1.00 95.38 468 ARG A C 1
ATOM 3659 O O . ARG A 1 468 ? 9.387 5.709 16.577 1.00 95.38 468 ARG A O 1
ATOM 3666 N N . PHE A 1 469 ? 9.106 5.594 14.353 1.00 95.44 469 PHE A N 1
ATOM 3667 C CA . PHE A 1 469 ? 9.012 7.023 14.114 1.00 95.44 469 PHE A CA 1
ATOM 3668 C C . PHE A 1 469 ? 7.572 7.409 13.806 1.00 95.44 469 PHE A C 1
ATOM 3670 O O . PHE A 1 469 ? 6.926 6.768 12.978 1.00 95.44 469 PHE A O 1
ATOM 3677 N N . ARG A 1 470 ? 7.103 8.501 14.403 1.00 95.12 470 ARG A N 1
ATOM 3678 C CA . ARG A 1 470 ? 5.963 9.280 13.924 1.00 95.12 470 ARG A CA 1
ATOM 3679 C C . ARG A 1 470 ? 6.509 10.535 13.256 1.00 95.12 470 ARG A C 1
ATOM 3681 O O . ARG A 1 470 ? 7.087 11.375 13.936 1.00 95.12 470 ARG A O 1
ATOM 3688 N N . LEU A 1 471 ? 6.334 10.658 11.947 1.00 94.12 471 LEU A N 1
ATOM 3689 C CA . LEU A 1 471 ? 6.809 11.818 11.192 1.00 94.12 471 LEU A CA 1
ATOM 3690 C C . LEU A 1 471 ? 5.873 13.009 11.427 1.00 94.12 471 LEU A C 1
ATOM 3692 O O . LEU A 1 471 ? 4.648 12.853 11.406 1.00 94.12 471 LEU A O 1
ATOM 3696 N N . LEU A 1 472 ? 6.456 14.177 11.686 1.00 91.25 472 LEU A N 1
ATOM 3697 C CA . LEU A 1 472 ? 5.761 15.440 11.922 1.00 91.25 472 LEU A CA 1
ATOM 3698 C C . LEU A 1 472 ? 5.938 16.359 10.704 1.00 91.25 472 LEU A C 1
ATOM 3700 O O . LEU A 1 472 ? 7.009 16.401 10.108 1.00 91.25 472 LEU A O 1
ATOM 3704 N N . GLY A 1 473 ? 4.897 17.103 10.332 1.00 81.38 473 GLY A N 1
ATOM 3705 C CA . GLY A 1 473 ? 4.927 18.034 9.200 1.00 81.38 473 GLY A CA 1
ATOM 3706 C C . GLY A 1 473 ? 3.574 18.163 8.503 1.00 81.38 473 GLY A C 1
ATOM 3707 O O . GLY A 1 473 ? 2.621 17.451 8.831 1.00 81.38 473 GLY A O 1
ATOM 3708 N N . GLU A 1 474 ? 3.486 19.069 7.529 1.00 60.81 474 GLU A N 1
ATOM 3709 C CA . GLU A 1 474 ? 2.308 19.202 6.670 1.00 60.81 474 GLU A CA 1
ATOM 3710 C C . GLU A 1 474 ? 2.283 18.043 5.660 1.00 60.81 474 GLU A C 1
ATOM 3712 O O . GLU A 1 474 ? 3.121 17.955 4.767 1.00 60.81 474 GLU A O 1
ATOM 3717 N N . ASN A 1 475 ? 1.326 17.125 5.818 1.00 56.88 475 ASN A N 1
ATOM 3718 C CA . ASN A 1 475 ? 1.106 15.965 4.942 1.00 56.88 475 ASN A CA 1
ATOM 3719 C C . ASN A 1 475 ? 2.308 15.017 4.734 1.00 56.88 475 ASN A C 1
ATOM 3721 O O . ASN A 1 475 ? 2.706 14.757 3.594 1.00 56.88 475 ASN A O 1
ATOM 3725 N N . PRO A 1 476 ? 2.845 14.383 5.793 1.00 58.53 476 PRO A N 1
ATOM 3726 C CA . PRO A 1 476 ? 3.753 13.266 5.597 1.00 58.53 476 PRO A CA 1
ATOM 3727 C C . PRO A 1 476 ? 2.990 12.120 4.908 1.00 58.53 476 PRO A C 1
ATOM 3729 O O . PRO A 1 476 ? 2.056 11.546 5.472 1.00 58.53 476 PRO A O 1
ATOM 3732 N N . TRP A 1 477 ? 3.397 11.776 3.679 1.00 57.44 477 TRP A N 1
ATOM 3733 C CA . TRP A 1 477 ? 2.847 10.664 2.881 1.00 57.44 477 TRP A CA 1
ATOM 3734 C C . TRP A 1 477 ? 2.876 9.317 3.624 1.00 57.44 477 TRP A C 1
ATOM 3736 O O . TRP A 1 477 ? 2.121 8.404 3.298 1.00 57.44 477 TRP A O 1
ATOM 3746 N N . VAL A 1 478 ? 3.745 9.203 4.632 1.00 74.75 478 VAL A N 1
ATOM 3747 C CA . VAL A 1 478 ? 3.829 8.098 5.584 1.00 74.75 478 VAL A CA 1
ATOM 3748 C C . VAL A 1 478 ? 3.828 8.698 6.986 1.00 74.75 478 VAL A C 1
ATOM 3750 O O . VAL A 1 478 ? 4.756 9.405 7.355 1.00 74.75 478 VAL A O 1
ATOM 3753 N N . ARG A 1 479 ? 2.798 8.425 7.792 1.00 85.69 479 ARG A N 1
ATOM 3754 C CA . ARG A 1 479 ? 2.727 8.971 9.159 1.00 85.69 479 ARG A CA 1
ATOM 3755 C C . ARG A 1 479 ? 3.646 8.236 10.132 1.00 85.69 479 ARG A C 1
ATOM 3757 O O . ARG A 1 479 ? 4.243 8.869 10.995 1.00 85.69 479 ARG A O 1
ATOM 3764 N N . TYR A 1 480 ? 3.761 6.918 9.989 1.00 90.12 480 TYR A N 1
ATOM 3765 C CA . TYR A 1 480 ? 4.590 6.072 10.845 1.00 90.12 480 TYR A CA 1
ATOM 3766 C C . TYR A 1 480 ? 5.623 5.304 10.030 1.00 90.12 480 TYR A C 1
ATOM 3768 O O . TYR A 1 480 ? 5.281 4.697 9.019 1.00 90.12 480 TYR A O 1
ATOM 3776 N N . SER A 1 481 ? 6.863 5.269 10.508 1.00 90.19 481 SER A N 1
ATOM 3777 C CA . SER A 1 481 ? 7.952 4.494 9.908 1.00 90.19 481 SER A CA 1
ATOM 3778 C C . SER A 1 481 ? 8.577 3.575 10.949 1.00 90.19 481 SER A C 1
ATOM 3780 O O . SER A 1 481 ? 8.853 3.997 12.068 1.00 90.19 481 SER A O 1
ATOM 3782 N N . SER A 1 482 ? 8.841 2.324 10.580 1.00 90.38 482 SER A N 1
ATOM 3783 C CA . SER A 1 482 ? 9.633 1.394 11.398 1.00 90.38 482 SER A CA 1
ATOM 3784 C C . SER A 1 482 ? 11.093 1.388 10.937 1.00 90.38 482 SER A C 1
ATOM 3786 O O . SER A 1 482 ? 11.404 1.849 9.838 1.00 90.38 482 SER A O 1
ATOM 3788 N N . LEU A 1 483 ? 11.980 0.835 11.763 1.00 90.25 483 LEU A N 1
ATOM 3789 C CA . LEU A 1 483 ? 13.347 0.504 11.363 1.00 90.25 483 LEU A CA 1
ATOM 3790 C C . LEU A 1 483 ? 13.345 -0.640 10.333 1.00 90.25 483 LEU A C 1
ATOM 3792 O O . LEU A 1 483 ? 12.540 -1.576 10.411 1.00 90.25 483 LEU A O 1
ATOM 3796 N N . VAL A 1 484 ? 14.256 -0.581 9.362 1.00 84.25 484 VAL A N 1
ATOM 3797 C CA . VAL A 1 484 ? 14.364 -1.567 8.278 1.00 84.25 484 VAL A CA 1
ATOM 3798 C C . VAL A 1 484 ? 14.737 -2.929 8.858 1.00 84.25 484 VAL A C 1
ATOM 3800 O O . VAL A 1 484 ? 15.771 -3.086 9.497 1.00 84.25 484 VAL A O 1
ATOM 3803 N N . GLY A 1 485 ? 13.884 -3.933 8.653 1.00 83.50 485 GLY A N 1
ATOM 3804 C CA . GLY A 1 485 ? 14.119 -5.288 9.167 1.00 83.50 485 GLY A CA 1
ATOM 3805 C C . GLY A 1 485 ? 13.971 -5.447 10.688 1.00 83.50 485 GLY A C 1
ATOM 3806 O O . GLY A 1 485 ? 14.112 -6.563 11.184 1.00 83.50 485 GLY A O 1
ATOM 3807 N N . LEU A 1 486 ? 13.635 -4.382 11.425 1.00 84.62 486 LEU A N 1
ATOM 3808 C CA . LEU A 1 486 ? 13.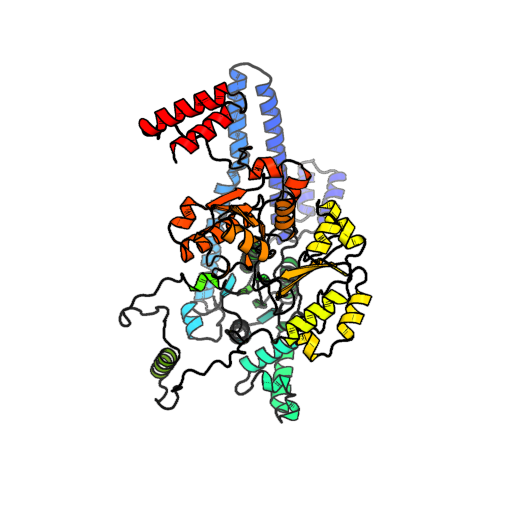443 -4.393 12.878 1.00 84.62 486 LEU A CA 1
ATOM 3809 C C . LEU A 1 486 ? 12.036 -3.912 13.244 1.00 84.62 486 LEU A C 1
ATOM 3811 O O . LEU A 1 486 ? 11.837 -2.819 13.769 1.00 84.62 486 LEU A O 1
ATOM 3815 N N . GLN A 1 487 ? 11.045 -4.757 12.967 1.00 86.06 487 GLN A N 1
ATOM 3816 C CA . GLN A 1 487 ? 9.687 -4.542 13.469 1.00 86.06 487 GLN A CA 1
ATOM 3817 C C . GLN A 1 487 ? 9.611 -4.853 14.973 1.00 86.06 487 GLN A C 1
ATOM 3819 O O . GLN A 1 487 ? 10.350 -5.731 15.442 1.00 86.06 487 GLN A O 1
ATOM 3824 N N . PRO A 1 488 ? 8.701 -4.210 15.724 1.00 90.75 488 PRO A N 1
ATOM 3825 C CA . PRO A 1 488 ? 8.449 -4.573 17.111 1.00 90.75 488 PRO A CA 1
ATOM 3826 C C . PRO A 1 488 ? 8.113 -6.054 17.266 1.00 90.75 488 PRO A C 1
ATOM 3828 O O . PRO A 1 488 ? 7.320 -6.615 16.504 1.00 90.75 488 PRO A O 1
ATOM 3831 N N . ASN A 1 489 ? 8.749 -6.710 18.237 1.00 91.12 489 ASN A N 1
ATOM 3832 C CA . ASN A 1 489 ? 8.407 -8.087 18.601 1.00 91.12 489 ASN A CA 1
ATOM 3833 C C . ASN A 1 489 ? 7.370 -8.171 19.716 1.00 91.12 489 ASN A C 1
ATOM 3835 O O . ASN A 1 489 ? 6.809 -9.243 19.931 1.00 91.12 489 ASN A O 1
ATOM 3839 N N . VAL A 1 490 ? 7.133 -7.066 20.413 1.00 93.88 490 VAL A N 1
ATOM 3840 C CA . VAL A 1 490 ? 6.172 -6.949 21.506 1.00 93.88 490 VAL A CA 1
ATOM 3841 C C . VAL A 1 490 ? 5.169 -5.841 21.181 1.00 93.88 490 VAL A C 1
ATOM 3843 O O . VAL A 1 490 ? 5.538 -4.904 20.466 1.00 93.88 490 VAL A O 1
ATOM 3846 N N . PRO A 1 491 ? 3.935 -5.913 21.706 1.00 96.19 491 PRO A N 1
ATOM 3847 C CA . PRO A 1 491 ? 3.000 -4.797 21.642 1.00 96.19 491 PRO A CA 1
ATOM 3848 C C . PRO A 1 491 ? 3.588 -3.545 22.299 1.00 96.19 491 PRO A C 1
ATOM 3850 O O . PRO A 1 491 ? 4.368 -3.632 23.255 1.00 96.19 491 PRO A O 1
ATOM 3853 N N . PHE A 1 492 ? 3.181 -2.369 21.829 1.00 97.62 492 PHE A N 1
ATOM 3854 C CA . PHE A 1 492 ? 3.479 -1.134 22.550 1.00 97.62 492 PHE A CA 1
ATOM 3855 C C . PHE A 1 492 ? 2.804 -1.178 23.931 1.00 97.62 492 PHE A C 1
ATOM 3857 O O . P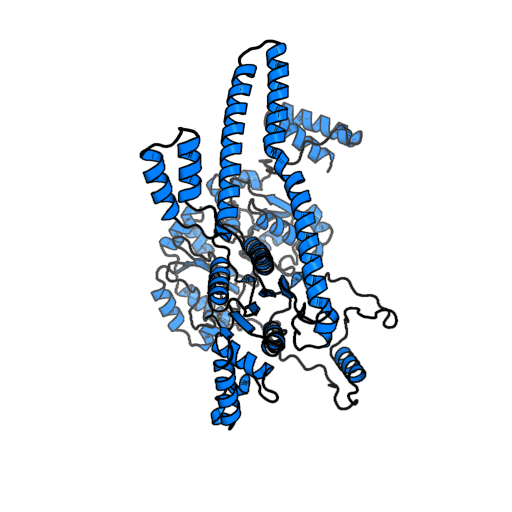HE A 1 492 ? 1.663 -1.628 24.033 1.00 97.62 492 PHE A O 1
ATOM 3864 N N . LEU A 1 493 ? 3.501 -0.713 24.976 1.00 97.38 493 LEU A N 1
ATOM 3865 C CA . LEU A 1 493 ? 3.098 -0.837 26.388 1.00 97.38 493 LEU A CA 1
ATOM 3866 C C . LEU A 1 493 ? 2.979 -2.290 26.897 1.00 97.38 493 LEU A C 1
ATOM 3868 O O . LEU A 1 493 ? 2.127 -2.599 27.725 1.00 97.38 493 LEU A O 1
ATOM 3872 N N . ALA A 1 494 ? 3.875 -3.194 26.482 1.00 96.75 494 ALA A N 1
ATOM 3873 C CA . ALA A 1 494 ? 3.865 -4.586 26.955 1.00 96.75 494 ALA A CA 1
ATOM 3874 C C . ALA A 1 494 ? 3.929 -4.743 28.493 1.00 96.75 494 ALA A C 1
ATOM 3876 O O . ALA A 1 494 ? 3.425 -5.726 29.030 1.00 96.75 494 ALA A O 1
ATOM 3877 N N . GLY A 1 495 ? 4.507 -3.777 29.217 1.00 96.25 495 GLY A N 1
ATOM 3878 C CA . GLY A 1 495 ? 4.479 -3.763 30.685 1.00 96.25 495 GLY A CA 1
ATOM 3879 C C . GLY A 1 495 ? 3.070 -3.619 31.277 1.00 96.25 495 GLY A C 1
ATOM 3880 O O . GLY A 1 495 ? 2.787 -4.207 32.319 1.00 96.25 495 GLY A O 1
ATOM 3881 N N . GLU A 1 496 ? 2.164 -2.904 30.605 1.00 97.56 496 GLU A N 1
ATOM 3882 C CA . GLU A 1 496 ? 0.765 -2.773 31.038 1.00 97.56 496 GLU A CA 1
ATOM 3883 C C . GLU A 1 496 ? -0.005 -4.085 30.859 1.00 97.56 496 GLU A C 1
ATOM 3885 O O . GLU A 1 496 ? -0.865 -4.411 31.674 1.00 97.56 496 GLU A O 1
ATOM 3890 N N . ILE A 1 497 ? 0.366 -4.897 29.862 1.00 97.31 497 ILE A N 1
ATOM 3891 C CA . ILE A 1 497 ? -0.179 -6.250 29.683 1.00 97.31 497 ILE A CA 1
ATOM 3892 C C . ILE A 1 497 ? 0.157 -7.113 30.902 1.00 97.31 497 ILE A C 1
ATOM 3894 O O . ILE A 1 497 ? -0.724 -7.770 31.452 1.00 97.31 497 ILE A O 1
ATOM 3898 N N . SER A 1 498 ? 1.409 -7.086 31.373 1.00 95.94 498 SER A N 1
ATOM 3899 C CA . SER A 1 498 ? 1.812 -7.830 32.575 1.00 95.94 498 SER A CA 1
ATOM 3900 C C . SER A 1 498 ? 1.032 -7.391 33.815 1.00 95.94 498 SER A C 1
ATOM 3902 O O . SER A 1 498 ? 0.511 -8.245 34.529 1.00 95.94 498 SER A O 1
ATOM 3904 N N . LYS A 1 499 ? 0.850 -6.081 34.021 1.00 97.25 499 LYS A N 1
ATOM 3905 C CA . LYS A 1 499 ? 0.042 -5.551 35.134 1.00 97.25 499 LYS A CA 1
ATOM 3906 C C . LYS A 1 499 ? -1.430 -5.974 35.041 1.00 97.25 499 LYS A C 1
ATOM 3908 O O . LYS A 1 499 ? -2.036 -6.342 36.050 1.00 97.25 499 LYS A O 1
ATOM 3913 N N . ALA A 1 500 ? -2.007 -5.973 33.838 1.00 97.62 500 ALA A N 1
ATOM 3914 C CA . ALA A 1 500 ? -3.370 -6.448 33.605 1.00 97.62 500 ALA A CA 1
ATOM 3915 C C . ALA A 1 500 ? -3.510 -7.949 33.905 1.00 97.62 500 ALA A C 1
ATOM 3917 O O . ALA A 1 500 ? -4.482 -8.372 34.530 1.00 97.62 500 ALA A O 1
ATOM 3918 N N . LEU A 1 501 ? -2.524 -8.758 33.505 1.00 96.69 501 LEU A N 1
ATOM 3919 C CA . LEU A 1 501 ? -2.492 -10.198 33.775 1.00 96.69 501 LEU A CA 1
ATOM 3920 C C . LEU A 1 501 ? -2.377 -10.501 35.273 1.00 96.69 501 LEU A C 1
ATOM 3922 O O . LEU A 1 501 ? -3.079 -11.378 35.773 1.00 96.69 501 LEU A O 1
ATOM 3926 N N . GLU A 1 502 ? -1.517 -9.776 35.990 1.00 96.62 502 GLU A N 1
ATOM 3927 C CA . GLU A 1 502 ? -1.310 -9.934 37.435 1.00 96.62 502 GLU A CA 1
ATOM 3928 C C . GLU A 1 502 ? -2.559 -9.564 38.240 1.00 96.62 502 GLU A C 1
ATOM 3930 O O . GLU A 1 502 ? -2.953 -10.292 39.151 1.00 96.62 502 GLU A O 1
ATOM 3935 N N . SER A 1 503 ? -3.223 -8.469 37.865 1.00 96.62 503 SER A N 1
ATOM 3936 C CA . SER A 1 503 ? -4.465 -8.011 38.499 1.00 96.62 503 SER A CA 1
ATOM 3937 C C . SER A 1 503 ? -5.713 -8.775 38.044 1.00 96.62 503 SER A C 1
ATOM 3939 O O . SER A 1 503 ? -6.786 -8.573 38.609 1.00 96.62 503 SER A O 1
ATOM 3941 N N . ARG A 1 504 ? -5.596 -9.638 37.020 1.00 96.44 504 ARG A N 1
ATOM 3942 C CA . ARG A 1 504 ? -6.731 -10.214 36.273 1.00 96.44 504 ARG A CA 1
ATOM 3943 C C . ARG A 1 504 ? -7.721 -9.139 35.804 1.00 96.44 504 ARG A C 1
ATOM 3945 O O . ARG A 1 504 ? -8.932 -9.360 35.785 1.00 96.44 504 ARG A O 1
ATOM 3952 N N . GLY A 1 505 ? -7.200 -7.966 35.455 1.00 96.00 505 GLY A N 1
ATOM 3953 C CA . GLY A 1 505 ? -7.974 -6.803 35.046 1.00 96.00 505 GLY A CA 1
ATOM 3954 C C . GLY A 1 505 ? -8.451 -6.866 33.595 1.00 96.00 505 GLY A C 1
ATOM 3955 O O . GLY A 1 505 ? -8.309 -7.875 32.896 1.00 96.00 505 GLY A O 1
ATOM 3956 N N . THR A 1 506 ? -9.020 -5.750 33.144 1.00 97.62 506 THR A N 1
ATOM 3957 C CA . THR A 1 506 ? -9.368 -5.519 31.739 1.00 97.62 506 THR A CA 1
ATOM 3958 C C . THR A 1 506 ? -8.164 -4.949 30.999 1.00 97.62 506 THR A C 1
ATOM 3960 O O . THR A 1 506 ? -7.591 -3.957 31.449 1.00 97.62 506 THR A O 1
ATOM 3963 N N . LEU A 1 507 ? -7.807 -5.548 29.862 1.00 98.25 507 LEU A N 1
ATOM 3964 C CA . LEU A 1 507 ? -6.809 -5.007 28.940 1.00 98.25 507 LEU A CA 1
ATOM 3965 C C . LEU A 1 507 ? -7.503 -4.350 27.749 1.00 98.25 507 LEU A C 1
ATOM 3967 O O . LEU A 1 507 ? -8.303 -4.993 27.067 1.00 98.25 507 LEU A O 1
ATOM 3971 N N . TYR A 1 508 ? -7.155 -3.096 27.482 1.00 98.12 508 TYR A N 1
ATOM 3972 C CA . TYR A 1 508 ? -7.609 -2.360 26.311 1.00 98.12 508 TYR A CA 1
ATOM 3973 C C . TYR A 1 508 ? -6.574 -2.460 25.185 1.00 98.12 508 TYR A C 1
ATOM 3975 O O . TYR A 1 508 ? -5.369 -2.353 25.419 1.00 98.12 508 TYR A O 1
ATOM 3983 N N . VAL A 1 509 ? -7.033 -2.688 23.958 1.00 97.56 509 VAL A N 1
ATOM 3984 C CA . VAL A 1 509 ? -6.177 -2.902 22.786 1.00 97.56 509 VAL A CA 1
ATOM 3985 C C . VAL A 1 509 ? -6.575 -1.926 21.688 1.00 97.56 509 VAL A C 1
ATOM 3987 O O . VAL A 1 509 ? -7.743 -1.872 21.311 1.00 97.56 509 VAL A O 1
ATOM 3990 N N . THR A 1 510 ? -5.610 -1.180 21.158 1.00 96.44 510 THR A N 1
ATOM 3991 C CA . THR A 1 510 ? -5.822 -0.209 20.072 1.00 96.44 510 THR A CA 1
ATOM 3992 C C . THR A 1 510 ? -4.951 -0.524 18.859 1.00 96.44 510 THR A C 1
ATOM 3994 O O . THR A 1 510 ? -3.979 -1.286 18.945 1.00 96.44 510 THR A O 1
ATOM 3997 N N . GLU A 1 511 ? -5.276 0.072 17.710 1.00 93.75 511 GLU A N 1
ATOM 3998 C CA . GLU A 1 511 ? -4.422 -0.038 16.528 1.00 93.75 511 GLU A CA 1
ATOM 3999 C C . GLU A 1 511 ? -3.170 0.844 16.650 1.00 93.75 511 GLU A C 1
ATOM 4001 O O . GLU A 1 511 ? -2.063 0.361 16.401 1.00 93.75 511 GLU A O 1
ATOM 4006 N N . ALA A 1 512 ? -3.311 2.105 17.076 1.00 93.56 512 ALA A N 1
ATOM 4007 C CA . ALA A 1 512 ? -2.195 3.048 17.155 1.00 93.56 512 ALA A CA 1
ATOM 4008 C C . ALA A 1 512 ? -1.640 3.233 18.576 1.00 93.56 512 ALA A C 1
ATOM 4010 O O . ALA A 1 512 ? -2.334 3.074 19.583 1.00 93.56 512 ALA A O 1
ATOM 4011 N N . GLU A 1 513 ? -0.363 3.617 18.652 1.00 96.25 513 GLU A N 1
ATOM 4012 C CA . GLU A 1 513 ? 0.381 3.753 19.906 1.00 96.25 513 GLU A CA 1
ATOM 4013 C C . GLU A 1 513 ? -0.197 4.840 20.813 1.00 96.25 513 GLU A C 1
ATOM 4015 O O . GLU A 1 513 ? -0.347 4.628 22.013 1.00 96.25 513 GLU A O 1
ATOM 4020 N N . PHE A 1 514 ? -0.542 6.000 20.250 1.00 95.62 514 PHE A N 1
ATOM 4021 C CA . PHE A 1 514 ? -1.044 7.127 21.040 1.00 95.62 514 PHE A CA 1
ATOM 4022 C C . PHE A 1 514 ? -2.470 6.916 21.545 1.00 95.62 514 PHE A C 1
ATOM 4024 O O . PHE A 1 514 ? -2.779 7.406 22.624 1.00 95.62 514 PHE A O 1
ATOM 4031 N N . ASP A 1 515 ? -3.281 6.110 20.861 1.00 95.56 515 ASP A N 1
ATOM 4032 C CA . ASP A 1 515 ? -4.597 5.705 21.364 1.00 95.56 515 ASP A CA 1
ATOM 4033 C C . ASP A 1 515 ? -4.464 4.877 22.644 1.00 95.56 515 ASP A C 1
ATOM 4035 O O . ASP A 1 515 ? -5.180 5.109 23.617 1.00 95.56 515 ASP A O 1
ATOM 4039 N N . ALA A 1 516 ? -3.485 3.966 22.693 1.00 97.06 516 ALA A N 1
ATOM 4040 C CA . ALA A 1 516 ? -3.199 3.209 23.908 1.00 97.06 516 ALA A CA 1
ATOM 4041 C C . ALA A 1 516 ? -2.721 4.127 25.042 1.00 97.06 516 ALA A C 1
ATOM 4043 O O . ALA A 1 516 ? -3.138 3.946 26.185 1.00 97.06 516 ALA A O 1
ATOM 4044 N N . VAL A 1 517 ? -1.901 5.146 24.745 1.00 97.19 517 VAL A N 1
ATOM 4045 C CA . VAL A 1 517 ? -1.513 6.149 25.754 1.00 97.19 517 VAL A CA 1
ATOM 4046 C C . VAL A 1 517 ? -2.731 6.936 26.240 1.00 97.19 517 VAL A C 1
ATOM 4048 O O . VAL A 1 517 ? -2.869 7.127 27.444 1.00 97.19 517 VAL A O 1
ATOM 4051 N N . SER A 1 518 ? -3.634 7.345 25.345 1.00 95.19 518 SER A N 1
ATOM 4052 C CA . SER A 1 518 ? -4.872 8.052 25.700 1.00 95.19 518 SER A CA 1
ATOM 4053 C C . SER A 1 518 ? -5.819 7.221 26.558 1.00 95.19 518 SER A C 1
ATOM 4055 O O . SER A 1 518 ? -6.503 7.768 27.411 1.00 95.19 518 SER A O 1
ATOM 4057 N N . ILE A 1 519 ? -5.854 5.900 26.390 1.00 96.12 519 ILE A N 1
ATOM 4058 C CA . ILE A 1 519 ? -6.589 5.035 27.318 1.00 96.12 519 ILE A CA 1
ATOM 4059 C C . ILE A 1 519 ? -5.828 4.914 28.643 1.00 96.12 519 ILE A C 1
ATOM 4061 O O . ILE A 1 519 ? -6.431 4.969 29.711 1.00 96.12 519 ILE A O 1
ATOM 4065 N N . MET A 1 520 ? -4.501 4.805 28.614 1.00 96.06 520 MET A N 1
ATOM 4066 C CA . MET A 1 520 ? -3.688 4.688 29.825 1.00 96.06 520 MET A CA 1
ATOM 4067 C C . MET A 1 520 ? -3.783 5.924 30.738 1.00 96.06 520 MET A C 1
ATOM 4069 O O . MET A 1 520 ? -3.770 5.776 31.961 1.00 96.06 520 MET A O 1
ATOM 4073 N N . THR A 1 521 ? -3.948 7.134 30.186 1.00 94.00 521 THR A N 1
ATOM 4074 C CA . THR A 1 521 ? -4.158 8.363 30.984 1.00 94.00 521 THR A CA 1
ATOM 4075 C C . THR A 1 521 ? -5.431 8.316 31.828 1.00 94.00 521 THR A C 1
ATOM 4077 O O . THR A 1 521 ? -5.513 9.012 32.836 1.00 94.00 521 THR A O 1
ATOM 4080 N N . THR A 1 522 ? -6.389 7.457 31.473 1.00 93.75 522 THR A N 1
ATOM 4081 C CA . THR A 1 522 ? -7.625 7.233 32.238 1.00 93.75 522 THR A CA 1
ATOM 4082 C C . THR A 1 522 ? -7.471 6.211 33.377 1.00 93.75 522 THR A C 1
ATOM 4084 O O . THR A 1 522 ? -8.449 5.815 34.007 1.00 93.75 522 THR A O 1
ATOM 4087 N N . GLY A 1 523 ? -6.246 5.742 33.647 1.00 95.06 523 GLY A N 1
ATOM 4088 C CA . GLY A 1 523 ? -5.960 4.760 34.699 1.00 95.06 523 GLY A CA 1
ATOM 4089 C C . GLY A 1 523 ? -6.258 3.307 34.310 1.00 95.06 523 GLY A C 1
ATOM 4090 O O . GLY A 1 523 ? -6.346 2.444 35.184 1.00 95.06 523 GLY A O 1
ATOM 4091 N N . ARG A 1 524 ? -6.418 3.021 33.013 1.00 96.88 524 ARG A N 1
ATOM 4092 C CA . ARG A 1 524 ? -6.705 1.681 32.478 1.00 96.88 524 ARG A CA 1
ATOM 4093 C C . ARG A 1 524 ? -5.455 1.045 31.868 1.00 96.88 524 ARG A C 1
ATOM 4095 O O . ARG A 1 524 ? -4.607 1.733 31.309 1.00 96.88 524 ARG A O 1
ATOM 4102 N N . TYR A 1 525 ? -5.358 -0.283 31.928 1.00 98.19 525 TYR A N 1
ATOM 4103 C CA . TYR A 1 525 ? -4.275 -1.010 31.263 1.00 98.19 525 TYR A CA 1
ATOM 4104 C C . TYR A 1 525 ? -4.525 -1.059 29.758 1.00 98.19 525 TYR A C 1
ATOM 4106 O O . TYR A 1 525 ? -5.543 -1.596 29.323 1.00 98.19 525 TYR A O 1
ATOM 4114 N N . ALA A 1 526 ? -3.600 -0.530 28.962 1.00 98.06 526 ALA A N 1
ATOM 4115 C CA . ALA A 1 526 ? -3.750 -0.464 27.515 1.00 98.06 526 ALA A CA 1
ATOM 4116 C C . ALA A 1 526 ? -2.472 -0.866 26.780 1.00 98.06 526 ALA A C 1
ATOM 4118 O O . ALA A 1 526 ? -1.365 -0.674 27.278 1.00 98.06 526 ALA A O 1
ATOM 4119 N N . CYS A 1 527 ? -2.634 -1.403 25.574 1.00 97.81 527 CYS A N 1
ATOM 4120 C CA . CYS A 1 527 ? -1.546 -1.707 24.652 1.00 97.81 527 CYS A CA 1
ATOM 4121 C C . CYS A 1 527 ? -1.976 -1.435 23.205 1.00 97.81 527 CYS A C 1
ATOM 4123 O O . CYS A 1 527 ? -3.170 -1.331 22.922 1.00 97.81 527 CYS A O 1
ATOM 4125 N N . SER A 1 528 ? -1.014 -1.336 22.283 1.00 96.56 528 SER A N 1
ATOM 4126 C CA . SER A 1 528 ? -1.331 -1.211 20.852 1.00 96.56 528 SER A CA 1
ATOM 4127 C C . SER A 1 528 ? -0.612 -2.242 19.997 1.00 96.56 528 SER A C 1
ATOM 4129 O O . SER A 1 528 ? 0.504 -2.666 20.319 1.00 96.56 528 SER A O 1
ATOM 4131 N N . SER A 1 529 ? -1.247 -2.593 18.878 1.00 91.12 529 SER A N 1
ATOM 4132 C CA . SER A 1 529 ? -0.659 -3.434 17.833 1.00 91.12 529 SER A CA 1
ATOM 4133 C C . SER A 1 529 ? 0.310 -2.685 16.924 1.00 91.12 529 SER A C 1
ATOM 4135 O O . SER A 1 529 ? 1.148 -3.306 16.266 1.00 91.12 529 SER A O 1
ATOM 4137 N N . SER A 1 530 ? 0.196 -1.354 16.918 1.00 86.88 530 SER A N 1
ATOM 4138 C CA . SER A 1 530 ? 1.027 -0.446 16.135 1.00 86.88 530 SER A CA 1
ATOM 4139 C C . SER A 1 530 ? 0.787 -0.599 14.626 1.00 86.88 530 SER A C 1
ATOM 4141 O O . SER A 1 530 ? 1.687 -0.428 13.798 1.00 86.88 530 SER A O 1
ATOM 4143 N N . GLY A 1 531 ? -0.465 -0.893 14.279 1.00 82.88 531 GLY A N 1
ATOM 4144 C CA . GLY A 1 531 ? -0.951 -1.199 12.941 1.00 82.88 531 GLY A CA 1
ATOM 4145 C C . GLY A 1 531 ? -1.418 -2.649 12.826 1.00 82.88 531 GLY A C 1
ATOM 4146 O O . GLY A 1 531 ? -0.708 -3.587 13.206 1.00 82.88 531 GLY A O 1
ATOM 4147 N N . SER A 1 532 ? -2.588 -2.844 12.220 1.00 75.56 532 SER A N 1
ATOM 4148 C CA . SER A 1 532 ? -3.224 -4.157 12.039 1.00 75.56 532 SER A CA 1
ATOM 4149 C C . SER A 1 532 ? -2.321 -5.208 11.372 1.00 75.56 532 SER A C 1
ATOM 4151 O O . SER A 1 532 ? -2.405 -6.402 11.680 1.00 75.56 532 SER A O 1
ATOM 4153 N N . SER A 1 533 ? -1.394 -4.793 10.502 1.00 79.25 533 SER A N 1
ATOM 4154 C CA . SER A 1 533 ? -0.472 -5.688 9.790 1.00 79.25 533 SER A CA 1
ATOM 4155 C C . SER A 1 533 ? 0.614 -6.325 10.667 1.00 79.25 533 SER A C 1
ATOM 4157 O O . SER A 1 533 ? 1.194 -7.325 10.254 1.00 79.25 533 SER A O 1
ATOM 4159 N N . ILE A 1 534 ? 0.926 -5.762 11.843 1.00 85.81 534 ILE A N 1
ATOM 4160 C CA . ILE A 1 534 ? 2.038 -6.233 12.699 1.00 85.81 534 ILE A CA 1
ATOM 4161 C C . ILE A 1 534 ? 1.570 -7.279 13.723 1.00 85.81 534 ILE A C 1
ATOM 4163 O O . ILE A 1 534 ? 2.397 -8.028 14.242 1.00 85.81 534 ILE A O 1
ATOM 4167 N N . TRP A 1 535 ? 0.259 -7.371 13.973 1.00 92.19 535 TRP A N 1
ATOM 4168 C CA . TRP A 1 535 ? -0.339 -8.281 14.954 1.00 92.19 535 TRP A CA 1
ATOM 4169 C C . TRP A 1 535 ? 0.110 -9.742 14.790 1.00 92.19 535 TRP A C 1
ATOM 4171 O O . TRP A 1 535 ? 0.167 -10.259 13.671 1.00 92.19 535 TRP A O 1
ATOM 4181 N N . ARG A 1 536 ? 0.384 -10.420 15.914 1.00 91.19 536 ARG A N 1
ATOM 4182 C CA . ARG A 1 536 ? 0.844 -11.818 15.963 1.00 91.19 536 ARG A CA 1
ATOM 4183 C C . ARG A 1 536 ? 0.093 -12.601 17.034 1.00 91.19 536 ARG A C 1
ATOM 4185 O O . ARG A 1 536 ? -0.072 -12.103 18.142 1.00 91.19 536 ARG A O 1
ATOM 4192 N N . ASP A 1 537 ? -0.216 -13.865 16.749 1.00 93.25 537 ASP A N 1
ATOM 4193 C CA . ASP A 1 537 ? -0.872 -14.767 17.712 1.00 93.25 537 ASP A CA 1
ATOM 4194 C C . ASP A 1 537 ? -0.062 -14.974 18.998 1.00 93.25 537 ASP A C 1
ATOM 4196 O O . ASP A 1 537 ? -0.624 -15.061 20.085 1.00 93.25 537 ASP A O 1
ATOM 4200 N N . ALA A 1 538 ? 1.269 -14.947 18.903 1.00 93.69 538 ALA A N 1
ATOM 4201 C CA . ALA A 1 538 ? 2.149 -15.063 20.067 1.00 93.69 538 ALA A CA 1
ATOM 4202 C C . ALA A 1 538 ? 1.936 -13.943 21.108 1.00 93.69 538 ALA A C 1
ATOM 4204 O O . ALA A 1 538 ? 2.281 -14.104 22.274 1.00 93.69 538 ALA A O 1
ATOM 4205 N N . TRP A 1 539 ? 1.377 -12.790 20.718 1.00 94.88 539 TRP A N 1
ATOM 4206 C CA . TRP A 1 539 ? 1.160 -11.672 21.642 1.00 94.88 539 TRP A CA 1
ATOM 4207 C C . TRP A 1 539 ? 0.036 -11.918 22.634 1.00 94.88 539 TRP A C 1
ATOM 4209 O O . TRP A 1 539 ? 0.069 -11.349 23.724 1.00 94.88 539 TRP A O 1
ATOM 4219 N N . VAL A 1 540 ? -0.931 -12.764 22.272 1.00 96.44 540 VAL A N 1
ATOM 4220 C CA . VAL A 1 540 ? -2.050 -13.094 23.152 1.00 96.44 540 VAL A CA 1
ATOM 4221 C C . VAL A 1 540 ? -1.750 -14.282 24.058 1.00 96.44 540 VAL A C 1
ATOM 4223 O O . VAL A 1 540 ? -2.604 -14.677 24.847 1.00 96.44 540 VAL A O 1
ATOM 4226 N N . GLU A 1 541 ? -0.558 -14.876 23.995 1.00 93.56 541 GLU A N 1
ATOM 4227 C CA . GLU A 1 541 ? -0.188 -15.974 24.886 1.00 93.56 541 GLU A CA 1
ATOM 4228 C C . GLU A 1 541 ? -0.359 -15.574 26.362 1.00 93.56 541 GLU A C 1
ATOM 4230 O O . GLU A 1 541 ? 0.036 -14.499 26.810 1.00 93.56 541 GLU A O 1
ATOM 4235 N N . GLY A 1 542 ? -1.016 -16.440 27.135 1.00 94.31 542 GLY A N 1
ATOM 4236 C CA . GLY A 1 542 ? -1.337 -16.179 28.541 1.00 94.31 542 GLY A CA 1
ATOM 4237 C C . GLY A 1 542 ? -2.514 -15.228 28.800 1.00 94.31 542 GLY A C 1
ATOM 4238 O O . GLY A 1 542 ? -2.904 -15.095 29.961 1.00 94.31 542 GLY A O 1
ATOM 4239 N N . TRP A 1 543 ? -3.130 -14.628 27.772 1.00 97.25 543 TRP A N 1
ATOM 4240 C CA . TRP A 1 543 ? -4.239 -13.678 27.952 1.00 97.25 543 TRP A CA 1
ATOM 4241 C C . TRP A 1 543 ? -5.500 -14.296 28.559 1.00 97.25 543 TRP A C 1
ATOM 4243 O O . TRP A 1 543 ? -6.277 -13.554 29.148 1.00 97.25 543 TRP A O 1
ATOM 4253 N N . HIS A 1 544 ? -5.655 -15.628 28.567 1.00 95.62 544 HIS A N 1
ATOM 4254 C CA . HIS A 1 544 ? -6.734 -16.315 29.298 1.00 95.62 544 HIS A CA 1
ATOM 4255 C C . HIS A 1 544 ? -6.800 -15.981 30.804 1.00 95.62 544 HIS A C 1
ATOM 4257 O O . HIS A 1 544 ? -7.798 -16.267 31.465 1.00 95.62 544 HIS A O 1
ATOM 4263 N N . LYS A 1 545 ? -5.734 -15.400 31.373 1.00 96.62 545 LYS A N 1
ATOM 4264 C CA . LYS A 1 545 ? -5.688 -14.932 32.768 1.00 96.62 545 LYS A CA 1
ATOM 4265 C C . LYS A 1 545 ? -6.346 -13.566 32.976 1.00 96.62 545 LYS A C 1
ATOM 4267 O O . LYS A 1 545 ? -6.610 -13.206 34.122 1.00 96.62 545 LYS A O 1
ATOM 4272 N N . LEU A 1 546 ? -6.583 -12.807 31.907 1.00 97.38 546 LEU A N 1
ATOM 4273 C CA . LEU A 1 546 ? -7.247 -11.510 31.974 1.00 97.38 546 LEU A CA 1
ATOM 4274 C C . LEU A 1 546 ? -8.708 -11.669 32.400 1.00 97.38 546 LEU A C 1
ATOM 4276 O O . LEU A 1 546 ? -9.365 -12.681 32.136 1.00 97.38 546 LEU A O 1
ATOM 4280 N N . GLY A 1 547 ? -9.235 -10.628 33.037 1.00 95.06 547 GLY A N 1
ATOM 4281 C CA . GLY A 1 547 ? -10.661 -10.515 33.299 1.00 95.06 547 GLY A CA 1
ATOM 4282 C C . GLY A 1 547 ? -11.422 -10.324 31.994 1.00 95.06 547 GLY A C 1
ATOM 4283 O O . GLY A 1 547 ? -12.390 -11.037 31.742 1.00 95.06 547 GLY A O 1
ATOM 4284 N N . LYS A 1 548 ? -10.951 -9.405 31.146 1.00 96.12 548 LYS A N 1
ATOM 4285 C CA . LYS A 1 548 ? -11.601 -9.020 29.889 1.00 96.12 548 LYS A CA 1
ATOM 4286 C C . LYS A 1 548 ? -10.578 -8.449 28.904 1.00 96.12 548 LYS A C 1
ATOM 4288 O O . LYS A 1 548 ? -9.599 -7.831 29.323 1.00 96.12 548 LYS A O 1
ATOM 4293 N N . VAL A 1 549 ? -10.825 -8.618 27.609 1.00 96.94 549 VAL A N 1
ATOM 4294 C CA . VAL A 1 549 ? -10.103 -7.932 26.530 1.00 96.94 549 VAL A CA 1
ATOM 4295 C C . VAL A 1 549 ? -11.079 -7.000 25.826 1.00 96.94 549 VAL A C 1
ATOM 4297 O O . VAL A 1 549 ? -12.141 -7.437 25.387 1.00 96.94 549 VAL A O 1
ATOM 4300 N N . VAL A 1 550 ? -10.729 -5.721 25.733 1.00 96.81 550 VAL A N 1
ATOM 4301 C CA . VAL A 1 550 ? -11.537 -4.707 25.053 1.00 96.81 550 VAL A CA 1
ATOM 4302 C C . VAL A 1 550 ? -10.730 -4.131 23.900 1.00 96.81 550 VAL A C 1
ATOM 4304 O O . VAL A 1 550 ? -9.715 -3.482 24.128 1.00 96.81 550 VAL A O 1
ATOM 4307 N N . VAL A 1 551 ? -11.161 -4.344 22.662 1.00 96.06 551 VAL A N 1
ATOM 4308 C CA . VAL A 1 551 ? -10.572 -3.654 21.510 1.00 96.06 551 VAL A CA 1
ATOM 4309 C C . VAL A 1 551 ? -11.292 -2.332 21.317 1.00 96.06 551 VAL A C 1
ATOM 4311 O O . VAL A 1 551 ? -12.512 -2.324 21.199 1.00 96.06 551 VAL A O 1
ATOM 4314 N N . VAL A 1 552 ? -10.548 -1.231 21.269 1.00 95.12 552 VAL A N 1
ATOM 4315 C CA . VAL A 1 552 ? -11.067 0.087 20.889 1.00 95.12 552 VAL A CA 1
ATOM 4316 C C . VAL A 1 552 ? -10.549 0.378 19.488 1.00 95.12 552 VAL A C 1
ATOM 4318 O O . VAL A 1 552 ? -9.358 0.630 19.300 1.00 95.12 552 VAL A O 1
ATOM 4321 N N . ALA A 1 553 ? -11.435 0.244 18.508 1.00 90.62 553 ALA A N 1
ATOM 4322 C CA . ALA A 1 553 ? -11.125 0.330 17.090 1.00 90.62 553 ALA A CA 1
ATOM 4323 C C . ALA A 1 553 ? -11.617 1.645 16.480 1.00 90.62 553 ALA A C 1
ATOM 4325 O O . ALA A 1 553 ? -12.654 2.178 16.884 1.00 90.62 553 ALA A O 1
ATOM 4326 N N . ASP A 1 554 ? -10.902 2.118 15.461 1.00 89.81 554 ASP A N 1
ATOM 4327 C CA . ASP A 1 554 ? -11.302 3.269 14.654 1.00 89.81 554 ASP A CA 1
ATOM 4328 C C . ASP A 1 554 ? -12.698 3.052 14.037 1.00 89.81 554 ASP A C 1
ATOM 4330 O O . ASP A 1 554 ? -13.151 1.925 13.799 1.00 89.81 554 ASP A O 1
ATOM 4334 N N . GLY A 1 555 ? -13.400 4.152 13.761 1.00 83.50 555 GLY A N 1
ATOM 4335 C CA . GLY A 1 555 ? -14.757 4.144 13.198 1.00 83.50 555 GLY A CA 1
ATOM 4336 C C . GLY A 1 555 ? -14.851 3.688 11.735 1.00 83.50 555 GLY A C 1
ATOM 4337 O O . GLY A 1 555 ? -15.892 3.861 11.106 1.00 83.50 555 GLY A O 1
ATOM 4338 N N . ASP A 1 556 ? -13.774 3.138 11.170 1.00 84.25 556 ASP A N 1
ATOM 4339 C CA . ASP A 1 556 ? -13.674 2.742 9.768 1.00 84.25 556 ASP A CA 1
ATOM 4340 C C . ASP A 1 556 ? -13.636 1.211 9.572 1.00 84.25 556 ASP A C 1
ATOM 4342 O O . ASP A 1 556 ? -13.726 0.415 10.513 1.00 84.25 556 ASP A O 1
ATOM 4346 N N . ALA A 1 557 ? -13.567 0.777 8.309 1.00 85.06 557 ALA A N 1
ATOM 4347 C CA . ALA A 1 557 ? -13.503 -0.643 7.961 1.00 85.06 557 ALA A CA 1
ATOM 4348 C C . ALA A 1 557 ? -12.221 -1.317 8.481 1.00 85.06 557 ALA A C 1
ATOM 4350 O O . ALA A 1 557 ? -12.276 -2.459 8.936 1.00 85.06 557 ALA A O 1
ATOM 4351 N N . SER A 1 558 ? -11.093 -0.600 8.478 1.00 84.38 558 SER A N 1
ATOM 4352 C CA . SER A 1 558 ? -9.805 -1.113 8.963 1.00 84.38 558 SER A CA 1
ATOM 4353 C C . SER A 1 558 ? -9.862 -1.408 10.463 1.00 84.38 558 SER A C 1
ATOM 4355 O O . SER A 1 558 ? -9.378 -2.448 10.907 1.00 84.38 558 SER A O 1
ATOM 4357 N N . GLY A 1 559 ? -10.533 -0.548 11.236 1.00 87.44 559 GLY A N 1
ATOM 4358 C CA . GLY A 1 559 ? -10.795 -0.768 12.654 1.00 87.44 559 GLY A CA 1
ATOM 4359 C C . GLY A 1 559 ? -11.621 -2.034 12.912 1.00 87.44 559 GLY A C 1
ATOM 4360 O O . GLY A 1 559 ? -11.282 -2.821 13.802 1.00 87.44 559 GLY A O 1
ATOM 4361 N N . LYS A 1 560 ? -12.661 -2.292 12.101 1.00 87.19 560 LYS A N 1
ATOM 4362 C CA . LYS A 1 560 ? -13.458 -3.536 12.191 1.00 87.19 560 LYS A CA 1
ATOM 4363 C C . LYS A 1 560 ? -12.603 -4.770 11.917 1.00 87.19 560 LYS A C 1
ATOM 4365 O O . LYS A 1 560 ? -12.647 -5.732 12.684 1.00 87.19 560 LYS A O 1
ATOM 4370 N N . GLU A 1 561 ? -11.803 -4.729 10.854 1.00 89.19 561 GLU A N 1
ATOM 4371 C CA . GLU A 1 561 ? -10.881 -5.812 10.500 1.00 89.19 561 GLU A CA 1
ATOM 4372 C C . GLU A 1 561 ? -9.852 -6.061 11.608 1.00 89.19 561 GLU A C 1
ATOM 4374 O O . GLU A 1 561 ? -9.571 -7.210 11.951 1.00 89.19 561 GLU A O 1
ATOM 4379 N N . PHE A 1 562 ? -9.324 -4.998 12.220 1.00 92.44 562 PHE A N 1
ATOM 4380 C CA . PHE A 1 562 ? -8.398 -5.110 13.340 1.00 92.44 562 PHE A CA 1
ATOM 4381 C C . PHE A 1 562 ? -9.044 -5.793 14.552 1.00 92.44 562 PHE A C 1
ATOM 4383 O O . PHE A 1 562 ? -8.470 -6.743 15.090 1.00 92.44 562 PHE A O 1
ATOM 4390 N N . ALA A 1 563 ? -10.243 -5.368 14.958 1.00 93.44 563 ALA A N 1
ATOM 4391 C CA . ALA A 1 563 ? -10.959 -5.987 16.071 1.00 93.44 563 ALA A CA 1
ATOM 4392 C C . ALA A 1 563 ? -11.246 -7.472 15.817 1.00 93.44 563 ALA A C 1
ATOM 4394 O O . ALA A 1 563 ? -11.003 -8.303 16.698 1.00 93.44 563 ALA A O 1
ATOM 4395 N N . GLN A 1 564 ? -11.675 -7.816 14.600 1.00 92.88 564 GLN A N 1
ATOM 4396 C CA . GLN A 1 564 ? -11.889 -9.206 14.208 1.00 92.88 564 GLN A CA 1
ATOM 4397 C C . GLN A 1 564 ? -10.586 -10.011 14.255 1.00 92.88 564 GLN A C 1
ATOM 4399 O O . GLN A 1 564 ? -10.560 -11.106 14.809 1.00 92.88 564 GLN A O 1
ATOM 4404 N N . LYS A 1 565 ? -9.474 -9.449 13.769 1.00 93.62 565 LYS A N 1
ATOM 4405 C CA . LYS A 1 565 ? -8.159 -10.102 13.797 1.00 93.62 565 LYS A CA 1
ATOM 4406 C C . LYS A 1 565 ? -7.688 -10.412 15.220 1.00 93.62 565 LYS A C 1
ATOM 4408 O O . LYS A 1 565 ? -7.130 -11.484 15.460 1.00 93.62 565 LYS A O 1
ATOM 4413 N N . VAL A 1 566 ? -7.918 -9.504 16.171 1.00 94.62 566 VAL A N 1
ATOM 4414 C CA . VAL A 1 566 ? -7.616 -9.740 17.593 1.00 94.62 566 VAL A CA 1
ATOM 4415 C C . VAL A 1 566 ? -8.497 -10.860 18.150 1.00 94.62 566 VAL A C 1
ATOM 4417 O O . VAL A 1 566 ? -7.980 -11.764 18.807 1.00 94.62 566 VAL A O 1
ATOM 4420 N N . LEU A 1 567 ? -9.803 -10.842 17.864 1.00 94.81 567 LEU A N 1
ATOM 4421 C CA . LEU A 1 567 ? -10.726 -11.897 18.290 1.00 94.81 567 LEU A CA 1
ATOM 4422 C C . LEU A 1 567 ? -10.325 -13.266 17.730 1.00 94.81 567 LEU A C 1
ATOM 4424 O O . LEU A 1 567 ? -10.228 -14.226 18.491 1.00 94.81 567 LEU A O 1
ATOM 4428 N N . ASP A 1 568 ? -10.037 -13.360 16.435 1.00 94.06 568 ASP A N 1
ATOM 4429 C CA . ASP A 1 568 ? -9.633 -14.606 15.782 1.00 94.06 568 ASP A CA 1
ATOM 4430 C C . ASP A 1 568 ? -8.352 -15.170 16.398 1.00 94.06 568 ASP A C 1
ATOM 4432 O O . ASP A 1 568 ? -8.241 -16.374 16.625 1.00 94.06 568 ASP A O 1
ATOM 4436 N N . SER A 1 569 ? -7.398 -14.294 16.714 1.00 95.88 569 SER A N 1
ATOM 4437 C CA . SER A 1 569 ? -6.161 -14.638 17.411 1.00 95.88 569 SER A CA 1
ATOM 4438 C C . SER A 1 569 ? -6.442 -15.213 18.804 1.00 95.88 569 SER A C 1
ATOM 4440 O O . SER A 1 569 ? -5.955 -16.291 19.151 1.00 95.88 569 SER A O 1
ATOM 4442 N N . LEU A 1 570 ? -7.312 -14.559 19.581 1.00 95.06 570 LEU A N 1
ATOM 4443 C CA . LEU A 1 570 ? -7.719 -15.026 20.908 1.00 95.06 570 LEU A CA 1
ATOM 4444 C C . LEU A 1 570 ? -8.474 -16.354 20.848 1.00 95.06 570 LEU A C 1
ATOM 4446 O O . LEU A 1 570 ? -8.207 -17.229 21.665 1.00 95.06 570 LEU A O 1
ATOM 4450 N N . VAL A 1 571 ? -9.387 -16.525 19.891 1.00 94.69 571 VAL A N 1
ATOM 4451 C CA . VAL A 1 571 ? -10.135 -17.775 19.690 1.00 94.69 571 VAL A CA 1
ATOM 4452 C C . VAL A 1 571 ? -9.188 -18.900 19.282 1.00 94.69 571 VAL A C 1
ATOM 4454 O O . VAL A 1 571 ? -9.298 -20.010 19.795 1.00 94.69 571 VAL A O 1
ATOM 4457 N N . ARG A 1 572 ? -8.217 -18.626 18.406 1.00 95.50 572 ARG A N 1
ATOM 4458 C CA . ARG A 1 572 ? -7.230 -19.621 17.971 1.00 95.50 572 ARG A CA 1
ATOM 4459 C C . ARG A 1 572 ? -6.338 -20.092 19.121 1.00 95.50 572 ARG A C 1
ATOM 4461 O O . ARG A 1 572 ? -6.021 -21.275 19.180 1.00 95.50 572 ARG A O 1
ATOM 4468 N N . VAL A 1 573 ? -5.935 -19.186 20.015 1.00 96.56 573 VAL A N 1
ATOM 4469 C CA . VAL A 1 573 ? -5.006 -19.496 21.117 1.00 96.56 573 VAL A CA 1
ATOM 4470 C C . VAL A 1 573 ? -5.728 -19.991 22.380 1.00 96.56 573 VAL A C 1
ATOM 4472 O O . VAL A 1 573 ? -5.206 -20.867 23.066 1.00 96.56 573 VAL A O 1
ATOM 4475 N N . HIS A 1 574 ? -6.924 -19.476 22.691 1.00 95.69 574 HIS A N 1
ATOM 4476 C CA . HIS A 1 574 ? -7.636 -19.730 23.960 1.00 95.69 574 HIS A CA 1
ATOM 4477 C C . HIS A 1 574 ? -9.066 -20.275 23.804 1.00 95.69 574 HIS A C 1
ATOM 4479 O O . HIS A 1 574 ? -9.749 -20.479 24.808 1.00 95.69 574 HIS A O 1
ATOM 4485 N N . GLY A 1 575 ? -9.543 -20.522 22.583 1.00 92.81 575 GLY A N 1
ATOM 4486 C CA . GLY A 1 575 ? -10.845 -21.143 22.329 1.00 92.81 575 GLY A CA 1
ATOM 4487 C C . GLY A 1 575 ? -12.037 -20.308 22.806 1.00 92.81 575 GLY A C 1
ATOM 4488 O O . GLY A 1 575 ? -12.094 -19.094 22.608 1.00 92.81 575 GLY A O 1
ATOM 4489 N N . GLU A 1 576 ? -13.013 -20.967 23.437 1.00 88.44 576 GLU A N 1
ATOM 4490 C CA . GLU A 1 576 ? -14.281 -20.349 23.861 1.00 88.44 576 GLU A CA 1
ATOM 4491 C C . GLU A 1 576 ? -14.121 -19.243 24.907 1.00 88.44 576 GLU A C 1
ATOM 4493 O O . GLU A 1 576 ? -14.931 -18.313 24.932 1.00 88.44 576 GLU A O 1
ATOM 4498 N N . TRP A 1 577 ? -13.054 -19.282 25.718 1.00 94.44 577 TRP A N 1
ATOM 4499 C CA . TRP A 1 577 ? -12.758 -18.220 26.685 1.00 94.44 577 TRP A CA 1
ATOM 4500 C C . TRP A 1 577 ? -12.752 -16.840 26.018 1.00 94.44 577 TRP A C 1
ATOM 4502 O O . TRP A 1 577 ? -13.265 -15.873 26.584 1.00 94.44 577 TRP A O 1
ATOM 4512 N N . ALA A 1 578 ? -12.225 -16.763 24.791 1.00 89.31 578 ALA A N 1
ATOM 4513 C CA . ALA A 1 578 ? -12.136 -15.522 24.040 1.00 89.31 578 ALA A CA 1
ATOM 4514 C C . ALA A 1 578 ? -13.517 -14.909 23.788 1.00 89.31 578 ALA A C 1
ATOM 4516 O O . ALA A 1 578 ? -13.708 -13.725 24.042 1.00 89.31 578 ALA A O 1
ATOM 4517 N N . ARG A 1 579 ? -14.502 -15.709 23.362 1.00 86.94 579 ARG A N 1
ATOM 4518 C CA . ARG A 1 579 ? -15.847 -15.211 23.022 1.00 86.94 579 ARG A CA 1
ATOM 4519 C C . ARG A 1 579 ? -16.582 -14.651 24.238 1.00 86.94 579 ARG A C 1
ATOM 4521 O O . ARG A 1 579 ? -17.269 -13.648 24.117 1.00 86.94 579 ARG A O 1
ATOM 4528 N N . ALA A 1 580 ? -16.390 -15.254 25.410 1.00 87.44 580 ALA A N 1
ATOM 4529 C CA . ALA A 1 580 ? -17.033 -14.804 26.643 1.00 87.44 580 ALA A CA 1
ATOM 4530 C C . ALA A 1 580 ? -16.395 -13.540 27.250 1.00 87.44 580 ALA A C 1
ATOM 4532 O O . ALA A 1 580 ? -17.009 -12.881 28.089 1.00 87.44 580 ALA A O 1
ATOM 4533 N N . ARG A 1 581 ? -15.141 -13.222 26.895 1.00 93.12 581 ARG A N 1
ATOM 4534 C CA . ARG A 1 581 ? -14.340 -12.166 27.545 1.00 93.12 581 ARG A CA 1
ATOM 4535 C C . ARG A 1 581 ? -13.846 -11.080 26.595 1.00 93.12 581 ARG A C 1
ATOM 4537 O O . ARG A 1 581 ? -13.141 -10.175 27.042 1.00 93.12 581 ARG A O 1
ATOM 4544 N N . PHE A 1 582 ? -14.210 -11.150 25.323 1.00 94.81 582 PHE A N 1
ATOM 4545 C CA . PHE A 1 582 ? -13.872 -10.159 24.314 1.00 94.81 582 PHE A CA 1
ATOM 4546 C C . PHE A 1 582 ? -15.006 -9.154 24.125 1.00 94.81 582 PHE A C 1
ATOM 4548 O O . PHE A 1 582 ? -16.172 -9.528 24.035 1.00 94.81 582 PHE A O 1
ATOM 4555 N N . VAL A 1 583 ? -14.656 -7.875 24.020 1.00 93.31 583 VAL A N 1
ATOM 4556 C CA . VAL A 1 583 ? -15.566 -6.811 23.591 1.00 93.31 583 VAL A CA 1
ATOM 4557 C C . VAL A 1 583 ? -14.856 -5.940 22.567 1.00 93.31 583 VAL A C 1
ATOM 4559 O O . VAL A 1 583 ? -13.716 -5.543 22.781 1.00 93.31 583 VAL A O 1
ATOM 4562 N N . ALA A 1 584 ? -15.541 -5.618 21.476 1.00 92.62 584 ALA A N 1
ATOM 4563 C CA . ALA A 1 584 ? -15.103 -4.597 20.537 1.00 92.62 584 ALA A CA 1
ATOM 4564 C C . ALA A 1 584 ? -15.937 -3.330 20.747 1.00 92.62 584 ALA A C 1
ATOM 4566 O O . ALA A 1 584 ? -17.165 -3.382 20.763 1.00 92.62 584 ALA A O 1
ATOM 4567 N N . ILE A 1 585 ? -15.254 -2.205 20.911 1.00 90.94 585 ILE A N 1
ATOM 4568 C CA . ILE A 1 585 ? -15.814 -0.860 20.915 1.00 90.94 585 ILE A CA 1
ATOM 4569 C C . ILE A 1 585 ? -15.357 -0.210 19.620 1.00 90.94 585 ILE A C 1
ATOM 4571 O O . ILE A 1 585 ? -14.158 -0.135 19.352 1.00 90.94 585 ILE A O 1
ATOM 4575 N N . GLN A 1 586 ? -16.310 0.263 18.830 1.00 86.31 586 GLN A N 1
ATOM 4576 C CA . GLN A 1 586 ? -16.016 1.025 17.630 1.00 86.31 586 GLN A CA 1
ATOM 4577 C C . GLN A 1 586 ? -16.239 2.510 17.899 1.00 86.31 586 GLN A C 1
ATOM 4579 O O . GLN A 1 586 ? -17.278 2.895 18.437 1.00 86.31 586 GLN A O 1
ATOM 4584 N N . CYS A 1 587 ? -15.261 3.339 17.537 1.00 84.56 587 CYS A N 1
ATOM 4585 C CA . CYS A 1 587 ? -15.417 4.784 17.608 1.00 84.56 587 CYS A CA 1
ATOM 4586 C C . CYS A 1 587 ? -16.576 5.245 16.693 1.00 84.56 587 CYS A C 1
ATOM 4588 O O . CYS A 1 587 ? -16.748 4.690 15.604 1.00 84.56 587 CYS A O 1
ATOM 4590 N N . PRO A 1 588 ? -17.377 6.248 17.103 1.00 78.12 588 PRO A N 1
ATOM 4591 C CA . PRO A 1 588 ? -18.458 6.800 16.279 1.00 78.12 588 PRO A CA 1
ATOM 4592 C C . PRO A 1 588 ? -17.967 7.316 14.922 1.00 78.12 588 PRO A C 1
ATOM 4594 O O . PRO A 1 588 ? -16.842 7.795 14.830 1.00 78.12 588 PRO A O 1
ATOM 4597 N N . ALA A 1 589 ? -18.819 7.365 13.890 1.00 68.56 589 ALA A N 1
ATOM 4598 C CA . ALA A 1 589 ? -18.393 7.763 12.537 1.00 68.56 589 ALA A CA 1
ATOM 4599 C C . ALA A 1 589 ? -17.768 9.176 12.457 1.00 68.56 589 ALA A C 1
ATOM 4601 O O . ALA A 1 589 ? -16.986 9.476 11.555 1.00 68.56 589 ALA A O 1
ATOM 4602 N N . LYS A 1 590 ? -18.102 10.059 13.410 1.00 75.69 590 LYS A N 1
ATOM 4603 C CA . LYS A 1 590 ? -17.561 11.428 13.514 1.00 75.69 590 LYS A CA 1
ATOM 4604 C C . LYS A 1 590 ? -16.294 11.541 14.361 1.00 75.69 590 LYS A C 1
ATOM 4606 O O . LYS A 1 590 ? -15.674 12.604 14.356 1.00 75.69 590 LYS A O 1
ATOM 4611 N N . VAL A 1 591 ? -15.921 10.496 15.097 1.00 80.69 591 VAL A N 1
ATOM 4612 C CA . VAL A 1 591 ? -14.748 10.494 15.971 1.00 80.69 591 VAL A CA 1
ATOM 4613 C C . VAL A 1 591 ? -13.777 9.437 15.492 1.00 80.69 591 VAL A C 1
ATOM 4615 O O . VAL A 1 591 ? -14.092 8.257 15.418 1.00 80.69 591 VAL A O 1
ATOM 4618 N N . LYS A 1 592 ? -12.577 9.884 15.147 1.00 83.44 592 LYS A N 1
ATOM 4619 C CA . LYS A 1 592 ? -11.632 9.050 14.421 1.00 83.44 592 LYS A CA 1
ATOM 4620 C C . LYS A 1 592 ? -11.127 7.862 15.249 1.00 83.44 592 LYS A C 1
ATOM 4622 O O . LYS A 1 592 ? -11.132 6.742 14.753 1.00 83.44 592 LYS A O 1
ATOM 4627 N N . ASP A 1 593 ? -10.687 8.124 16.475 1.00 89.69 593 ASP A N 1
ATOM 4628 C CA . ASP A 1 593 ? -9.895 7.200 17.288 1.00 89.69 593 ASP A CA 1
ATOM 4629 C C . ASP A 1 593 ? -10.050 7.492 18.798 1.00 89.69 593 ASP A C 1
ATOM 4631 O O . ASP A 1 593 ? -10.734 8.439 19.206 1.00 89.69 593 ASP A O 1
ATOM 4635 N N . ALA A 1 594 ? -9.441 6.658 19.653 1.00 90.50 594 ALA A N 1
ATOM 4636 C CA . ALA A 1 594 ? -9.521 6.815 21.111 1.00 90.50 594 ALA A CA 1
ATOM 4637 C C . ALA A 1 594 ? -8.907 8.139 21.587 1.00 90.50 594 ALA A C 1
ATOM 4639 O O . ALA A 1 594 ? -9.352 8.714 22.583 1.00 90.50 594 ALA A O 1
ATOM 4640 N N . ASN A 1 595 ? -7.906 8.641 20.865 1.00 90.62 595 ASN A N 1
ATOM 4641 C CA . ASN A 1 595 ? -7.322 9.943 21.122 1.00 90.62 595 ASN A CA 1
ATOM 4642 C C . ASN A 1 595 ? -8.341 11.079 20.933 1.00 90.62 595 ASN A C 1
ATOM 4644 O O . ASN A 1 595 ? -8.524 11.895 21.835 1.00 90.62 595 ASN A O 1
ATOM 4648 N N . ALA A 1 596 ? -9.085 11.073 19.827 1.00 88.50 596 ALA A N 1
ATOM 4649 C CA . ALA A 1 596 ? -10.153 12.041 19.593 1.00 88.50 596 ALA A CA 1
ATOM 4650 C C . ALA A 1 596 ? -11.308 11.910 20.614 1.00 88.50 596 ALA A C 1
ATOM 4652 O O . ALA A 1 596 ? -11.909 12.908 21.021 1.00 88.50 596 ALA A O 1
ATOM 4653 N N . LEU A 1 597 ? -11.596 10.696 21.099 1.00 88.38 597 LEU A N 1
ATOM 4654 C CA . LEU A 1 597 ? -12.556 10.492 22.192 1.00 88.38 597 LEU A CA 1
ATOM 4655 C C . LEU A 1 597 ? -12.086 11.124 23.509 1.00 88.38 597 LEU A C 1
ATOM 4657 O O . LEU A 1 597 ? -12.907 11.700 24.229 1.00 88.38 597 LEU A O 1
ATOM 4661 N N . LEU A 1 598 ? -10.787 11.049 23.819 1.00 88.56 598 LEU A N 1
ATOM 4662 C CA . LEU A 1 598 ? -10.208 11.708 24.992 1.00 88.56 598 LEU A CA 1
ATOM 4663 C C . LEU A 1 598 ? -10.343 13.231 24.881 1.00 88.56 598 LEU A C 1
ATOM 4665 O O . LEU A 1 598 ? -10.789 13.868 25.831 1.00 88.56 598 LEU A O 1
ATOM 4669 N N . GLU A 1 599 ? -10.023 13.802 23.716 1.00 86.12 599 GLU A N 1
ATOM 4670 C CA . GLU A 1 599 ? -10.146 15.245 23.454 1.00 86.12 599 GLU A CA 1
ATOM 4671 C C . GLU A 1 599 ? -11.583 15.753 23.633 1.00 86.12 599 GLU A C 1
ATOM 4673 O O . GLU A 1 599 ? -11.801 16.843 24.159 1.00 86.12 599 GLU A O 1
ATOM 4678 N N . SER A 1 600 ? -12.574 14.946 23.248 1.00 85.38 600 SER A N 1
ATOM 4679 C CA . SER A 1 600 ? -13.991 15.284 23.431 1.00 85.38 600 SER A CA 1
ATOM 4680 C C . SER A 1 600 ? -14.516 15.090 24.864 1.00 85.38 600 SER A C 1
ATOM 4682 O O . SER A 1 600 ? -15.652 15.466 25.150 1.00 85.38 600 SER A O 1
ATOM 4684 N N . GLY A 1 601 ? -13.721 14.510 25.771 1.00 85.50 601 GLY A N 1
ATOM 4685 C CA . GLY A 1 601 ? -14.098 14.278 27.170 1.00 85.50 601 GLY A CA 1
ATOM 4686 C C . GLY A 1 601 ? -15.066 13.111 27.402 1.00 85.50 601 GLY A C 1
ATOM 4687 O O . GLY A 1 601 ? -15.584 12.967 28.507 1.00 85.50 601 GLY A O 1
ATOM 4688 N N . VAL A 1 602 ? -15.318 12.270 26.392 1.00 86.81 602 VAL A N 1
ATOM 4689 C CA . VAL A 1 602 ? -16.288 11.157 26.480 1.00 86.81 602 VAL A CA 1
ATOM 4690 C C . VAL A 1 602 ? -15.641 9.772 26.553 1.00 86.81 602 VAL A C 1
ATOM 4692 O O . VAL A 1 602 ? -16.353 8.785 26.743 1.00 86.81 602 VAL A O 1
ATOM 4695 N N . LEU A 1 603 ? -14.309 9.677 26.425 1.00 89.06 603 LEU A N 1
ATOM 4696 C CA . LEU A 1 603 ? -13.593 8.397 26.445 1.00 89.06 603 LEU A CA 1
ATOM 4697 C C . LEU A 1 603 ? -13.924 7.571 27.697 1.00 89.06 603 LEU A C 1
ATOM 4699 O O . LEU A 1 603 ? -14.277 6.404 27.570 1.00 89.06 603 LEU A O 1
ATOM 4703 N N . ASP A 1 604 ? -13.892 8.174 28.888 1.00 88.81 604 ASP A N 1
ATOM 4704 C CA . ASP A 1 604 ? -14.195 7.471 30.143 1.00 88.81 604 ASP A CA 1
ATOM 4705 C C . ASP A 1 604 ? -15.591 6.843 30.158 1.00 88.81 604 ASP A C 1
ATOM 4707 O O . ASP A 1 604 ? -15.749 5.689 30.555 1.00 88.81 604 ASP A O 1
ATOM 4711 N N . ALA A 1 605 ? -16.597 7.580 29.681 1.00 83.75 605 ALA A N 1
ATOM 4712 C CA . ALA A 1 605 ? -17.972 7.097 29.627 1.00 83.75 605 ALA A CA 1
ATOM 4713 C C . ALA A 1 605 ? -18.116 5.899 28.676 1.00 83.75 605 ALA A C 1
ATOM 4715 O O . ALA A 1 605 ? -18.806 4.933 29.009 1.00 83.75 605 ALA A O 1
ATOM 4716 N N . ILE A 1 606 ? -17.421 5.936 27.534 1.00 84.75 606 ILE A N 1
ATOM 4717 C CA . ILE A 1 606 ? -17.419 4.849 26.546 1.00 84.75 606 ILE A CA 1
ATOM 4718 C C . ILE A 1 606 ? -16.728 3.608 27.102 1.00 84.75 606 ILE A C 1
ATOM 4720 O O . ILE A 1 606 ? -17.268 2.507 27.006 1.00 84.75 606 ILE A O 1
ATOM 4724 N N . LEU A 1 607 ? -15.549 3.768 27.709 1.00 88.38 607 LEU A N 1
ATOM 4725 C CA . LEU A 1 607 ? -14.801 2.635 28.256 1.00 88.38 607 LEU A CA 1
ATOM 4726 C C . LEU A 1 607 ? -15.525 1.981 29.443 1.00 88.38 607 LEU A C 1
ATOM 4728 O O . LEU A 1 607 ? -15.403 0.773 29.638 1.00 88.38 607 LEU A O 1
ATOM 4732 N N . ASP A 1 608 ? -16.319 2.749 30.193 1.00 84.75 608 ASP A N 1
ATOM 4733 C CA . ASP A 1 608 ? -17.188 2.234 31.257 1.00 84.75 608 ASP A CA 1
ATOM 4734 C C . ASP A 1 608 ? -18.497 1.612 30.745 1.00 84.75 608 ASP A C 1
ATOM 4736 O O . ASP A 1 608 ? -19.270 1.079 31.541 1.00 84.75 608 ASP A O 1
ATOM 4740 N N . GLY A 1 609 ? -18.772 1.678 29.438 1.00 73.19 609 GLY A N 1
ATOM 4741 C CA . GLY A 1 609 ? -20.019 1.186 28.851 1.00 73.19 609 GLY A CA 1
ATOM 4742 C C . GLY A 1 609 ? -21.255 2.001 29.246 1.00 73.19 609 GLY A C 1
ATOM 4743 O O . GLY A 1 609 ? -22.364 1.481 29.183 1.00 73.19 609 GLY A O 1
ATOM 4744 N N . ARG A 1 610 ? -21.083 3.264 29.667 1.00 51.94 610 ARG A N 1
ATOM 4745 C CA . ARG A 1 610 ? -22.182 4.165 30.072 1.00 51.94 610 ARG A CA 1
ATOM 4746 C C . ARG A 1 610 ? -22.840 4.885 28.896 1.00 51.94 610 ARG A C 1
ATOM 4748 O O . ARG A 1 610 ? -23.823 5.591 29.085 1.00 51.94 610 ARG A O 1
ATOM 4755 N N . THR A 1 611 ? -22.297 4.732 27.695 1.00 46.75 611 THR A N 1
ATOM 4756 C CA . THR A 1 611 ? -22.810 5.341 26.471 1.00 46.75 611 THR A CA 1
ATOM 4757 C C . THR A 1 611 ? -23.000 4.264 25.406 1.00 46.75 611 THR A C 1
ATOM 4759 O O . THR A 1 611 ? -22.040 3.758 24.828 1.00 46.75 611 THR A O 1
ATOM 4762 N N . ALA A 1 612 ? -24.255 3.890 25.150 1.00 36.91 612 ALA A N 1
ATOM 4763 C CA . ALA A 1 612 ? -24.617 3.031 24.031 1.00 36.91 612 ALA A CA 1
ATOM 4764 C C . ALA A 1 612 ? -24.684 3.885 22.755 1.00 36.91 612 ALA A C 1
ATOM 4766 O O . ALA A 1 612 ? -25.695 4.524 22.495 1.00 36.91 612 ALA A O 1
ATOM 4767 N N . TRP A 1 613 ? -23.611 3.921 21.961 1.00 46.88 613 TRP A N 1
ATOM 4768 C CA . TRP A 1 613 ? -23.653 4.510 20.618 1.00 46.88 613 TRP A CA 1
ATOM 4769 C C . TRP A 1 613 ? -23.176 3.485 19.598 1.00 46.88 613 TRP A C 1
ATOM 4771 O O . TRP A 1 613 ? -22.043 3.011 19.652 1.00 46.88 613 TRP A O 1
ATOM 4781 N N . LEU A 1 614 ? -24.072 3.129 18.685 1.00 36.72 614 LEU A N 1
ATOM 4782 C CA . LEU A 1 614 ? -23.852 2.192 17.593 1.00 36.72 614 LEU A CA 1
ATOM 4783 C C . LEU A 1 614 ? -24.299 2.870 16.300 1.00 36.72 614 LEU A C 1
ATOM 4785 O O . LEU A 1 614 ? -25.480 2.858 15.971 1.00 36.72 614 LEU A O 1
ATOM 4789 N N . ASP A 1 615 ? -23.343 3.429 15.559 1.00 34.62 615 ASP A N 1
ATOM 4790 C CA . ASP A 1 615 ? -23.514 3.666 14.125 1.00 34.62 615 ASP A CA 1
ATOM 4791 C C . ASP A 1 615 ? -23.387 2.312 13.409 1.00 34.62 615 ASP A C 1
ATOM 4793 O O . ASP A 1 615 ? -22.324 1.919 12.924 1.00 34.62 615 ASP A O 1
ATOM 4797 N N . VAL A 1 616 ? -24.489 1.566 13.377 1.00 35.28 616 VAL A N 1
ATOM 4798 C CA . VAL A 1 616 ? -24.751 0.581 12.328 1.00 35.28 616 VAL A CA 1
ATOM 4799 C C . VAL A 1 616 ? -26.185 0.825 11.885 1.00 35.28 616 VAL A C 1
ATOM 4801 O O . VAL A 1 616 ? -27.121 0.609 12.653 1.00 35.28 616 VAL A O 1
ATOM 4804 N N . GLU A 1 617 ? -26.355 1.307 10.656 1.00 35.03 617 GLU A N 1
ATOM 4805 C CA . GLU A 1 617 ? -27.628 1.267 9.940 1.00 35.03 617 GLU A CA 1
ATOM 4806 C C . GLU A 1 617 ? -28.037 -0.204 9.737 1.00 35.03 617 GLU A C 1
ATOM 4808 O O . GLU A 1 617 ? -27.859 -0.774 8.665 1.00 35.03 617 GLU A O 1
ATOM 4813 N N . GLU A 1 618 ? -28.545 -0.863 10.775 1.00 42.12 618 GLU A N 1
ATOM 4814 C CA . GLU A 1 618 ? -29.354 -2.066 10.602 1.00 42.12 618 GLU A CA 1
ATOM 4815 C C . GLU A 1 618 ? -30.828 -1.666 10.572 1.00 42.12 618 GLU A C 1
ATOM 4817 O O . GLU A 1 618 ? -31.303 -0.848 11.369 1.00 42.12 618 GLU A O 1
ATOM 4822 N N . ALA A 1 619 ? -31.543 -2.233 9.599 1.00 44.22 619 ALA A N 1
ATOM 4823 C CA . ALA A 1 619 ? -32.985 -2.102 9.482 1.00 44.22 619 ALA A CA 1
ATOM 4824 C C . ALA A 1 619 ? -33.664 -2.524 10.802 1.00 44.22 619 ALA A C 1
ATOM 4826 O O . ALA A 1 619 ? -33.170 -3.435 11.473 1.00 44.22 619 ALA A O 1
ATOM 4827 N N . PRO A 1 620 ? -34.783 -1.883 11.189 1.00 54.00 620 PRO A N 1
ATOM 4828 C CA . PRO A 1 620 ? -35.510 -2.252 12.397 1.00 54.00 620 PRO A CA 1
ATOM 4829 C C . PRO A 1 620 ? -35.822 -3.753 12.401 1.00 54.00 620 PRO A C 1
ATOM 4831 O O . PRO A 1 620 ? -36.204 -4.325 11.379 1.00 54.00 620 PRO A O 1
ATOM 4834 N N . VAL A 1 621 ? -35.632 -4.385 13.560 1.00 61.72 621 VAL A N 1
ATOM 4835 C CA . VAL A 1 621 ? -35.938 -5.803 13.762 1.00 61.72 621 VAL A CA 1
ATOM 4836 C C . VAL A 1 621 ? -37.421 -6.028 13.476 1.00 61.72 621 VAL A C 1
ATOM 4838 O O . VAL A 1 621 ? -38.279 -5.405 14.100 1.00 61.72 621 VAL A O 1
ATOM 4841 N N . ASP A 1 622 ? -37.719 -6.918 12.529 1.00 76.31 622 ASP A N 1
ATOM 4842 C CA . ASP A 1 622 ? -39.083 -7.372 12.286 1.00 76.31 622 ASP A CA 1
ATOM 4843 C C . ASP A 1 622 ? -39.531 -8.245 13.466 1.00 76.31 622 ASP A C 1
ATOM 4845 O O . ASP A 1 622 ? -39.215 -9.432 13.546 1.00 76.31 622 ASP A O 1
ATOM 4849 N N . VAL A 1 623 ? -40.251 -7.625 14.404 1.00 75.81 623 VAL A N 1
ATOM 4850 C CA . VAL A 1 623 ? -40.767 -8.241 15.639 1.00 75.81 623 VAL A CA 1
ATOM 4851 C C . VAL A 1 623 ? -41.669 -9.445 15.333 1.00 75.81 623 VAL A C 1
ATOM 4853 O O . VAL A 1 623 ? -41.861 -10.309 16.184 1.00 75.81 623 VAL A O 1
ATOM 4856 N N . THR A 1 624 ? -42.200 -9.551 14.108 1.00 75.12 624 THR A N 1
ATOM 4857 C CA . THR A 1 624 ? -43.019 -10.700 13.693 1.00 75.12 624 THR A CA 1
ATOM 4858 C C . THR A 1 624 ? -42.216 -11.984 13.481 1.00 75.12 624 THR A C 1
ATOM 4860 O O . THR A 1 624 ? -42.810 -13.058 13.413 1.00 75.12 624 THR A O 1
ATOM 4863 N N . GLN A 1 625 ? -40.885 -11.890 13.408 1.00 79.12 625 GLN A N 1
ATOM 4864 C CA . GLN A 1 625 ? -39.983 -13.035 13.257 1.00 79.12 625 GLN A CA 1
ATOM 4865 C C . GLN A 1 625 ? -39.390 -13.530 14.583 1.00 79.12 625 GLN A C 1
ATOM 4867 O O . GLN A 1 625 ? -38.655 -14.515 14.571 1.00 79.12 625 GLN A O 1
ATOM 4872 N N . LEU A 1 626 ? -39.685 -12.865 15.705 1.00 82.31 626 LEU A N 1
ATOM 4873 C CA . LEU A 1 626 ? -39.243 -13.293 17.034 1.00 82.31 626 LEU A CA 1
ATOM 4874 C C . LEU A 1 626 ? -40.122 -14.437 17.555 1.00 82.31 626 LEU A C 1
ATOM 4876 O O . LEU A 1 626 ? -41.329 -14.480 17.300 1.00 82.31 626 LEU A O 1
ATOM 4880 N N . SER A 1 627 ? -39.521 -15.353 18.309 1.00 87.25 627 SER A N 1
ATOM 4881 C CA . SER A 1 627 ? -40.261 -16.314 19.131 1.00 87.25 627 SER A CA 1
ATOM 4882 C C . SER A 1 627 ? -41.019 -15.608 20.267 1.00 87.25 627 SER A C 1
ATOM 4884 O O . SER A 1 627 ? -40.781 -14.435 20.548 1.00 87.25 627 SER A O 1
ATOM 4886 N N . GLU A 1 628 ? -41.958 -16.301 20.924 1.00 85.12 628 GLU A N 1
ATOM 4887 C CA . GLU A 1 628 ? -42.727 -15.715 22.040 1.00 85.12 628 GLU A CA 1
ATOM 4888 C C . GLU A 1 628 ? -41.827 -15.229 23.186 1.00 85.12 628 GLU A C 1
ATOM 4890 O O . GLU A 1 628 ? -42.038 -14.128 23.684 1.00 85.12 628 GLU A O 1
ATOM 4895 N N . GLU A 1 629 ? -40.798 -15.999 23.548 1.00 82.25 629 GLU A N 1
ATOM 4896 C CA . GLU A 1 629 ? -39.867 -15.662 24.636 1.00 82.25 629 GLU A CA 1
ATOM 4897 C C . GLU A 1 629 ? -39.006 -14.435 24.286 1.00 82.25 629 GLU A C 1
ATOM 4899 O O . GLU A 1 629 ? -38.876 -13.506 25.080 1.00 82.25 629 GLU A O 1
ATOM 4904 N N . GLU A 1 630 ? -38.497 -14.367 23.052 1.00 76.50 630 GLU A N 1
ATOM 4905 C CA . GLU A 1 630 ? -37.743 -13.206 22.554 1.00 76.50 630 GLU A CA 1
ATOM 4906 C C . GLU A 1 630 ? -38.628 -11.956 22.446 1.00 76.50 630 GLU A C 1
ATOM 4908 O O . GLU A 1 630 ? -38.164 -10.829 22.617 1.00 76.50 630 GLU A O 1
ATOM 4913 N N . ARG A 1 631 ? -39.919 -12.134 22.155 1.00 87.06 631 ARG A N 1
ATOM 4914 C CA . ARG A 1 631 ? -40.871 -11.030 22.046 1.00 87.06 631 ARG A CA 1
ATOM 4915 C C . ARG A 1 631 ? -41.261 -10.466 23.412 1.00 87.06 631 ARG A C 1
ATOM 4917 O O . ARG A 1 631 ? -41.407 -9.251 23.520 1.00 87.06 631 ARG A O 1
ATOM 4924 N N . GLU A 1 632 ? -41.389 -11.304 24.439 1.00 85.62 632 GLU A N 1
ATOM 4925 C CA . GLU A 1 632 ? -41.575 -10.833 25.818 1.00 85.62 632 GLU A CA 1
ATOM 4926 C C . GLU A 1 632 ? -40.348 -10.050 26.314 1.00 85.62 632 GLU A C 1
ATOM 4928 O O . GLU A 1 632 ? -40.513 -8.930 26.800 1.00 85.62 632 GLU A O 1
ATOM 4933 N N . ASP A 1 633 ? -39.123 -10.555 26.104 1.00 79.44 633 ASP A N 1
ATOM 4934 C CA . ASP A 1 633 ? -37.890 -9.834 26.485 1.00 79.44 633 ASP A CA 1
ATOM 4935 C C . ASP A 1 633 ? -37.719 -8.526 25.685 1.00 79.44 633 ASP A C 1
ATOM 4937 O O . ASP A 1 633 ? -37.305 -7.498 26.230 1.00 79.44 633 ASP A O 1
ATOM 4941 N N . TYR A 1 634 ? -38.117 -8.517 24.405 1.00 88.88 634 TYR A N 1
ATOM 4942 C CA . TYR A 1 634 ? -38.180 -7.303 23.587 1.00 88.88 634 TYR A CA 1
ATOM 4943 C C . TYR A 1 634 ? -39.106 -6.243 24.199 1.00 88.88 634 TYR A C 1
ATOM 4945 O O . TYR A 1 634 ? -38.706 -5.085 24.345 1.00 88.88 634 TYR A O 1
ATOM 4953 N N . GLU A 1 635 ? -40.343 -6.614 24.542 1.00 90.19 635 GLU A N 1
ATOM 4954 C CA . GLU A 1 635 ? -41.344 -5.679 25.064 1.00 90.19 635 GLU A CA 1
ATOM 4955 C C . GLU A 1 635 ? -40.975 -5.165 26.464 1.00 90.19 635 GLU A C 1
ATOM 4957 O O . GLU A 1 635 ? -41.097 -3.963 26.720 1.00 90.19 635 GLU A O 1
ATOM 4962 N N . GLU A 1 636 ? -40.441 -6.025 27.338 1.00 88.88 636 GLU A N 1
ATOM 4963 C CA . GLU A 1 636 ? -39.976 -5.639 28.676 1.00 88.88 636 GLU A CA 1
ATOM 4964 C C . GLU A 1 636 ? -38.833 -4.615 28.598 1.00 88.88 636 GLU A C 1
ATOM 4966 O O . GLU A 1 636 ? -38.872 -3.560 29.239 1.00 88.88 636 GLU A O 1
ATOM 4971 N N . ARG A 1 637 ? -37.828 -4.869 27.754 1.00 81.56 637 ARG A N 1
ATOM 4972 C CA . ARG A 1 637 ? -36.681 -3.962 27.603 1.00 81.56 637 ARG A CA 1
ATOM 4973 C C . ARG A 1 637 ? -37.048 -2.658 26.922 1.00 81.56 637 ARG A C 1
ATOM 4975 O O . ARG A 1 637 ? -36.524 -1.612 27.306 1.00 81.56 637 ARG A O 1
ATOM 4982 N N . LEU A 1 638 ? -37.942 -2.706 25.936 1.00 88.62 638 LEU A N 1
ATOM 4983 C CA . LEU A 1 638 ? -38.445 -1.505 25.284 1.00 88.62 638 LEU A CA 1
ATOM 4984 C C . LEU A 1 638 ? -39.164 -0.602 26.295 1.00 88.62 638 LEU A C 1
ATOM 4986 O O . LEU A 1 638 ? -38.917 0.603 26.306 1.00 88.62 638 LEU A O 1
ATOM 4990 N N . ALA A 1 639 ? -39.988 -1.173 27.178 1.00 87.56 639 ALA A N 1
ATOM 4991 C CA . ALA A 1 639 ? -40.664 -0.422 28.233 1.00 87.56 639 ALA A CA 1
ATOM 4992 C C . ALA A 1 639 ? -39.667 0.244 29.195 1.00 87.56 639 ALA A C 1
ATOM 4994 O O . ALA A 1 639 ? -39.771 1.444 29.441 1.00 87.56 639 ALA A O 1
ATOM 4995 N N . ILE A 1 640 ? -38.647 -0.492 29.655 1.00 83.69 640 ILE A N 1
ATOM 4996 C CA . ILE A 1 640 ? -37.601 0.041 30.546 1.00 83.69 640 ILE A CA 1
ATOM 4997 C C . ILE A 1 640 ? -36.867 1.229 29.902 1.00 83.69 640 ILE A C 1
ATOM 4999 O O . ILE A 1 640 ? -36.620 2.241 30.558 1.00 83.69 640 ILE A O 1
ATOM 5003 N N . MET A 1 641 ? -36.521 1.122 28.616 1.00 81.69 641 MET A N 1
ATOM 5004 C CA . MET A 1 641 ? -35.790 2.173 27.895 1.00 81.69 641 MET A CA 1
ATOM 5005 C C . MET A 1 641 ? -36.648 3.417 27.639 1.00 81.69 641 MET A C 1
ATOM 5007 O O . MET A 1 641 ? -36.150 4.536 27.734 1.00 81.69 641 MET A O 1
ATOM 5011 N N . LEU A 1 642 ? -37.937 3.238 27.340 1.00 81.38 642 LEU A N 1
ATOM 5012 C CA . LEU A 1 642 ? -38.862 4.356 27.145 1.00 81.38 642 LEU A CA 1
ATOM 5013 C C . LEU A 1 642 ? -39.193 5.068 28.462 1.00 81.38 642 LEU A C 1
ATOM 5015 O O . LEU A 1 642 ? -39.343 6.289 28.471 1.00 81.38 642 LEU A O 1
ATOM 5019 N N . GLU A 1 643 ? -39.273 4.334 29.575 1.00 86.88 643 GLU A N 1
ATOM 5020 C CA . GLU A 1 643 ? -39.491 4.915 30.904 1.00 86.88 643 GLU A CA 1
ATOM 5021 C C . GLU A 1 643 ? -38.283 5.709 31.417 1.00 86.88 643 GLU A C 1
ATOM 5023 O O . GLU A 1 643 ? -38.469 6.680 32.154 1.00 86.88 643 GLU A O 1
ATOM 5028 N N . SER A 1 644 ? -37.056 5.343 31.025 1.00 81.75 644 SER A N 1
ATOM 5029 C CA . SER A 1 644 ? -35.853 6.070 31.449 1.00 81.75 644 SER A CA 1
ATOM 5030 C C . SER A 1 644 ? -35.725 7.444 30.778 1.00 81.75 644 SER A C 1
ATOM 5032 O O . SER A 1 644 ? -35.160 8.367 31.362 1.00 81.75 644 SER A O 1
ATOM 5034 N N . GLY A 1 645 ? -36.287 7.601 29.573 1.00 77.75 645 GLY A N 1
ATOM 5035 C CA . GLY A 1 645 ? -36.246 8.843 28.797 1.00 77.75 645 GLY A CA 1
ATOM 5036 C C . GLY A 1 645 ? -34.865 9.190 28.227 1.00 77.75 645 GLY A C 1
ATOM 5037 O O . GLY A 1 645 ? -34.688 10.284 27.690 1.00 77.75 645 GLY A O 1
ATOM 5038 N N . ASP A 1 646 ? -33.892 8.280 28.333 1.00 59.56 646 ASP A N 1
ATOM 5039 C CA . ASP A 1 646 ? -32.502 8.510 27.915 1.00 59.56 646 ASP A CA 1
ATOM 5040 C C . ASP A 1 646 ? -32.277 8.307 26.407 1.00 59.56 646 ASP A C 1
ATOM 5042 O O . ASP A 1 646 ? -31.241 8.701 25.869 1.00 59.56 646 ASP A O 1
ATOM 5046 N N . VAL A 1 647 ? -33.236 7.685 25.717 1.00 67.75 647 VAL A N 1
ATOM 5047 C CA . VAL A 1 647 ? -33.185 7.364 24.286 1.00 67.75 647 VAL A CA 1
ATOM 5048 C C . VAL A 1 647 ? -34.536 7.634 23.628 1.00 67.75 647 VAL A C 1
ATOM 5050 O O . VAL A 1 647 ? -35.585 7.481 24.253 1.00 67.75 647 VAL A O 1
ATOM 5053 N N . ASP A 1 648 ? -34.524 8.047 22.360 1.00 85.38 648 ASP A N 1
ATOM 5054 C CA . ASP A 1 648 ? -35.759 8.189 21.588 1.00 85.38 648 ASP A CA 1
ATOM 5055 C C . ASP A 1 648 ? -36.380 6.823 21.242 1.00 85.38 648 ASP A C 1
ATOM 5057 O O . ASP A 1 648 ? -35.739 5.773 21.337 1.00 85.38 648 ASP A O 1
ATOM 5061 N N . GLU A 1 649 ? -37.652 6.837 20.843 1.00 79.81 649 GLU A N 1
ATOM 5062 C CA . GLU A 1 649 ? -38.429 5.619 20.604 1.00 79.81 649 GLU A CA 1
ATOM 5063 C C . GLU A 1 649 ? -37.855 4.732 19.485 1.00 79.81 649 GLU A C 1
ATOM 5065 O O . GLU A 1 649 ? -37.939 3.505 19.574 1.00 79.81 649 GLU A O 1
ATOM 5070 N N . ASP A 1 650 ? -37.235 5.314 18.455 1.00 74.06 650 ASP A N 1
ATOM 5071 C CA . ASP A 1 650 ? -36.632 4.547 17.360 1.00 74.06 650 ASP A CA 1
ATOM 5072 C C . ASP A 1 650 ? -35.342 3.854 17.823 1.00 74.06 650 ASP A C 1
ATOM 5074 O O . ASP A 1 650 ? -35.123 2.667 17.554 1.00 74.06 650 ASP A O 1
ATOM 5078 N N . ALA A 1 651 ? -34.520 4.561 18.600 1.00 68.62 651 ALA A N 1
ATOM 5079 C CA . ALA A 1 651 ? -33.325 4.007 19.226 1.00 68.62 651 ALA A CA 1
ATOM 5080 C C . ALA A 1 651 ? -33.667 2.891 20.230 1.00 68.62 651 ALA A C 1
ATOM 5082 O O . ALA A 1 651 ? -33.049 1.821 20.196 1.00 68.62 651 ALA A O 1
ATOM 5083 N N . ALA A 1 652 ? -34.687 3.095 21.069 1.00 74.50 652 ALA A N 1
ATOM 5084 C CA . ALA A 1 652 ? -35.151 2.109 22.043 1.00 74.50 652 ALA A CA 1
ATOM 5085 C C . ALA A 1 652 ? -35.639 0.817 21.360 1.00 74.50 652 ALA A C 1
ATOM 5087 O O . ALA A 1 652 ? -35.254 -0.285 21.758 1.00 74.50 652 ALA A O 1
ATOM 5088 N N . ARG A 1 653 ? -36.410 0.936 20.267 1.00 78.94 653 ARG A N 1
ATOM 5089 C CA . ARG A 1 653 ? -36.900 -0.214 19.481 1.00 78.94 653 ARG A CA 1
ATOM 5090 C C . ARG A 1 653 ? -35.770 -1.019 18.843 1.00 78.94 653 ARG A C 1
ATOM 5092 O O . ARG A 1 653 ? -35.845 -2.248 18.817 1.00 78.94 653 ARG A O 1
ATOM 5099 N N . LYS A 1 654 ? -34.720 -0.361 18.343 1.00 73.06 654 LYS A N 1
ATOM 5100 C CA . LYS A 1 654 ? -33.539 -1.037 17.771 1.00 73.06 654 LYS A CA 1
ATOM 5101 C C . LYS A 1 654 ? -32.720 -1.762 18.842 1.00 73.06 654 LYS A C 1
ATOM 5103 O O . LYS A 1 654 ? -32.294 -2.895 18.621 1.00 73.06 654 LYS A O 1
ATOM 5108 N N . LEU A 1 655 ? -32.534 -1.139 20.007 1.00 65.75 655 LEU A N 1
ATOM 5109 C CA . LEU A 1 655 ? -31.814 -1.721 21.144 1.00 65.75 655 LEU A CA 1
ATOM 5110 C C . LEU A 1 655 ? -32.531 -2.949 21.709 1.00 65.75 655 LEU A C 1
ATOM 5112 O O . LEU A 1 655 ? -31.909 -4.004 21.830 1.00 65.75 655 LEU A O 1
ATOM 5116 N N . ALA A 1 656 ? -33.832 -2.843 21.983 1.00 70.81 656 ALA A N 1
ATOM 5117 C CA . ALA A 1 656 ? -34.640 -3.963 22.458 1.00 70.81 656 ALA A CA 1
ATOM 5118 C C . ALA A 1 656 ? -34.591 -5.155 21.484 1.00 70.81 656 ALA A C 1
ATOM 5120 O O . ALA A 1 656 ? -34.385 -6.291 21.901 1.00 70.81 656 ALA A O 1
ATOM 5121 N N . GLY A 1 657 ? -34.669 -4.891 20.171 1.00 68.19 657 GLY A N 1
ATOM 5122 C CA . GLY A 1 657 ? -34.610 -5.923 19.126 1.00 68.19 657 GLY A CA 1
ATOM 5123 C C . GLY A 1 657 ? -33.281 -6.670 19.079 1.00 68.19 657 GLY A C 1
ATOM 5124 O O . GLY A 1 657 ? -33.235 -7.841 18.708 1.00 68.19 657 GLY A O 1
ATOM 5125 N N . ARG A 1 658 ? -32.193 -6.000 19.465 1.00 68.25 658 ARG A N 1
ATOM 5126 C CA . ARG A 1 658 ? -30.863 -6.601 19.519 1.00 68.25 658 ARG A CA 1
ATOM 5127 C C . ARG A 1 658 ? -30.662 -7.442 20.773 1.00 68.25 658 ARG A C 1
ATOM 5129 O O . ARG A 1 658 ? -30.024 -8.481 20.675 1.00 68.25 658 ARG A O 1
ATOM 5136 N N . TYR A 1 659 ? -31.197 -7.004 21.913 1.00 67.25 659 TYR A N 1
ATOM 5137 C CA . TYR A 1 659 ? -31.139 -7.774 23.155 1.00 67.25 659 TYR A CA 1
ATOM 5138 C C . TYR A 1 659 ? -31.964 -9.053 23.080 1.00 67.25 659 TYR A C 1
ATOM 5140 O O . TYR A 1 659 ? -31.455 -10.086 23.476 1.00 67.25 659 TYR A O 1
ATOM 5148 N N . ALA A 1 660 ? -33.151 -9.000 22.477 1.00 63.81 660 ALA A N 1
ATOM 5149 C CA . ALA A 1 660 ? -33.994 -10.177 22.301 1.00 63.81 660 ALA A CA 1
ATOM 5150 C C . ALA A 1 660 ? -33.342 -11.285 21.447 1.00 63.81 660 ALA A C 1
ATOM 5152 O O . ALA A 1 660 ? -33.696 -12.444 21.585 1.00 63.81 660 ALA A O 1
ATOM 5153 N N . ARG A 1 661 ? -32.399 -10.947 20.552 1.00 58.56 661 ARG A N 1
ATOM 5154 C CA . ARG A 1 661 ? -31.688 -11.916 19.689 1.00 58.56 661 ARG A CA 1
ATOM 5155 C C . ARG A 1 661 ? -30.425 -12.520 20.322 1.00 58.56 661 ARG A C 1
ATOM 5157 O O . ARG A 1 661 ? -29.821 -13.400 19.706 1.00 58.56 661 ARG A O 1
ATOM 5164 N N . VAL A 1 662 ? -29.959 -11.980 21.452 1.00 50.81 662 VAL A N 1
ATOM 5165 C CA . VAL A 1 662 ? -28.727 -12.386 22.160 1.00 50.81 662 VAL A CA 1
ATOM 5166 C C . VAL A 1 662 ? -29.103 -13.222 23.364 1.00 50.81 662 VAL A C 1
ATOM 5168 O O . VAL A 1 662 ? -28.483 -14.299 23.517 1.00 50.81 662 VAL A O 1
#